Protein AF-A0A7S2VXJ6-F1 (afdb_monomer)

InterPro domains:
  IPR044845 Glycosyltransferase HPAT/SRGT1-like [PTHR31485] (211-438)
  IPR056508 Hydroxyproline O-arabinosyltransferase-like domain [PF23452] (231-437)

Structure (mmCIF, N/CA/C/O backbone):
data_AF-A0A7S2VXJ6-F1
#
_entry.id   AF-A0A7S2VXJ6-F1
#
loop_
_atom_site.group_PDB
_atom_site.id
_atom_site.type_symbol
_atom_site.label_atom_id
_atom_site.label_alt_id
_atom_site.label_comp_id
_atom_site.label_asym_id
_atom_site.label_entity_id
_atom_site.label_seq_id
_atom_site.pdbx_PDB_ins_code
_atom_site.Cartn_x
_atom_site.Cartn_y
_atom_site.Cartn_z
_atom_site.occupancy
_atom_site.B_iso_or_equiv
_atom_site.auth_seq_id
_atom_site.auth_comp_id
_atom_site.auth_asym_id
_atom_site.auth_atom_id
_atom_site.pdbx_PDB_model_num
ATOM 1 N N . LYS A 1 1 ? -14.865 51.917 -20.393 1.00 39.97 1 LYS A N 1
ATOM 2 C CA . LYS A 1 1 ? -15.580 51.330 -19.233 1.00 39.97 1 LYS A CA 1
ATOM 3 C C . LYS A 1 1 ? -15.999 49.905 -19.598 1.00 39.97 1 LYS A C 1
ATOM 5 O O . LYS A 1 1 ? -16.966 49.751 -20.326 1.00 39.97 1 LYS A O 1
ATOM 10 N N . GLN A 1 2 ? -15.236 48.896 -19.174 1.00 28.55 2 GLN A N 1
ATOM 11 C CA . GLN A 1 2 ? -15.652 47.484 -19.176 1.00 28.55 2 GLN A 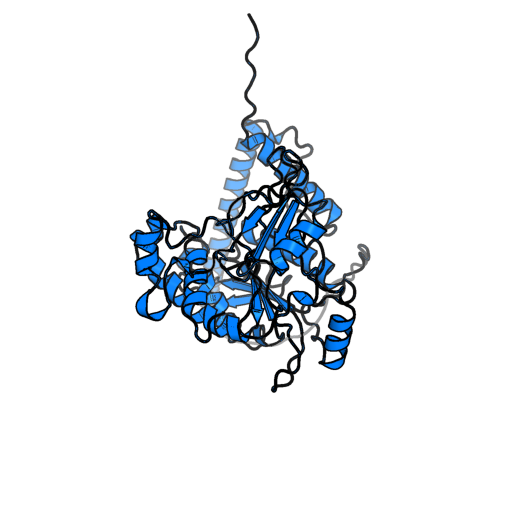CA 1
ATOM 12 C C . GLN A 1 2 ? -16.143 47.128 -17.761 1.00 28.55 2 GLN A C 1
ATOM 14 O O . GLN A 1 2 ? -15.590 47.680 -16.805 1.00 28.55 2 GLN A O 1
ATOM 19 N N . PRO A 1 3 ? -17.158 46.261 -17.596 1.00 33.28 3 PRO A N 1
ATOM 20 C CA . PRO A 1 3 ? -17.603 45.842 -16.272 1.00 33.28 3 PRO A CA 1
ATOM 21 C C . PRO A 1 3 ? -16.600 44.846 -15.657 1.00 33.28 3 PRO A C 1
ATOM 23 O O . PRO A 1 3 ? -15.905 44.138 -16.393 1.00 33.28 3 PRO A O 1
ATOM 26 N N . PRO A 1 4 ? -16.492 44.777 -14.319 1.00 37.31 4 PRO A N 1
ATOM 27 C CA . PRO A 1 4 ? -15.529 43.908 -13.658 1.00 37.31 4 PRO A CA 1
ATOM 28 C C . PRO A 1 4 ? -15.949 42.439 -13.804 1.00 37.31 4 PRO A C 1
ATOM 30 O O . PRO A 1 4 ? -17.079 42.071 -13.489 1.00 37.31 4 PRO A O 1
ATOM 33 N N . ARG A 1 5 ? -15.024 41.583 -14.256 1.00 39.00 5 ARG A N 1
ATOM 34 C CA . ARG A 1 5 ? -15.177 40.123 -14.183 1.00 39.00 5 ARG A CA 1
ATOM 35 C C . ARG A 1 5 ? -15.181 39.702 -12.712 1.00 39.00 5 ARG A C 1
ATOM 37 O O . ARG A 1 5 ? -14.156 39.787 -12.037 1.00 39.00 5 ARG A O 1
ATOM 44 N N . THR A 1 6 ? -16.322 39.227 -12.228 1.00 43.59 6 THR A N 1
ATOM 45 C CA . THR A 1 6 ? -16.455 38.535 -10.945 1.00 43.59 6 THR A CA 1
ATOM 46 C C . THR A 1 6 ? -15.636 37.246 -10.982 1.00 43.59 6 THR A C 1
ATOM 48 O O . THR A 1 6 ? -15.903 36.336 -11.765 1.00 43.59 6 THR A O 1
ATOM 51 N N . LYS A 1 7 ? -14.600 37.170 -10.141 1.00 41.44 7 LYS A N 1
ATOM 52 C CA . LYS A 1 7 ? -13.855 35.934 -9.890 1.00 41.44 7 LYS A CA 1
ATOM 53 C C . LYS A 1 7 ? -14.756 34.993 -9.090 1.00 41.44 7 LYS A C 1
ATOM 55 O O . LYS A 1 7 ? -14.903 35.169 -7.885 1.00 41.44 7 LYS A O 1
ATOM 60 N N . ILE A 1 8 ? -15.353 34.008 -9.756 1.00 45.12 8 ILE A N 1
ATOM 61 C CA . ILE A 1 8 ? -15.877 32.819 -9.078 1.00 45.12 8 ILE A CA 1
ATOM 62 C C . ILE A 1 8 ? -14.654 32.120 -8.478 1.00 45.12 8 ILE A C 1
ATOM 64 O O . ILE A 1 8 ? -13.754 31.691 -9.200 1.00 45.12 8 ILE A O 1
ATOM 68 N N . THR A 1 9 ? -14.552 32.124 -7.153 1.00 50.97 9 THR A N 1
ATOM 69 C CA . THR A 1 9 ? -13.445 31.511 -6.423 1.00 50.97 9 THR A CA 1
ATOM 70 C C . THR A 1 9 ? -13.507 29.991 -6.567 1.00 50.97 9 THR A C 1
ATOM 72 O O . THR A 1 9 ? -14.581 29.399 -6.487 1.00 50.97 9 THR A O 1
ATOM 75 N N . SER A 1 10 ? -12.337 29.372 -6.757 1.00 49.66 10 SER A N 1
ATOM 76 C CA . SER A 1 10 ? -12.104 27.920 -6.882 1.00 49.66 10 SER A CA 1
ATOM 77 C C . SER A 1 10 ? -12.966 27.066 -5.931 1.00 49.66 10 SER A C 1
ATOM 79 O O . SER A 1 10 ? -13.534 26.057 -6.335 1.00 49.66 10 SER A O 1
ATOM 81 N N . THR A 1 11 ? -13.188 27.543 -4.705 1.00 46.78 11 THR A N 1
ATOM 82 C CA . THR A 1 11 ? -14.010 26.904 -3.669 1.00 46.78 11 THR A CA 1
ATOM 83 C C . THR A 1 11 ? -15.464 26.644 -4.081 1.00 46.78 11 THR A C 1
ATOM 85 O O . THR A 1 11 ? -16.019 25.606 -3.732 1.00 46.78 11 THR A O 1
ATOM 88 N N . VAL A 1 12 ? -16.097 27.556 -4.828 1.00 49.12 12 VAL A N 1
ATOM 89 C CA . VAL A 1 12 ? -17.503 27.408 -5.250 1.00 49.12 12 VAL A CA 1
ATOM 90 C C . VAL A 1 12 ? -17.628 26.311 -6.302 1.00 49.12 12 VAL A C 1
ATOM 92 O O . VAL A 1 12 ? -18.531 25.482 -6.228 1.00 49.12 12 VAL A O 1
ATOM 95 N N . THR A 1 13 ? -16.682 26.255 -7.238 1.00 56.03 13 THR A N 1
ATOM 96 C CA . THR A 1 13 ? -16.626 25.199 -8.252 1.00 56.03 13 THR A CA 1
ATOM 97 C C . THR A 1 13 ? -16.395 23.835 -7.601 1.00 56.03 13 THR A C 1
ATOM 99 O O . THR A 1 13 ? -17.103 22.886 -7.928 1.00 56.03 13 THR A O 1
ATOM 102 N N . THR A 1 14 ? -15.492 23.742 -6.618 1.00 54.56 14 THR A N 1
ATOM 103 C CA . THR A 1 14 ? -15.240 22.498 -5.868 1.00 54.56 14 THR A CA 1
ATOM 104 C C . THR A 1 14 ? -16.481 22.007 -5.124 1.00 54.56 14 THR A C 1
ATOM 106 O O . THR A 1 14 ? -16.784 20.818 -5.164 1.00 54.56 14 THR A O 1
ATOM 109 N N . LEU A 1 15 ? -17.240 22.905 -4.489 1.00 49.22 15 LEU A N 1
ATOM 110 C CA . LEU A 1 15 ? -18.462 22.538 -3.764 1.00 49.22 15 LEU A CA 1
ATOM 111 C C . LEU A 1 15 ? -19.595 22.097 -4.702 1.00 49.22 15 LEU A C 1
ATOM 113 O O . LEU A 1 15 ? -20.323 21.162 -4.377 1.00 49.22 15 LEU A O 1
ATOM 117 N N . ILE A 1 16 ? -19.721 22.719 -5.879 1.00 60.25 16 ILE A N 1
ATOM 118 C CA . ILE A 1 16 ? -20.699 22.311 -6.899 1.00 60.25 16 ILE A CA 1
ATOM 119 C C . ILE A 1 16 ? -20.349 20.926 -7.450 1.00 60.25 16 ILE A C 1
ATOM 121 O O . ILE A 1 16 ? -21.224 20.067 -7.542 1.00 60.25 16 ILE A O 1
ATOM 125 N N . VAL A 1 17 ? -19.074 20.681 -7.767 1.00 64.00 17 VAL A N 1
ATOM 126 C CA . VAL A 1 17 ? -18.615 19.366 -8.235 1.00 64.00 17 VAL A CA 1
ATOM 127 C C . VAL A 1 17 ? -18.814 18.309 -7.148 1.00 64.00 17 VAL A C 1
ATOM 129 O O . VAL A 1 17 ? -19.334 17.238 -7.443 1.00 64.00 17 VAL A O 1
ATOM 132 N N . ALA A 1 18 ? -18.495 18.612 -5.886 1.00 55.84 18 ALA A N 1
ATOM 133 C CA . ALA A 1 18 ? -18.734 17.701 -4.767 1.00 55.84 18 ALA A CA 1
ATOM 134 C C . ALA A 1 18 ? -20.228 17.381 -4.584 1.00 55.84 18 ALA A C 1
ATOM 136 O O . ALA A 1 18 ? -20.581 16.220 -4.397 1.00 55.84 18 ALA A O 1
ATOM 137 N N . GLY A 1 19 ? -21.111 18.378 -4.704 1.00 62.25 19 GLY A N 1
ATOM 138 C CA . GLY A 1 19 ? -22.560 18.193 -4.600 1.00 62.25 19 GLY A CA 1
ATOM 139 C C . GLY A 1 19 ? -23.155 17.369 -5.746 1.00 62.25 19 GLY A C 1
ATOM 140 O O . GLY A 1 19 ? -23.970 16.481 -5.503 1.00 62.25 19 GLY A O 1
ATOM 141 N N . ILE A 1 20 ? -22.717 17.608 -6.988 1.00 65.12 20 ILE A N 1
ATOM 142 C CA . ILE A 1 20 ? -23.147 16.822 -8.157 1.00 65.12 20 ILE A CA 1
ATOM 143 C C . ILE A 1 20 ? -22.652 15.378 -8.035 1.00 65.12 20 ILE A C 1
ATOM 145 O O . ILE A 1 20 ? -23.432 14.448 -8.227 1.00 65.12 20 ILE A O 1
ATOM 149 N N . THR A 1 21 ? -21.386 15.183 -7.660 1.00 60.91 21 THR A N 1
ATOM 150 C CA . THR A 1 21 ? -20.805 13.854 -7.436 1.00 60.91 21 THR A CA 1
ATOM 151 C C . THR A 1 21 ? -21.548 13.114 -6.325 1.00 60.91 21 THR A C 1
ATOM 153 O O . THR A 1 21 ? -21.948 11.972 -6.523 1.00 60.91 21 THR A O 1
ATOM 156 N N . TYR A 1 22 ? -21.837 13.777 -5.202 1.00 57.16 22 TYR A N 1
ATOM 157 C CA . TYR A 1 22 ? -22.624 13.205 -4.109 1.00 57.16 22 TYR A CA 1
ATOM 158 C C . TYR A 1 22 ? -24.035 12.798 -4.563 1.00 57.16 22 TYR A C 1
ATOM 160 O O . TYR A 1 22 ? -24.455 11.669 -4.323 1.00 57.16 22 TYR A O 1
ATOM 168 N N . ALA A 1 23 ? -24.748 13.663 -5.291 1.00 58.12 23 ALA A N 1
ATOM 169 C CA . ALA A 1 23 ? -26.092 13.364 -5.790 1.00 58.12 23 ALA A CA 1
ATOM 170 C C . ALA A 1 23 ? -26.109 12.203 -6.802 1.00 58.12 23 ALA A C 1
ATOM 172 O O . ALA A 1 23 ? -27.020 11.372 -6.784 1.00 58.12 23 ALA A O 1
ATOM 173 N N . LEU A 1 24 ? -25.097 12.114 -7.670 1.00 58.69 24 LEU A N 1
ATOM 174 C CA . LEU A 1 24 ? -24.944 11.001 -8.609 1.00 58.69 24 LEU A CA 1
ATOM 175 C C . LEU A 1 24 ? -24.632 9.687 -7.880 1.00 58.69 24 LEU A C 1
ATOM 177 O O . LEU A 1 24 ? -25.215 8.657 -8.218 1.00 58.69 24 LEU A O 1
ATOM 181 N N . ILE A 1 25 ? -23.790 9.730 -6.844 1.00 54.78 25 ILE A N 1
ATOM 182 C CA . ILE A 1 25 ? -23.473 8.578 -5.991 1.00 54.78 25 ILE A CA 1
ATOM 183 C C . ILE A 1 25 ? -24.728 8.086 -5.265 1.00 54.78 25 ILE A C 1
ATOM 185 O O . ILE A 1 25 ? -25.051 6.903 -5.349 1.00 54.78 25 ILE A O 1
ATOM 189 N N . VAL A 1 26 ? -25.487 8.979 -4.624 1.00 53.50 26 VAL A N 1
ATOM 190 C CA . VAL A 1 26 ? -26.721 8.604 -3.915 1.00 53.50 26 VAL A CA 1
ATOM 191 C C . VAL A 1 26 ? -27.727 7.961 -4.873 1.00 53.50 26 VAL A C 1
ATOM 193 O O . VAL A 1 26 ? -28.299 6.917 -4.566 1.00 53.50 26 VAL A O 1
ATOM 196 N N . ARG A 1 27 ? -27.899 8.536 -6.070 1.00 50.34 27 ARG A N 1
ATOM 197 C CA . ARG A 1 27 ? -28.911 8.092 -7.036 1.00 50.34 27 ARG A CA 1
ATOM 198 C C . ARG A 1 27 ? -28.544 6.806 -7.785 1.00 50.34 27 ARG A C 1
ATOM 200 O O . ARG A 1 27 ? -29.452 6.075 -8.168 1.00 50.34 27 ARG A O 1
ATOM 207 N N . GLN A 1 28 ? -27.259 6.536 -8.029 1.00 50.19 28 GLN A N 1
ATOM 208 C CA . GLN A 1 28 ? -26.825 5.370 -8.817 1.00 50.19 28 GLN A CA 1
ATOM 209 C C . GLN A 1 28 ? -26.189 4.244 -7.995 1.00 50.19 28 GLN A C 1
ATOM 211 O O . GLN A 1 28 ? -26.190 3.098 -8.441 1.00 50.19 28 GLN A O 1
ATOM 216 N N . ILE A 1 29 ? -25.625 4.541 -6.822 1.00 51.12 29 ILE A N 1
ATOM 217 C CA . ILE A 1 29 ? -24.821 3.580 -6.052 1.00 51.12 29 ILE A CA 1
ATOM 218 C C . ILE A 1 29 ? -25.556 3.124 -4.788 1.00 51.12 29 ILE A C 1
ATOM 220 O O . ILE A 1 29 ? -25.445 1.954 -4.431 1.00 51.12 29 ILE A O 1
ATOM 224 N N . THR A 1 30 ? -26.359 3.985 -4.155 1.00 41.31 30 THR A N 1
ATOM 225 C CA . THR A 1 30 ? -27.069 3.665 -2.903 1.00 41.31 30 THR A CA 1
ATOM 226 C C . THR A 1 30 ? -28.573 3.977 -2.986 1.00 41.31 30 THR A C 1
ATOM 228 O O . THR A 1 30 ? -29.055 4.866 -2.284 1.00 41.31 30 THR A O 1
ATOM 231 N N . PRO A 1 31 ? -29.356 3.248 -3.805 1.00 44.28 31 PRO A N 1
ATOM 232 C CA . PRO A 1 31 ? -30.771 3.559 -4.055 1.00 44.28 31 PRO A CA 1
ATOM 233 C C . PRO A 1 31 ? -31.678 3.433 -2.817 1.00 44.28 31 PRO A C 1
ATOM 235 O O . PRO A 1 31 ? -32.770 3.989 -2.805 1.00 44.28 31 PRO A O 1
ATOM 238 N N . ASN A 1 32 ? -31.217 2.742 -1.768 1.00 46.34 32 ASN A N 1
ATOM 239 C CA . ASN A 1 32 ? -31.927 2.585 -0.492 1.00 46.34 32 ASN A CA 1
ATOM 240 C C . ASN A 1 32 ? -31.490 3.608 0.575 1.00 46.34 32 ASN A C 1
ATOM 242 O O . ASN A 1 32 ? -31.811 3.447 1.753 1.00 46.34 32 ASN A O 1
ATOM 246 N N . TYR A 1 33 ? -30.720 4.631 0.196 1.00 42.47 33 TYR A N 1
ATOM 247 C CA . TYR A 1 33 ? -30.341 5.714 1.096 1.00 42.47 33 TYR A CA 1
ATOM 248 C C . TYR A 1 33 ? -31.574 6.563 1.430 1.00 42.47 33 TYR A C 1
ATOM 250 O O . TYR A 1 33 ? -32.089 7.289 0.581 1.00 42.47 33 TYR A O 1
ATOM 258 N N . VAL A 1 34 ? -32.055 6.462 2.670 1.00 42.56 34 VAL A N 1
ATOM 259 C CA . VAL A 1 34 ? -33.060 7.378 3.218 1.00 42.56 34 VAL A CA 1
ATOM 260 C C . VAL A 1 34 ? -32.307 8.548 3.838 1.00 42.56 34 VAL A C 1
ATOM 262 O O . VAL A 1 34 ? -31.695 8.413 4.897 1.00 42.56 34 VAL A O 1
ATOM 265 N N . ASP A 1 35 ? -32.314 9.680 3.139 1.00 40.53 35 ASP A N 1
ATOM 266 C CA . ASP A 1 35 ? -31.788 10.937 3.657 1.00 40.53 35 ASP A CA 1
ATOM 267 C C . ASP A 1 35 ? -32.728 11.456 4.755 1.00 40.53 35 ASP A C 1
ATOM 269 O O . ASP A 1 35 ? -33.912 11.689 4.513 1.00 40.53 35 ASP A O 1
ATOM 273 N N . TYR A 1 36 ? -32.212 11.613 5.973 1.00 37.62 36 TYR A N 1
ATOM 274 C CA . TYR A 1 36 ? -32.945 12.236 7.080 1.00 37.62 36 TYR A CA 1
ATOM 275 C C . TYR A 1 36 ? -32.791 13.766 7.095 1.00 37.62 36 TYR A C 1
ATOM 277 O O . TYR A 1 36 ? -33.283 14.430 8.009 1.00 37.62 36 TYR A O 1
ATOM 285 N N . SER A 1 37 ? -32.126 14.346 6.093 1.00 38.91 37 SER A N 1
ATOM 286 C CA . SER A 1 37 ? -32.068 15.793 5.904 1.00 38.91 37 SER A CA 1
ATOM 287 C C . SER A 1 37 ? -33.381 16.287 5.286 1.00 38.91 37 SER A C 1
ATOM 289 O O . SER A 1 37 ? -33.849 15.705 4.306 1.00 38.91 37 SER A O 1
ATOM 291 N N . PRO A 1 38 ? -34.002 17.360 5.809 1.00 35.22 38 PRO A N 1
ATOM 292 C CA . PRO A 1 38 ? -35.174 17.935 5.169 1.00 35.22 38 PRO A CA 1
ATOM 293 C C . PRO A 1 38 ? -34.787 18.429 3.772 1.00 35.22 38 PRO A C 1
ATOM 295 O O . PRO A 1 38 ? -33.950 19.322 3.616 1.00 35.22 38 PRO A O 1
ATOM 298 N N . VAL A 1 39 ? -35.401 17.815 2.760 1.00 39.28 39 VAL A N 1
ATOM 299 C CA . VAL A 1 39 ? -35.315 18.227 1.360 1.00 39.28 39 VAL A CA 1
ATOM 300 C C . VAL A 1 39 ? -35.767 19.683 1.284 1.00 39.28 39 VAL A C 1
ATOM 302 O O . VAL A 1 39 ? -36.940 19.986 1.488 1.00 39.28 39 VAL A O 1
ATOM 305 N N . THR A 1 40 ? -34.833 20.595 1.022 1.00 39.19 40 THR A N 1
ATOM 306 C CA . THR A 1 40 ? -35.177 21.944 0.571 1.00 39.19 40 THR A CA 1
ATOM 307 C C . THR A 1 40 ? -35.017 21.965 -0.937 1.00 39.19 40 THR A C 1
ATOM 309 O O . THR A 1 40 ? -33.938 21.717 -1.479 1.00 39.19 40 THR A O 1
ATOM 312 N N . ASP A 1 41 ? -36.149 22.158 -1.607 1.00 40.47 41 ASP A N 1
ATOM 313 C CA . ASP A 1 41 ? -36.262 22.162 -3.054 1.00 40.47 41 ASP A CA 1
ATOM 314 C C . ASP A 1 41 ? -35.330 23.210 -3.677 1.00 40.47 41 ASP A C 1
ATOM 316 O O . ASP A 1 41 ? -35.412 24.406 -3.413 1.00 40.47 41 ASP A O 1
ATOM 320 N N . THR A 1 42 ? -34.484 22.723 -4.584 1.00 41.19 42 THR A N 1
ATOM 321 C CA . THR A 1 42 ? -33.613 23.446 -5.523 1.00 41.19 42 THR A CA 1
ATOM 322 C C . THR A 1 42 ? -32.328 24.100 -4.976 1.00 41.19 42 THR A C 1
ATOM 324 O O . THR A 1 42 ? -32.302 25.031 -4.176 1.00 41.19 42 THR A O 1
ATOM 327 N N . VAL A 1 43 ? -31.212 23.644 -5.561 1.00 42.16 43 VAL A N 1
ATOM 328 C CA . VAL A 1 43 ? -29.801 24.050 -5.368 1.00 42.16 43 VAL A CA 1
ATOM 329 C C . VAL A 1 43 ? -29.549 25.564 -5.538 1.00 42.16 43 VAL A C 1
ATOM 331 O O . VAL A 1 43 ? -28.504 26.078 -5.144 1.00 42.16 43 VAL A O 1
ATOM 334 N N . THR A 1 44 ? -30.507 26.314 -6.081 1.00 45.91 44 THR A N 1
ATOM 335 C CA . THR A 1 44 ? -30.419 27.764 -6.294 1.00 45.91 44 THR A CA 1
ATOM 336 C C . THR A 1 44 ? -30.593 28.607 -5.028 1.00 45.91 44 THR A C 1
ATOM 338 O O . THR A 1 44 ? -30.052 29.713 -4.977 1.00 45.91 44 THR A O 1
ATOM 341 N N . ASP A 1 45 ? -31.277 28.118 -3.988 1.00 43.50 45 ASP A N 1
ATOM 342 C CA . ASP A 1 45 ? -31.569 28.943 -2.804 1.00 43.50 45 ASP A CA 1
ATOM 343 C C . ASP A 1 45 ? -30.470 28.927 -1.731 1.00 43.50 45 ASP A C 1
ATOM 345 O O . ASP A 1 45 ? -30.243 29.943 -1.070 1.00 43.50 45 ASP A O 1
ATOM 349 N N . PHE A 1 46 ? -29.673 27.858 -1.639 1.00 44.06 46 PHE A N 1
ATOM 350 C CA . PHE A 1 46 ? -28.525 27.777 -0.716 1.00 44.06 46 PHE A CA 1
ATOM 351 C C . PHE A 1 46 ? -27.365 28.734 -1.068 1.00 44.06 46 PHE A C 1
ATOM 353 O O . PHE A 1 46 ? -26.441 28.950 -0.273 1.00 44.06 46 PHE A O 1
ATOM 360 N N . ALA A 1 47 ? -27.409 29.355 -2.251 1.00 46.53 47 ALA A N 1
ATOM 361 C CA . ALA A 1 47 ? -26.478 30.405 -2.653 1.00 46.53 47 ALA A CA 1
ATOM 362 C C . ALA A 1 47 ? -26.714 31.728 -1.898 1.00 46.53 47 ALA A C 1
ATOM 364 O O . ALA A 1 47 ? -25.777 32.524 -1.753 1.00 46.53 47 ALA A O 1
ATOM 365 N N . LYS A 1 48 ? -27.918 31.956 -1.358 1.00 52.06 48 LYS A N 1
ATOM 366 C CA . LYS A 1 48 ? -28.254 33.167 -0.601 1.00 52.06 48 LYS A CA 1
ATOM 367 C C . LYS A 1 48 ? -27.692 33.075 0.819 1.00 52.06 48 LYS A C 1
ATOM 369 O O . LYS A 1 48 ? -27.928 32.108 1.538 1.00 52.06 48 LYS A O 1
ATOM 374 N N . GLN A 1 49 ? -26.951 34.101 1.237 1.00 50.00 49 GLN A N 1
ATOM 375 C CA . GLN A 1 49 ? -26.321 34.152 2.562 1.00 50.00 49 GLN A CA 1
ATOM 376 C C . GLN A 1 49 ? -27.347 34.046 3.700 1.00 50.00 49 GLN A C 1
ATOM 378 O O . GLN A 1 49 ? -27.117 33.309 4.649 1.00 50.00 49 GLN A O 1
ATOM 383 N N . SER A 1 50 ? -28.528 34.647 3.535 1.00 56.25 50 SER A N 1
ATOM 384 C CA . SER A 1 50 ? -29.634 34.548 4.495 1.00 56.25 50 SER A CA 1
ATOM 385 C C . SER A 1 50 ? -30.140 33.119 4.720 1.00 56.25 50 SER A C 1
ATOM 387 O O . SER A 1 50 ? -30.537 32.786 5.832 1.00 56.25 50 SER A O 1
ATOM 389 N N . VAL A 1 51 ? -30.103 32.262 3.694 1.00 52.81 51 VAL A N 1
ATOM 390 C CA . VAL A 1 51 ? -30.528 30.855 3.792 1.00 52.81 51 VAL A CA 1
ATOM 391 C C . VAL A 1 51 ? -29.468 30.028 4.520 1.00 52.81 51 VAL A C 1
ATOM 393 O O . VAL A 1 51 ? -29.808 29.201 5.362 1.00 52.81 51 VAL A O 1
ATOM 396 N N . ARG A 1 52 ? -28.178 30.302 4.277 1.00 54.09 52 ARG A N 1
ATOM 397 C CA . ARG A 1 52 ? -27.075 29.669 5.020 1.00 54.09 52 ARG A CA 1
ATOM 398 C C . ARG A 1 52 ? -27.075 30.064 6.490 1.00 54.09 52 ARG A C 1
ATOM 400 O O . ARG A 1 52 ? -26.926 29.197 7.343 1.00 54.09 52 ARG A O 1
ATOM 407 N N . ASP A 1 53 ? -27.277 31.342 6.786 1.00 60.81 53 ASP A N 1
ATOM 408 C CA . ASP A 1 53 ? -27.293 31.838 8.161 1.00 60.81 53 ASP A CA 1
ATOM 409 C C . ASP A 1 53 ? -28.501 31.282 8.933 1.00 60.81 53 ASP A C 1
ATOM 411 O O . ASP A 1 53 ? -28.357 30.870 10.085 1.00 60.81 53 ASP A O 1
ATOM 415 N N . ALA A 1 54 ? -29.666 31.169 8.281 1.00 64.12 54 ALA A N 1
ATOM 416 C CA . ALA A 1 54 ? -30.843 30.509 8.848 1.00 64.12 54 ALA A CA 1
ATOM 417 C C . ALA A 1 54 ? -30.599 29.010 9.099 1.00 64.12 54 ALA A C 1
ATOM 419 O O . ALA A 1 54 ? -30.876 28.522 10.193 1.00 64.12 54 ALA A O 1
ATOM 420 N N . TYR A 1 55 ? -30.000 28.302 8.135 1.00 60.56 55 TYR A N 1
ATOM 421 C CA . TYR A 1 55 ? -29.643 26.889 8.275 1.00 60.56 55 TYR A CA 1
ATOM 422 C C . TYR A 1 55 ? -28.648 26.650 9.419 1.00 60.56 55 TYR A C 1
ATOM 424 O O . TYR A 1 55 ? -28.833 25.748 10.235 1.00 60.56 55 TYR A O 1
ATOM 432 N N . VAL A 1 56 ? -27.605 27.480 9.526 1.00 61.28 56 VAL A N 1
ATOM 433 C CA . VAL A 1 56 ? -26.625 27.397 10.618 1.00 61.28 56 VAL A CA 1
ATOM 434 C C . VAL A 1 56 ? -27.293 27.686 11.961 1.00 61.28 56 VAL A C 1
ATOM 436 O O . VAL A 1 56 ? -27.065 26.948 12.918 1.00 61.28 56 VAL A O 1
ATOM 439 N N . ALA A 1 57 ? -28.152 28.705 12.047 1.00 70.50 57 ALA A N 1
ATOM 440 C CA . ALA A 1 57 ? -28.877 29.023 13.275 1.00 70.50 57 ALA A CA 1
ATOM 441 C C . ALA A 1 57 ? -29.792 27.869 13.720 1.00 70.50 57 ALA A C 1
ATOM 443 O O . ALA A 1 57 ? -29.820 27.511 14.902 1.00 70.50 57 ALA A O 1
ATOM 444 N N . GLU A 1 58 ? -30.496 27.246 12.777 1.00 69.56 58 GLU A N 1
ATOM 445 C CA . GLU A 1 58 ? -31.378 26.114 13.045 1.00 69.56 58 GLU A CA 1
ATOM 446 C C . GLU A 1 58 ? -30.594 24.854 13.428 1.00 69.56 58 GLU A C 1
ATOM 448 O O . GLU A 1 58 ? -30.935 24.188 14.411 1.00 69.56 58 GLU A O 1
ATOM 453 N N . ARG A 1 59 ? -29.461 24.583 12.766 1.00 70.81 59 ARG A N 1
ATOM 454 C CA . ARG A 1 59 ? -28.589 23.459 13.123 1.00 70.81 59 ARG A CA 1
ATOM 455 C C . ARG A 1 59 ? -27.935 23.648 14.488 1.00 70.81 59 ARG A C 1
ATOM 457 O O . ARG A 1 59 ? -27.862 22.700 15.264 1.00 70.81 59 ARG A O 1
ATOM 464 N N . VAL A 1 60 ? -27.521 24.867 14.835 1.00 72.00 60 VAL A N 1
ATOM 465 C CA . VAL A 1 60 ? -27.017 25.191 16.180 1.00 72.00 60 VAL A CA 1
ATOM 466 C C . VAL A 1 60 ? -28.108 24.984 17.235 1.00 72.00 60 VAL A C 1
ATOM 468 O O . VAL A 1 60 ? -27.813 24.492 18.325 1.00 72.00 60 VAL A O 1
ATOM 471 N N . LYS A 1 61 ? -29.371 25.309 16.930 1.00 80.06 61 LYS A N 1
ATOM 472 C CA . LYS A 1 61 ? -30.504 25.055 17.832 1.00 80.06 61 LYS A CA 1
ATOM 473 C C . LYS A 1 61 ? -30.743 23.555 18.031 1.00 80.06 61 LYS A C 1
ATOM 475 O O . LYS A 1 61 ? -30.897 23.126 19.172 1.00 80.06 61 LYS A O 1
ATOM 480 N N . GLN A 1 62 ? -30.705 22.763 16.961 1.00 73.50 62 GLN A N 1
ATOM 481 C CA . GLN A 1 62 ? -30.836 21.303 17.036 1.00 73.50 62 GLN A CA 1
ATOM 482 C C . GLN A 1 62 ? -29.685 20.659 17.809 1.00 73.50 62 GLN A C 1
ATOM 484 O O . GLN A 1 62 ? -29.937 19.876 18.713 1.00 73.50 62 GLN A O 1
ATOM 489 N N . LEU A 1 63 ? -28.434 21.045 17.546 1.00 63.75 63 LEU A N 1
ATOM 490 C CA . LEU A 1 63 ? -27.273 20.521 18.274 1.00 63.75 63 LEU A CA 1
ATOM 491 C C . LEU A 1 63 ? -27.332 20.847 19.772 1.00 63.75 63 LEU A C 1
ATOM 493 O O . LEU A 1 63 ? -26.942 20.027 20.601 1.00 63.75 63 LEU A O 1
ATOM 497 N N . LYS A 1 64 ? -27.855 22.024 20.140 1.00 77.06 64 LYS A N 1
ATOM 498 C CA . LYS A 1 64 ? -28.118 22.371 21.545 1.00 77.06 64 LYS A CA 1
ATOM 499 C C . LYS A 1 64 ? -29.218 21.499 22.151 1.00 77.06 64 LYS A C 1
ATOM 501 O O . LYS A 1 64 ? -29.075 21.081 23.296 1.00 77.06 64 LYS A O 1
ATOM 506 N N . GLN A 1 65 ? -30.277 21.205 21.399 1.00 73.38 65 GLN A N 1
ATOM 507 C CA . GLN A 1 65 ? -31.342 20.311 21.850 1.00 73.38 65 GLN A CA 1
ATOM 508 C C . GLN A 1 65 ? -30.824 18.876 22.026 1.00 73.38 65 GLN A C 1
ATOM 510 O O . GLN A 1 65 ? -30.967 18.316 23.104 1.00 73.38 65 GLN A O 1
ATOM 515 N N . GLU A 1 66 ? -30.104 18.336 21.042 1.00 73.25 66 GLU A N 1
ATOM 516 C CA . GLU A 1 66 ? -29.466 17.016 21.108 1.00 73.25 66 GLU A CA 1
ATOM 517 C C . GLU A 1 66 ? -28.483 16.915 22.292 1.00 73.25 66 GLU A C 1
ATOM 519 O O . GLU A 1 66 ? -28.424 15.893 22.978 1.00 73.25 66 GLU A O 1
ATOM 524 N N . ALA A 1 67 ? -27.716 17.974 22.575 1.00 70.94 67 ALA A N 1
ATOM 525 C CA . ALA A 1 67 ? -26.824 18.028 23.733 1.00 70.94 67 ALA A CA 1
ATOM 526 C C . ALA A 1 67 ? -27.593 18.037 25.066 1.00 70.94 67 ALA A C 1
ATOM 528 O O . ALA A 1 67 ? -27.184 17.359 26.013 1.00 70.94 67 ALA A O 1
ATOM 529 N N . ASN A 1 68 ? -28.713 18.761 25.136 1.00 75.06 68 ASN A N 1
ATOM 530 C CA . ASN A 1 68 ? -29.590 18.776 26.306 1.00 75.06 68 ASN A CA 1
ATOM 531 C C . ASN A 1 68 ? -30.267 17.417 26.521 1.00 75.06 68 ASN A C 1
ATOM 533 O O . ASN A 1 68 ? -30.281 16.930 27.648 1.00 75.06 68 ASN A O 1
ATOM 537 N N . ASP A 1 69 ? -30.732 16.762 25.459 1.00 72.12 69 ASP A N 1
ATOM 538 C CA . ASP A 1 69 ? -31.370 15.445 25.526 1.00 72.12 69 ASP A CA 1
ATOM 539 C C . ASP A 1 69 ? -30.360 14.363 25.944 1.00 72.12 69 ASP A C 1
ATOM 541 O O . ASP A 1 69 ? -30.658 13.500 26.774 1.00 72.12 69 ASP A O 1
ATOM 545 N N . ARG A 1 70 ? -29.111 14.446 25.460 1.00 70.62 70 ARG A N 1
ATOM 546 C CA . ARG A 1 70 ? -28.003 13.584 25.915 1.00 70.62 70 ARG A CA 1
ATOM 547 C C . ARG A 1 70 ? -27.650 13.826 27.379 1.00 70.62 70 ARG A C 1
ATOM 549 O O . ARG A 1 70 ? -27.348 12.871 28.095 1.00 70.62 70 ARG A O 1
ATOM 556 N N . ARG A 1 71 ? -27.680 15.080 27.839 1.00 69.38 71 ARG A N 1
ATOM 557 C CA . ARG A 1 71 ? -27.453 15.422 29.248 1.00 69.38 71 ARG A CA 1
ATOM 558 C C . ARG A 1 71 ? -28.585 14.896 30.132 1.00 69.38 71 ARG A C 1
ATOM 560 O O . ARG A 1 71 ? -28.294 14.245 31.128 1.00 69.38 71 ARG A O 1
ATOM 567 N N . ALA A 1 72 ? -29.839 15.083 29.727 1.00 68.69 72 ALA A N 1
ATOM 568 C CA . ALA A 1 72 ? -31.009 14.554 30.423 1.00 68.69 72 ALA A CA 1
ATOM 569 C C . ALA A 1 72 ? -30.992 13.018 30.481 1.00 68.69 72 ALA A C 1
ATOM 571 O O . ALA A 1 72 ? -31.259 12.440 31.530 1.00 68.69 72 ALA A O 1
ATOM 572 N N . SER A 1 73 ? -30.582 12.354 29.396 1.00 65.06 73 SER A N 1
ATOM 573 C CA . SER A 1 73 ? -30.424 10.894 29.353 1.00 65.06 73 SER A CA 1
ATOM 574 C C . SER A 1 73 ? -29.317 10.410 30.294 1.00 65.06 73 SER A C 1
ATOM 576 O O . SER A 1 73 ? -29.501 9.433 31.011 1.00 65.06 73 SER A O 1
ATOM 578 N N . ARG A 1 74 ? -28.178 11.116 30.365 1.00 65.00 74 ARG A N 1
ATOM 579 C CA . ARG A 1 74 ? -27.103 10.810 31.329 1.00 65.00 74 ARG A CA 1
ATOM 580 C C . ARG A 1 74 ? -27.545 11.023 32.777 1.00 65.00 74 ARG A C 1
ATOM 582 O O . ARG A 1 74 ? -27.198 10.222 33.637 1.00 65.00 74 ARG A O 1
ATOM 589 N N . GLU A 1 75 ? -28.318 12.072 33.046 1.00 67.69 75 GLU A N 1
ATOM 590 C CA . GLU A 1 75 ? -28.879 12.352 34.373 1.00 67.69 75 GLU A CA 1
ATOM 591 C C . GLU A 1 75 ? -29.969 11.335 34.768 1.00 67.69 75 GLU A C 1
ATOM 593 O O . GLU A 1 75 ? -30.077 10.992 35.945 1.00 67.69 75 GLU A O 1
ATOM 598 N N . ALA A 1 76 ? -30.733 10.806 33.806 1.00 60.28 76 ALA A N 1
ATOM 599 C CA . ALA A 1 76 ? -31.707 9.733 34.017 1.00 60.28 76 ALA A CA 1
ATOM 600 C C . ALA A 1 76 ? -31.025 8.385 34.309 1.00 60.28 76 ALA A C 1
ATOM 602 O O . ALA A 1 76 ? -31.347 7.746 35.308 1.00 60.28 76 ALA A O 1
ATOM 603 N N . VAL A 1 77 ? -30.002 8.016 33.531 1.00 58.28 77 VAL A N 1
ATOM 604 C CA . VAL A 1 77 ? -29.198 6.800 33.763 1.00 58.28 77 VAL A CA 1
ATOM 605 C C . VAL A 1 77 ? -28.463 6.865 35.110 1.00 58.28 77 VAL A C 1
ATOM 607 O O . VAL A 1 77 ? -28.409 5.874 35.832 1.00 58.28 77 VAL A O 1
ATOM 610 N N . ALA A 1 78 ? -27.968 8.043 35.508 1.00 51.19 78 ALA A N 1
ATOM 611 C CA . ALA A 1 78 ? -27.348 8.252 36.821 1.00 51.19 78 ALA A CA 1
ATOM 612 C C . ALA A 1 78 ? -28.345 8.204 38.001 1.00 51.19 78 ALA A C 1
ATOM 614 O O . ALA A 1 78 ? -27.935 8.019 39.150 1.00 51.19 78 ALA A O 1
ATOM 615 N N . LYS A 1 79 ? -29.648 8.395 37.741 1.00 54.50 79 LYS A N 1
ATOM 616 C CA . LYS A 1 79 ? -30.722 8.221 38.733 1.00 54.50 79 LYS A CA 1
ATOM 617 C C . LYS A 1 79 ? -31.185 6.766 38.821 1.00 54.50 79 LYS A C 1
ATOM 619 O O . LYS A 1 79 ? -31.434 6.302 39.929 1.00 54.50 79 LYS A O 1
ATOM 624 N N . GLU A 1 80 ? -31.239 6.043 37.704 1.00 51.50 80 GLU A N 1
ATOM 625 C CA . GLU A 1 80 ? -31.559 4.607 37.681 1.00 51.50 80 GLU A CA 1
ATOM 626 C C . GLU A 1 80 ? -30.440 3.746 38.281 1.00 51.50 80 GLU A C 1
ATOM 628 O O . GLU A 1 80 ? -30.722 2.774 38.974 1.00 51.50 80 GLU A O 1
ATOM 633 N N . SER A 1 81 ? -29.171 4.151 38.155 1.00 45.88 81 SER A N 1
ATOM 634 C CA . SER A 1 81 ? -28.043 3.446 38.781 1.00 45.88 81 SER A CA 1
ATOM 635 C C . SER A 1 81 ? -27.974 3.574 40.316 1.00 45.88 81 SER A C 1
ATOM 637 O O . SER A 1 81 ? -27.013 3.099 40.917 1.00 45.88 81 SER A O 1
ATOM 639 N N . LYS A 1 82 ? -28.943 4.241 40.964 1.00 43.59 82 LYS A N 1
ATOM 640 C CA . LYS A 1 82 ? -29.063 4.351 42.433 1.00 43.59 82 LYS A CA 1
ATOM 641 C C . LYS A 1 82 ? -30.180 3.492 43.038 1.00 43.59 82 LYS A C 1
ATOM 643 O O . LYS A 1 82 ? -30.393 3.571 44.246 1.00 43.59 82 LYS A O 1
ATOM 648 N N . VAL A 1 83 ? -30.876 2.679 42.245 1.00 39.41 83 VAL A N 1
ATOM 649 C CA . VAL A 1 83 ? -31.909 1.762 42.746 1.00 39.41 83 VAL A CA 1
ATOM 650 C C . VAL A 1 83 ? -31.475 0.324 42.461 1.00 39.41 83 VAL A C 1
ATOM 652 O O . VAL A 1 83 ? -31.401 -0.104 41.314 1.00 39.41 83 VAL A O 1
ATOM 655 N N . GLU A 1 84 ? -31.125 -0.409 43.518 1.00 31.97 84 GLU A N 1
ATOM 656 C CA . GLU A 1 84 ? -30.682 -1.804 43.457 1.00 31.97 84 GLU A CA 1
ATOM 657 C C . GLU A 1 84 ? -31.863 -2.793 43.354 1.00 31.97 84 GLU A C 1
ATOM 659 O O . GLU A 1 84 ? -32.794 -2.740 44.155 1.00 31.97 84 GLU A O 1
ATOM 664 N N . THR A 1 85 ? -31.698 -3.781 42.457 1.00 30.23 85 THR A N 1
ATOM 665 C CA . THR A 1 85 ? -32.284 -5.153 42.400 1.00 30.23 85 THR A CA 1
ATOM 666 C C . THR A 1 85 ? -33.760 -5.382 42.004 1.00 30.23 85 THR A C 1
ATOM 668 O O . THR A 1 85 ? -34.596 -4.517 42.238 1.00 30.23 85 THR A O 1
ATOM 671 N N . PRO A 1 86 ? -34.145 -6.602 41.532 1.00 34.12 86 PRO A N 1
ATOM 672 C CA . PRO A 1 86 ? -33.409 -7.637 40.779 1.00 34.12 86 PRO A CA 1
ATOM 673 C C . PRO A 1 86 ? -34.138 -8.135 39.496 1.00 34.12 86 PRO A C 1
ATOM 675 O O . PRO A 1 86 ? -35.301 -7.845 39.243 1.00 34.12 86 PRO A O 1
ATOM 678 N N . ARG A 1 87 ? -33.405 -8.920 38.688 1.00 36.62 87 ARG A N 1
ATOM 679 C CA . ARG A 1 87 ? -33.814 -9.604 37.441 1.00 36.62 87 ARG A CA 1
ATOM 680 C C . ARG A 1 87 ? -35.091 -10.446 37.567 1.00 36.62 87 ARG A C 1
ATOM 682 O O . ARG A 1 87 ? -35.122 -11.355 38.390 1.00 36.62 87 ARG A O 1
ATOM 689 N N . GLU A 1 88 ? -35.980 -10.309 36.582 1.00 26.06 88 GLU A N 1
ATOM 690 C CA . GLU A 1 88 ? -36.878 -11.377 36.126 1.00 26.06 88 GLU A CA 1
ATOM 691 C C . GLU A 1 88 ? -37.000 -11.402 34.593 1.00 26.06 88 GLU A C 1
ATOM 693 O O . GLU A 1 88 ? -36.955 -10.383 33.905 1.00 26.06 88 GLU A O 1
ATOM 698 N N . SER A 1 89 ? -37.093 -12.621 34.073 1.00 32.97 89 SER A N 1
ATOM 699 C CA . SER A 1 89 ? -37.203 -13.019 32.672 1.00 32.97 89 SER A CA 1
ATOM 700 C C . SER A 1 89 ? -38.654 -13.035 32.197 1.00 32.97 89 SER A C 1
ATOM 702 O O . SER A 1 89 ? -39.450 -13.716 32.834 1.00 32.97 89 SER A O 1
ATOM 704 N N . VAL A 1 90 ? -38.978 -12.466 31.029 1.00 29.73 90 VAL A N 1
ATOM 705 C CA . VAL A 1 90 ? -40.156 -12.888 30.243 1.00 29.73 90 VAL A CA 1
ATOM 706 C C . VAL A 1 90 ? -39.901 -12.719 28.742 1.00 29.73 90 VAL A C 1
ATOM 708 O O . VAL A 1 90 ? -39.405 -11.697 28.273 1.00 29.73 90 VAL A O 1
ATOM 711 N N . ALA A 1 91 ? -40.249 -13.771 28.007 1.00 24.41 91 ALA A N 1
ATOM 712 C CA . ALA A 1 91 ? -40.284 -13.870 26.559 1.00 24.41 91 ALA A CA 1
ATOM 713 C C . ALA A 1 91 ? -41.565 -13.262 25.957 1.00 24.41 91 ALA A C 1
ATOM 715 O O . ALA A 1 91 ? -42.625 -13.320 26.570 1.00 24.41 91 ALA A O 1
ATOM 716 N N . GLY A 1 92 ? -41.495 -12.861 24.684 1.00 24.88 92 GLY A N 1
ATOM 717 C CA . GLY A 1 92 ? -42.615 -13.052 23.758 1.00 24.88 92 GLY A CA 1
ATOM 718 C C . GLY A 1 92 ? -43.286 -11.808 23.166 1.00 24.88 92 GLY A C 1
ATOM 719 O O . GLY A 1 92 ? -43.849 -10.982 23.869 1.00 24.88 92 GLY A O 1
ATOM 720 N N . ALA A 1 93 ? -43.347 -11.850 21.831 1.00 24.80 93 ALA A N 1
ATOM 721 C CA . ALA A 1 93 ? -44.394 -11.335 20.946 1.00 24.80 93 ALA A CA 1
ATOM 722 C C . ALA A 1 93 ? -44.368 -9.858 20.498 1.00 24.80 93 ALA A C 1
ATOM 724 O O . ALA A 1 93 ? -44.818 -8.950 21.183 1.00 24.80 93 ALA A O 1
ATOM 725 N N . GLY A 1 94 ? -44.048 -9.707 19.206 1.00 24.00 94 GLY A N 1
ATOM 726 C CA . GLY A 1 94 ? -44.963 -9.068 18.259 1.00 24.00 94 GLY A CA 1
ATOM 727 C C . GLY A 1 94 ? -44.496 -7.737 17.681 1.00 24.00 94 GLY A C 1
ATOM 728 O O . GLY A 1 94 ? -44.586 -6.714 18.344 1.00 24.00 94 GLY A O 1
ATOM 729 N N . SER A 1 95 ? -44.136 -7.718 16.394 1.00 25.28 95 SER A N 1
ATOM 730 C CA . SER A 1 95 ? -44.483 -6.563 15.562 1.00 25.28 95 SER A CA 1
ATOM 731 C C . SER A 1 95 ? -44.525 -6.898 14.071 1.00 25.28 95 SER A C 1
ATOM 733 O O . SER A 1 95 ? -43.541 -7.327 13.475 1.00 25.28 95 SER A O 1
ATOM 735 N N . ALA A 1 96 ? -45.729 -6.705 13.536 1.00 27.41 96 ALA A N 1
ATOM 736 C CA . ALA A 1 96 ? -46.079 -6.120 12.247 1.00 27.41 96 ALA A CA 1
ATOM 737 C C . ALA A 1 96 ? -45.250 -6.475 11.001 1.00 27.41 96 ALA A C 1
ATOM 739 O O . ALA A 1 96 ? -44.156 -5.984 10.738 1.00 27.41 96 ALA A O 1
ATOM 740 N N . THR A 1 97 ? -45.922 -7.234 10.143 1.00 29.20 97 THR A N 1
ATOM 741 C CA . THR A 1 97 ? -45.679 -7.387 8.715 1.00 29.20 97 THR A CA 1
ATOM 742 C C . THR A 1 97 ? -45.751 -6.035 7.994 1.00 29.20 97 THR A C 1
ATOM 744 O O . THR A 1 97 ? -46.834 -5.474 7.838 1.00 29.20 97 THR A O 1
ATOM 747 N N . THR A 1 98 ? -44.632 -5.575 7.435 1.00 26.91 98 THR A N 1
ATOM 748 C CA . THR A 1 98 ? -44.632 -4.584 6.347 1.00 26.91 98 THR A CA 1
ATOM 749 C C . THR A 1 98 ? -43.866 -5.173 5.170 1.00 26.91 98 THR A C 1
ATOM 751 O O . THR A 1 98 ? -42.642 -5.271 5.172 1.00 26.91 98 THR A O 1
ATOM 754 N N . LYS A 1 99 ? -44.614 -5.647 4.169 1.00 27.28 99 LYS A N 1
ATOM 755 C CA . LYS A 1 99 ? -44.084 -6.140 2.894 1.00 27.28 99 LYS A CA 1
ATOM 756 C C . LYS A 1 99 ? -43.894 -4.976 1.915 1.00 27.28 99 LYS A C 1
ATOM 758 O O . LYS A 1 99 ? -44.797 -4.160 1.768 1.00 27.28 99 LYS A O 1
ATOM 763 N N . ARG A 1 100 ? -42.793 -5.081 1.157 1.00 28.45 100 ARG A N 1
ATOM 764 C CA . ARG A 1 100 ? -42.386 -4.391 -0.089 1.00 28.45 100 ARG A CA 1
ATOM 765 C C . ARG A 1 100 ? -41.711 -3.026 0.034 1.00 28.45 100 ARG A C 1
ATOM 767 O O . ARG A 1 100 ? -42.393 -2.013 0.062 1.00 28.45 100 ARG A O 1
ATOM 774 N N . VAL A 1 101 ? -40.390 -3.037 -0.178 1.00 27.66 101 VAL A N 1
ATOM 775 C CA . VAL A 1 101 ? -39.727 -2.214 -1.207 1.00 27.66 101 VAL A CA 1
ATOM 776 C C . VAL A 1 101 ? -38.649 -3.073 -1.900 1.00 27.66 101 VAL A C 1
ATOM 778 O O . VAL A 1 101 ? -37.877 -3.752 -1.235 1.00 27.66 101 VAL A O 1
ATOM 781 N N . SER A 1 102 ? -38.731 -3.097 -3.234 1.00 29.41 102 SER A N 1
ATOM 782 C CA . SER A 1 102 ? -37.855 -3.642 -4.293 1.00 29.41 102 SER A CA 1
ATOM 783 C C . SER A 1 102 ? -36.658 -4.548 -3.952 1.00 29.41 102 SER A C 1
ATOM 785 O O . SER A 1 102 ? -35.689 -4.118 -3.330 1.00 29.41 102 SER A O 1
ATOM 787 N N . GLU A 1 103 ? -36.659 -5.741 -4.557 1.00 28.16 103 GLU A N 1
ATOM 788 C CA . GLU A 1 103 ? -35.467 -6.536 -4.881 1.00 28.16 103 GLU A CA 1
ATOM 789 C C . GLU A 1 103 ? -34.533 -5.727 -5.804 1.00 28.16 103 GLU A C 1
ATOM 791 O O . GLU A 1 103 ? -34.569 -5.842 -7.026 1.00 28.16 103 GLU A O 1
ATOM 796 N N . ALA A 1 104 ? -33.685 -4.880 -5.222 1.00 31.05 104 ALA A N 1
ATOM 797 C CA . ALA A 1 104 ? -32.364 -4.676 -5.790 1.00 31.05 104 ALA A CA 1
ATOM 798 C C . ALA A 1 104 ? -31.628 -5.996 -5.567 1.00 31.05 104 ALA A C 1
ATOM 800 O O . ALA A 1 104 ? -31.540 -6.439 -4.422 1.00 31.05 104 ALA A O 1
ATOM 801 N N . THR A 1 105 ? -31.177 -6.648 -6.638 1.00 33.00 105 THR A N 1
ATOM 802 C CA . THR A 1 105 ? -30.383 -7.879 -6.597 1.00 33.00 105 THR A CA 1
ATOM 803 C C . THR A 1 105 ? -29.292 -7.703 -5.544 1.00 33.00 105 THR A C 1
ATOM 805 O O . THR A 1 105 ? -28.330 -6.969 -5.767 1.00 33.00 105 THR A O 1
ATOM 808 N N . SER A 1 106 ? -29.485 -8.270 -4.350 1.00 43.41 106 SER A N 1
ATOM 809 C CA . SER A 1 106 ? -28.534 -8.104 -3.260 1.00 43.41 106 SER A CA 1
ATOM 810 C C . SER A 1 106 ? -27.262 -8.795 -3.718 1.00 43.41 106 SER A C 1
ATOM 812 O O . SER A 1 106 ? -27.247 -10.023 -3.825 1.00 43.41 106 SER A O 1
ATOM 814 N N . VAL A 1 107 ? -26.230 -8.020 -4.060 1.00 54.53 107 VAL A N 1
ATOM 815 C CA . VAL A 1 107 ? -24.894 -8.571 -4.294 1.00 54.53 107 VAL A CA 1
ATOM 816 C C . VAL A 1 107 ? -24.589 -9.417 -3.067 1.00 54.53 107 VAL A C 1
ATOM 818 O O . VAL A 1 107 ? -24.655 -8.903 -1.947 1.00 54.53 107 VAL A O 1
ATOM 821 N N . LYS A 1 108 ? -24.392 -10.723 -3.277 1.00 59.66 108 LYS A N 1
ATOM 822 C CA . LYS A 1 108 ? -24.141 -11.675 -2.196 1.00 59.66 108 LYS A CA 1
ATOM 823 C C . LYS A 1 108 ? -23.011 -11.106 -1.344 1.00 59.66 108 LYS A C 1
ATOM 825 O O . LYS A 1 108 ? -21.985 -10.703 -1.887 1.00 59.66 108 LYS A O 1
ATOM 830 N N . ASP A 1 109 ? -23.225 -11.018 -0.035 1.00 68.19 109 ASP A N 1
ATOM 831 C CA . ASP A 1 109 ? -22.171 -10.562 0.859 1.00 68.19 109 ASP A CA 1
ATOM 832 C C . ASP A 1 109 ? -21.084 -11.634 0.906 1.00 68.19 109 ASP A C 1
ATOM 834 O O . ASP A 1 109 ? -21.250 -12.696 1.507 1.00 68.19 109 ASP A O 1
ATOM 838 N N . ILE A 1 110 ? -19.999 -11.364 0.191 1.00 75.31 110 ILE A N 1
ATOM 839 C CA . ILE A 1 110 ? -18.844 -12.247 0.082 1.00 75.31 110 ILE A CA 1
ATOM 840 C C . ILE A 1 110 ? -17.745 -11.886 1.078 1.00 75.31 110 ILE A C 1
ATOM 842 O O . ILE A 1 110 ? -16.711 -12.532 1.066 1.00 75.31 110 ILE A O 1
ATOM 846 N N . SER A 1 111 ? -17.951 -10.898 1.961 1.00 72.50 111 SER A N 1
ATOM 847 C CA . SER A 1 111 ? -16.931 -10.417 2.912 1.00 72.50 111 SER A CA 1
ATOM 848 C C . SER A 1 111 ? -16.491 -11.423 3.978 1.00 72.50 111 SER A C 1
ATOM 850 O O . SER A 1 111 ? -15.526 -11.166 4.700 1.00 72.50 111 SER A O 1
ATOM 852 N N . GLY A 1 112 ? -17.154 -12.577 4.050 1.00 71.50 112 GLY A N 1
ATOM 853 C CA . GLY A 1 112 ? -16.769 -13.714 4.880 1.00 71.50 112 GLY A CA 1
ATOM 854 C C . GLY A 1 112 ? -16.547 -15.009 4.102 1.00 71.50 112 GLY A C 1
ATOM 855 O O . GLY A 1 112 ? -16.490 -16.068 4.730 1.00 71.50 112 GLY A O 1
ATOM 856 N N . GLU A 1 113 ? -16.478 -14.959 2.767 1.00 79.88 113 GLU A N 1
ATOM 857 C CA . GLU A 1 113 ? -16.248 -16.162 1.975 1.00 79.88 113 GLU A CA 1
ATOM 858 C C . GLU A 1 113 ? -14.839 -16.712 2.190 1.00 79.88 113 GLU A C 1
ATOM 860 O O . GLU A 1 113 ? -13.877 -16.011 2.513 1.00 79.88 113 GLU A O 1
ATOM 865 N N . ARG A 1 114 ? -14.758 -18.028 2.037 1.00 85.31 114 ARG A N 1
ATOM 866 C CA . ARG A 1 114 ? -13.509 -18.767 2.055 1.00 85.31 114 ARG A CA 1
ATOM 867 C C . ARG A 1 114 ? -12.676 -18.421 0.820 1.00 85.31 114 ARG A C 1
ATOM 869 O O . ARG A 1 114 ? -13.224 -18.093 -0.235 1.00 85.31 114 ARG A O 1
ATOM 876 N N . GLY A 1 115 ? -11.361 -18.425 0.985 1.00 88.19 115 GLY A N 1
ATOM 877 C CA . GLY A 1 115 ? -10.425 -18.263 -0.117 1.00 88.19 115 GLY A CA 1
ATOM 878 C C . GLY A 1 115 ? -10.379 -19.498 -1.012 1.00 88.19 115 GLY A C 1
ATOM 879 O O . GLY A 1 115 ? -11.182 -20.423 -0.888 1.00 88.19 115 GLY A O 1
ATOM 880 N N . TYR A 1 116 ? -9.405 -19.514 -1.912 1.00 91.06 116 TYR A N 1
ATOM 881 C CA . TYR A 1 116 ? -9.191 -20.630 -2.821 1.00 91.06 116 TYR A CA 1
ATOM 882 C C . TYR A 1 116 ? -8.271 -21.684 -2.207 1.00 91.06 116 TYR A C 1
ATOM 884 O O . TYR A 1 116 ? -7.267 -21.347 -1.575 1.00 91.06 116 TYR A O 1
ATOM 892 N N . ASP A 1 117 ? -8.603 -22.954 -2.428 1.00 89.69 117 ASP A N 1
ATOM 893 C CA . ASP A 1 117 ? -7.637 -24.042 -2.285 1.00 89.69 117 ASP A CA 1
ATOM 894 C C . ASP A 1 117 ? -6.521 -23.933 -3.340 1.00 89.69 117 ASP A C 1
ATOM 896 O O . ASP A 1 117 ? -6.601 -23.137 -4.282 1.00 89.69 117 ASP A O 1
ATOM 900 N N . ASP A 1 118 ? -5.458 -24.715 -3.155 1.00 88.38 118 ASP A N 1
ATOM 901 C CA . ASP A 1 118 ? -4.261 -24.647 -3.996 1.00 88.38 118 ASP A CA 1
ATOM 902 C C . ASP A 1 118 ? -4.558 -24.985 -5.464 1.00 88.38 118 ASP A C 1
ATOM 904 O O . ASP A 1 118 ? -4.092 -24.276 -6.356 1.00 88.38 118 ASP A O 1
ATOM 908 N N . ASP A 1 119 ? -5.393 -25.996 -5.721 1.00 89.00 119 ASP A N 1
ATOM 909 C CA . ASP A 1 119 ? -5.760 -26.414 -7.079 1.00 89.00 119 ASP A CA 1
ATOM 910 C C . ASP A 1 119 ? -6.514 -25.297 -7.819 1.00 89.00 119 ASP A C 1
ATOM 912 O O . ASP A 1 119 ? -6.197 -24.947 -8.962 1.00 89.00 119 ASP A O 1
ATOM 916 N N . THR A 1 120 ? -7.498 -24.686 -7.152 1.00 90.56 120 THR A N 1
ATOM 917 C CA . THR A 1 120 ? -8.269 -23.572 -7.708 1.00 90.56 120 THR A CA 1
ATOM 918 C C . THR A 1 120 ? -7.386 -22.342 -7.901 1.00 90.56 120 THR A C 1
ATOM 920 O O . THR A 1 120 ? -7.490 -21.665 -8.927 1.00 90.56 120 THR A O 1
ATOM 923 N N . TRP A 1 121 ? -6.485 -22.060 -6.956 1.00 91.50 121 TRP A N 1
ATOM 924 C CA . TRP A 1 121 ? -5.532 -20.958 -7.067 1.00 91.50 121 TRP A CA 1
ATOM 925 C C . TRP A 1 121 ? -4.597 -21.125 -8.269 1.00 91.50 121 TRP A C 1
ATOM 927 O O . TRP A 1 121 ? -4.440 -20.191 -9.060 1.00 91.50 121 TRP A O 1
ATOM 937 N N . HIS A 1 122 ? -4.024 -22.316 -8.461 1.00 90.19 122 HIS A N 1
ATOM 938 C CA . HIS A 1 122 ? -3.155 -22.608 -9.605 1.00 90.19 122 HIS A CA 1
ATOM 939 C C . HIS A 1 122 ? -3.896 -22.459 -10.930 1.00 90.19 122 HIS A C 1
ATOM 941 O O . HIS A 1 122 ? -3.342 -21.905 -11.878 1.00 90.19 122 HIS A O 1
ATOM 947 N N . MET A 1 123 ? -5.161 -22.882 -10.994 1.00 91.06 123 MET A N 1
ATOM 948 C CA . MET A 1 123 ? -6.001 -22.680 -12.175 1.00 91.06 123 MET A CA 1
ATOM 949 C C . MET A 1 123 ? -6.241 -21.189 -12.461 1.00 91.06 123 MET A C 1
ATOM 951 O O . MET A 1 123 ? -6.101 -20.758 -13.606 1.00 91.06 123 MET A O 1
ATOM 955 N N . ILE A 1 124 ? -6.586 -20.392 -11.444 1.00 90.38 124 ILE A N 1
ATOM 956 C CA . ILE A 1 124 ? -6.797 -18.942 -11.587 1.00 90.38 124 ILE A CA 1
ATOM 957 C C . ILE A 1 124 ? -5.521 -18.266 -12.097 1.00 90.38 124 ILE A C 1
ATOM 959 O O . ILE A 1 124 ? -5.567 -17.495 -13.055 1.00 90.38 124 ILE A O 1
ATOM 963 N N . GLN A 1 125 ? -4.376 -18.600 -11.506 1.00 88.25 125 GLN A N 1
ATOM 964 C CA . GLN A 1 125 ? -3.083 -18.041 -11.885 1.00 88.25 125 GLN A CA 1
ATOM 965 C C . GLN A 1 125 ? -2.649 -18.460 -13.298 1.00 88.25 125 GLN A C 1
ATOM 967 O O . GLN A 1 125 ? -2.073 -17.655 -14.029 1.00 88.25 125 GLN A O 1
ATOM 972 N N . ALA A 1 126 ? -2.932 -19.700 -13.709 1.00 88.56 126 ALA A N 1
ATOM 973 C CA . ALA A 1 126 ? -2.629 -20.192 -15.054 1.00 88.56 126 ALA A CA 1
ATOM 974 C C . ALA A 1 126 ? -3.486 -19.525 -16.145 1.00 88.56 126 ALA A C 1
ATOM 976 O O . ALA A 1 126 ? -3.059 -19.454 -17.298 1.00 88.56 126 ALA A O 1
ATOM 977 N N . ASN A 1 127 ? -4.672 -19.030 -15.783 1.00 89.88 127 ASN A N 1
ATOM 978 C CA . ASN A 1 127 ? -5.572 -18.317 -16.687 1.00 89.88 127 ASN A CA 1
ATOM 979 C C . ASN A 1 127 ? -5.223 -16.829 -16.849 1.00 89.88 127 ASN A C 1
ATOM 981 O O . ASN A 1 127 ? -5.812 -16.162 -17.705 1.00 89.88 127 ASN A O 1
ATOM 985 N N . GLU A 1 128 ? -4.291 -16.288 -16.058 1.00 87.19 128 GLU A N 1
ATOM 986 C CA . GLU A 1 128 ? -3.849 -14.908 -16.240 1.00 87.19 128 GLU A CA 1
ATOM 987 C C . GLU A 1 128 ? -3.098 -14.725 -17.568 1.00 87.19 128 GLU A C 1
ATOM 989 O O . GLU A 1 128 ? -2.318 -15.592 -17.981 1.00 87.19 128 GLU A O 1
ATOM 994 N N . PRO A 1 129 ? -3.268 -13.567 -18.234 1.00 87.44 129 PRO A N 1
ATOM 995 C CA . PRO A 1 129 ? -2.407 -13.187 -19.340 1.00 87.44 129 PRO A CA 1
ATOM 996 C C . PRO A 1 129 ? -0.932 -13.241 -18.934 1.00 87.44 129 PRO A C 1
ATOM 998 O O . PRO A 1 129 ? -0.567 -12.946 -17.793 1.00 87.44 129 PRO A O 1
ATOM 1001 N N . LYS A 1 130 ? -0.070 -13.593 -19.890 1.00 84.88 130 LYS A N 1
ATOM 1002 C CA . LYS A 1 130 ? 1.377 -13.509 -19.678 1.00 84.88 130 LYS A CA 1
ATOM 1003 C C . LYS A 1 130 ? 1.765 -12.068 -19.359 1.00 84.88 130 LYS A C 1
ATOM 1005 O O . LYS A 1 130 ? 1.230 -11.141 -19.966 1.00 84.88 130 LYS A O 1
ATOM 1010 N N . ASP A 1 131 ? 2.695 -11.923 -18.423 1.00 81.56 131 ASP A N 1
ATOM 1011 C CA . ASP A 1 131 ? 3.212 -10.622 -18.017 1.00 81.56 131 ASP A CA 1
ATOM 1012 C C . ASP A 1 131 ? 3.932 -9.943 -19.192 1.00 81.56 131 ASP A C 1
ATOM 1014 O O . ASP A 1 131 ? 4.616 -10.606 -19.981 1.00 81.56 131 ASP A O 1
ATOM 1018 N N . ASP A 1 132 ? 3.752 -8.630 -19.323 1.00 85.44 132 ASP A N 1
ATOM 1019 C CA . ASP A 1 132 ? 4.451 -7.838 -20.334 1.00 85.44 132 ASP A CA 1
ATOM 1020 C C . ASP A 1 132 ? 5.873 -7.566 -19.848 1.00 85.44 132 ASP A C 1
ATOM 1022 O O . ASP A 1 132 ? 6.093 -6.658 -19.056 1.00 85.44 132 ASP A O 1
ATOM 1026 N N . GLU A 1 133 ? 6.849 -8.319 -20.356 1.00 88.19 133 GLU A N 1
ATOM 1027 C CA . GLU A 1 133 ? 8.258 -8.169 -19.970 1.00 88.19 133 GLU A CA 1
ATOM 1028 C C . GLU A 1 133 ? 8.821 -6.752 -20.170 1.00 88.19 133 GLU A C 1
ATOM 1030 O O . GLU A 1 133 ? 9.835 -6.416 -19.560 1.00 88.19 133 GLU A O 1
ATOM 1035 N N . CYS A 1 134 ? 8.240 -5.953 -21.072 1.00 91.12 134 CYS A N 1
ATOM 1036 C CA . CYS A 1 134 ? 8.696 -4.595 -21.363 1.00 91.12 134 CYS A CA 1
ATOM 1037 C C . CYS A 1 134 ? 7.967 -3.526 -20.536 1.00 91.12 134 CYS A C 1
ATOM 1039 O O . CYS A 1 134 ? 8.388 -2.365 -20.581 1.00 91.12 134 CYS A O 1
ATOM 1041 N N . HIS A 1 135 ? 6.891 -3.904 -19.834 1.00 90.50 135 HIS A N 1
ATOM 1042 C CA . HIS A 1 135 ? 5.994 -3.040 -19.063 1.00 90.50 135 HIS A CA 1
ATOM 1043 C C . HIS A 1 135 ? 5.732 -1.696 -19.757 1.00 90.50 135 HIS A C 1
ATOM 1045 O O . HIS A 1 135 ? 5.999 -0.624 -19.204 1.00 90.50 135 HIS A O 1
ATOM 1051 N N . VAL A 1 136 ? 5.266 -1.767 -21.006 1.00 90.19 136 VAL A N 1
ATOM 1052 C CA . VAL A 1 136 ? 5.113 -0.603 -21.880 1.00 90.19 136 VAL A CA 1
ATOM 1053 C C . VAL A 1 136 ? 4.047 0.337 -21.315 1.00 90.19 136 VAL A C 1
ATOM 1055 O O . VAL A 1 136 ? 2.892 -0.040 -21.117 1.00 90.19 136 VAL A O 1
ATOM 1058 N N . LEU A 1 137 ? 4.416 1.601 -21.128 1.00 88.69 137 LEU A N 1
ATOM 1059 C CA . LEU A 1 137 ? 3.525 2.690 -20.761 1.00 88.69 137 LEU A CA 1
ATOM 1060 C C . LEU A 1 137 ? 3.529 3.765 -21.864 1.00 88.69 137 LEU A C 1
ATOM 1062 O O . LEU A 1 137 ? 4.454 4.587 -21.931 1.00 88.69 137 LEU A O 1
ATOM 1066 N N . PRO A 1 138 ? 2.499 3.799 -22.730 1.00 86.62 138 PRO A N 1
ATOM 1067 C CA . PRO A 1 138 ? 2.346 4.866 -23.710 1.00 86.62 138 PRO A CA 1
ATOM 1068 C C . PRO A 1 138 ? 1.947 6.179 -23.025 1.00 86.62 138 PRO A C 1
ATOM 1070 O O . PRO A 1 138 ? 1.283 6.169 -21.989 1.00 86.62 138 PRO A O 1
ATOM 1073 N N . LEU A 1 139 ? 2.294 7.310 -23.649 1.00 82.56 139 LEU A N 1
ATOM 1074 C CA . LEU A 1 139 ? 1.976 8.659 -23.150 1.00 82.56 139 LEU A CA 1
ATOM 1075 C C . LEU A 1 139 ? 2.482 8.895 -21.718 1.00 82.56 139 LEU A C 1
ATOM 1077 O O . LEU A 1 139 ? 1.781 9.437 -20.870 1.00 82.56 139 LEU A O 1
ATOM 1081 N N . SER A 1 140 ? 3.703 8.447 -21.449 1.00 82.81 140 SER A N 1
ATOM 1082 C CA . SER A 1 140 ? 4.391 8.709 -20.190 1.00 82.81 140 SER A CA 1
ATOM 1083 C C . SER A 1 140 ? 5.107 10.063 -20.227 1.00 82.81 140 SER A C 1
ATOM 1085 O O . SER A 1 140 ? 5.614 10.475 -21.274 1.00 82.81 140 SER A O 1
ATOM 1087 N N . ASP A 1 141 ? 5.200 10.730 -19.075 1.00 74.94 141 ASP A N 1
ATOM 1088 C CA . ASP A 1 141 ? 5.913 12.011 -18.920 1.00 74.94 141 ASP A CA 1
ATOM 1089 C C . ASP A 1 141 ? 7.252 11.873 -18.180 1.00 74.94 141 ASP A C 1
ATOM 1091 O O . ASP A 1 141 ? 7.922 12.863 -17.859 1.00 74.94 141 ASP A O 1
ATOM 1095 N N . TYR A 1 142 ? 7.672 10.642 -17.898 1.00 76.06 142 TYR A N 1
ATOM 1096 C CA . TYR A 1 142 ? 8.902 10.389 -17.170 1.00 76.06 142 TYR A CA 1
ATOM 1097 C C . TYR A 1 142 ? 10.132 10.548 -18.068 1.00 76.06 142 TYR A C 1
ATOM 1099 O O . TYR A 1 142 ? 10.279 9.887 -19.096 1.00 76.06 142 TYR A O 1
ATOM 1107 N N . TRP A 1 143 ? 11.062 11.414 -17.659 1.00 74.38 143 TRP A N 1
ATOM 1108 C CA . TRP A 1 143 ? 12.300 11.651 -18.409 1.00 74.38 143 TRP A CA 1
ATOM 1109 C C . TRP A 1 143 ? 13.335 10.533 -18.286 1.00 74.38 143 TRP A C 1
ATOM 1111 O O . TRP A 1 143 ? 14.266 10.479 -19.088 1.00 74.38 143 TRP A O 1
ATOM 1121 N N . GLY A 1 144 ? 13.135 9.627 -17.334 1.00 73.50 144 GLY A N 1
ATOM 1122 C CA . GLY A 1 144 ? 14.035 8.520 -17.076 1.00 73.50 144 GLY A CA 1
ATOM 1123 C C . GLY A 1 144 ? 15.055 8.818 -15.974 1.00 73.50 144 GLY A C 1
ATOM 1124 O O . GLY A 1 144 ? 15.256 9.972 -15.586 1.00 73.50 144 GLY A O 1
ATOM 1125 N N . PRO A 1 145 ? 15.681 7.760 -15.441 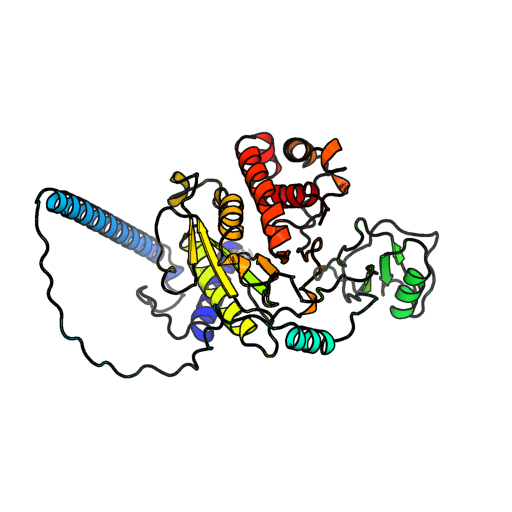1.00 80.31 145 PRO A N 1
ATOM 1126 C CA . PRO A 1 145 ? 16.678 7.848 -14.385 1.00 80.31 145 PRO A CA 1
ATOM 1127 C C . PRO A 1 145 ? 18.078 8.111 -14.976 1.00 80.31 145 PRO A C 1
ATOM 1129 O O . PRO A 1 145 ? 18.223 8.696 -16.050 1.00 80.31 145 PRO A O 1
ATOM 1132 N N . GLN A 1 146 ? 19.137 7.681 -14.285 1.00 80.44 146 GLN A N 1
ATOM 1133 C CA . GLN A 1 146 ? 20.502 7.772 -14.799 1.00 80.44 146 GLN A CA 1
ATOM 1134 C C . GLN A 1 146 ? 20.648 6.984 -16.110 1.00 80.44 146 GLN A C 1
ATOM 1136 O O . GLN A 1 146 ? 20.308 5.802 -16.180 1.00 80.44 146 GLN A O 1
ATOM 1141 N N . LYS A 1 147 ? 21.181 7.644 -17.144 1.00 84.25 147 LYS A N 1
ATOM 1142 C CA . LYS A 1 147 ? 21.411 7.055 -18.466 1.00 84.25 147 LYS A CA 1
ATOM 1143 C C . LYS A 1 147 ? 22.492 5.966 -18.426 1.00 84.25 147 LYS A C 1
ATOM 1145 O O . LYS A 1 147 ? 23.502 6.124 -17.741 1.00 84.25 147 LYS A O 1
ATOM 1150 N N . VAL A 1 148 ? 22.301 4.911 -19.218 1.00 83.75 148 VAL A N 1
ATOM 1151 C CA . VAL A 1 148 ? 23.316 3.888 -19.520 1.00 83.75 148 VAL A CA 1
ATOM 1152 C C . VAL A 1 148 ? 23.844 4.095 -20.941 1.00 83.75 148 VAL A C 1
ATOM 1154 O O . VAL A 1 148 ? 23.047 4.201 -21.871 1.00 83.75 148 VAL A O 1
ATOM 1157 N N . GLY A 1 149 ? 25.172 4.125 -21.103 1.00 71.62 149 GLY A N 1
ATOM 1158 C CA . GLY A 1 149 ? 25.855 4.252 -22.400 1.00 71.62 149 GLY A CA 1
ATOM 1159 C C . GLY A 1 149 ? 26.007 5.689 -22.932 1.00 71.62 149 GLY A C 1
ATOM 1160 O O . GLY A 1 149 ? 25.359 6.630 -22.465 1.00 71.62 149 GLY A O 1
ATOM 1161 N N . GLU A 1 150 ? 26.881 5.858 -23.930 1.00 55.56 150 GLU A N 1
ATOM 1162 C CA . GLU A 1 150 ? 27.109 7.121 -24.649 1.00 55.56 150 GLU A CA 1
ATOM 1163 C C . GLU A 1 150 ? 26.285 7.166 -25.954 1.00 55.56 150 GLU A C 1
ATOM 1165 O O . GLU A 1 150 ? 26.179 6.170 -26.660 1.00 55.56 150 GLU A O 1
ATOM 1170 N N . GLY A 1 151 ? 25.699 8.324 -26.294 1.00 58.09 151 GLY A N 1
ATOM 1171 C CA . GLY A 1 151 ? 24.945 8.516 -27.551 1.00 58.09 151 GLY A CA 1
ATOM 1172 C C . GLY A 1 151 ? 23.467 8.088 -27.530 1.00 58.09 151 GLY A C 1
ATOM 1173 O O . GLY A 1 151 ? 22.995 7.451 -26.592 1.00 58.09 151 GLY A O 1
ATOM 1174 N N . SER A 1 152 ? 22.690 8.555 -28.511 1.00 58.88 152 SER A N 1
ATOM 1175 C CA . SER A 1 152 ? 21.327 8.078 -28.792 1.00 58.88 152 SER A CA 1
ATOM 1176 C C . SER A 1 152 ? 21.449 6.948 -29.807 1.00 58.88 152 SER A C 1
ATOM 1178 O O . SER A 1 152 ? 21.911 7.207 -30.916 1.00 58.88 152 SER A O 1
ATOM 1180 N N . THR A 1 153 ? 21.056 5.723 -29.458 1.00 70.88 153 THR A N 1
ATOM 1181 C CA . THR A 1 153 ? 21.006 4.620 -30.430 1.00 70.88 153 THR A CA 1
ATOM 1182 C C . THR A 1 153 ? 19.750 4.771 -31.277 1.00 70.88 153 THR A C 1
ATOM 1184 O O . THR A 1 153 ? 18.678 5.063 -30.739 1.00 70.88 153 THR A O 1
ATOM 1187 N N . THR A 1 154 ? 19.892 4.610 -32.594 1.00 80.75 154 THR A N 1
ATOM 1188 C CA . THR A 1 154 ? 18.763 4.658 -33.523 1.00 80.75 154 THR A CA 1
ATOM 1189 C C . THR A 1 154 ? 18.007 3.330 -33.490 1.00 80.75 154 THR A C 1
ATOM 1191 O O . THR A 1 154 ? 18.614 2.289 -33.718 1.00 80.75 154 THR A O 1
ATOM 1194 N N . VAL A 1 155 ? 16.708 3.370 -33.210 1.00 84.88 155 VAL A N 1
ATOM 1195 C CA . VAL A 1 155 ? 15.779 2.226 -33.212 1.00 84.88 155 VAL A CA 1
ATOM 1196 C C . VAL A 1 155 ? 14.628 2.499 -34.178 1.00 84.88 155 VAL A C 1
ATOM 1198 O O . VAL A 1 155 ? 14.316 3.657 -34.448 1.00 84.88 155 VAL A O 1
ATOM 1201 N N . ALA A 1 156 ? 13.986 1.466 -34.712 1.00 84.00 156 ALA A N 1
ATOM 1202 C CA . ALA A 1 156 ? 12.817 1.625 -35.574 1.00 84.00 156 ALA A CA 1
ATOM 1203 C C . ALA A 1 156 ? 11.531 1.891 -34.773 1.00 84.00 156 ALA A C 1
ATOM 1205 O O . ALA A 1 156 ? 10.692 2.685 -35.203 1.00 84.00 156 ALA A O 1
ATOM 1206 N N . ASP A 1 157 ? 11.383 1.247 -33.611 1.00 88.38 157 ASP A N 1
ATOM 1207 C CA . ASP A 1 157 ? 10.169 1.286 -32.795 1.00 88.38 157 ASP A CA 1
ATOM 1208 C C . ASP A 1 157 ? 10.424 1.027 -31.291 1.00 88.38 157 ASP A C 1
ATOM 1210 O O . ASP A 1 157 ? 11.559 0.870 -30.825 1.00 88.38 157 ASP A O 1
ATOM 1214 N N . ASP A 1 158 ? 9.335 1.012 -30.518 1.00 91.25 158 ASP A N 1
ATOM 1215 C CA . ASP A 1 158 ? 9.337 0.776 -29.071 1.00 91.25 158 ASP A CA 1
ATOM 1216 C C . ASP A 1 158 ? 9.838 -0.637 -28.711 1.00 91.25 158 ASP A C 1
ATOM 1218 O O . ASP A 1 158 ? 10.515 -0.819 -27.694 1.00 91.25 158 ASP A O 1
ATOM 1222 N N . ALA A 1 159 ? 9.561 -1.638 -29.554 1.00 92.69 159 ALA A N 1
ATOM 1223 C CA . ALA A 1 159 ? 9.966 -3.020 -29.317 1.00 92.69 159 ALA A CA 1
ATOM 1224 C C . ALA A 1 159 ? 11.485 -3.188 -29.467 1.00 92.69 159 ALA A C 1
ATOM 1226 O O . ALA A 1 159 ? 12.120 -3.843 -28.636 1.00 92.69 159 ALA A O 1
ATOM 1227 N N . GLU A 1 160 ? 12.085 -2.542 -30.468 1.00 93.75 160 GLU A N 1
ATOM 1228 C CA . GLU A 1 160 ? 13.538 -2.478 -30.622 1.00 93.75 160 GLU A CA 1
ATOM 1229 C C . GLU A 1 160 ? 14.208 -1.734 -29.460 1.00 93.75 160 GLU A C 1
ATOM 1231 O O . GLU A 1 160 ? 15.260 -2.167 -28.987 1.00 93.75 160 GLU A O 1
ATOM 1236 N N . CYS A 1 161 ? 13.595 -0.667 -28.935 1.00 93.31 161 CYS A N 1
ATOM 1237 C CA . CYS A 1 161 ? 14.122 0.033 -27.759 1.00 93.31 161 CYS A CA 1
ATOM 1238 C C . CYS A 1 161 ? 14.093 -0.849 -26.499 1.00 93.31 161 CYS A C 1
ATOM 1240 O O . CYS A 1 161 ? 15.082 -0.917 -25.759 1.00 93.31 161 CYS A O 1
ATOM 1242 N N . CYS A 1 162 ? 13.008 -1.602 -26.284 1.00 94.56 162 CYS A N 1
ATOM 1243 C CA . CYS A 1 162 ? 12.957 -2.598 -25.216 1.00 94.56 162 CYS A CA 1
ATOM 1244 C C . CYS A 1 162 ? 14.022 -3.695 -25.412 1.00 94.56 162 CYS A C 1
ATOM 1246 O O . CYS A 1 162 ? 14.746 -4.035 -24.471 1.00 94.56 162 CYS A O 1
ATOM 1248 N N . ALA A 1 163 ? 14.174 -4.226 -26.630 1.00 94.44 163 ALA A N 1
ATOM 1249 C CA . ALA A 1 163 ? 15.176 -5.245 -26.947 1.00 94.44 163 ALA A CA 1
ATOM 1250 C C . ALA A 1 163 ? 16.612 -4.742 -26.727 1.00 94.44 163 ALA A C 1
ATOM 1252 O O . ALA A 1 163 ? 17.443 -5.473 -26.183 1.00 94.44 163 ALA A O 1
ATOM 1253 N N . LEU A 1 164 ? 16.889 -3.483 -27.078 1.00 93.31 164 LEU A N 1
ATOM 1254 C CA . LEU A 1 164 ? 18.163 -2.829 -26.795 1.00 93.31 164 LEU A CA 1
ATOM 1255 C C . LEU A 1 164 ? 18.421 -2.765 -25.287 1.00 93.31 164 LEU A C 1
ATOM 1257 O O . LEU A 1 164 ? 19.521 -3.093 -24.839 1.00 93.31 164 LEU A O 1
ATOM 1261 N N . CYS A 1 165 ? 17.414 -2.402 -24.488 1.00 93.19 165 CYS A N 1
ATOM 1262 C CA . CYS A 1 165 ? 17.550 -2.396 -23.034 1.00 93.19 165 CYS A CA 1
ATOM 1263 C C . CYS A 1 165 ? 17.829 -3.803 -22.485 1.00 93.19 165 CYS A C 1
ATOM 1265 O O . CYS A 1 165 ? 18.735 -3.960 -21.673 1.00 93.19 165 CYS A O 1
ATOM 1267 N N . LYS A 1 166 ? 17.156 -4.848 -22.991 1.00 93.50 166 LYS A N 1
ATOM 1268 C CA . LYS A 1 166 ? 17.415 -6.248 -22.590 1.00 93.50 166 LYS A CA 1
ATOM 1269 C C . LYS A 1 166 ? 18.865 -6.684 -22.844 1.00 93.50 166 LYS A C 1
ATOM 1271 O O . LYS A 1 166 ? 19.406 -7.478 -22.082 1.00 93.50 166 LYS A O 1
ATOM 1276 N N . GLN A 1 167 ? 19.493 -6.167 -23.900 1.00 92.31 167 GLN A N 1
ATOM 1277 C CA . GLN A 1 167 ? 20.883 -6.472 -24.267 1.00 92.31 167 GLN A CA 1
ATOM 1278 C C . GLN A 1 167 ? 21.910 -5.566 -23.569 1.00 92.31 167 GLN A C 1
ATOM 1280 O O . GLN A 1 167 ? 23.101 -5.875 -23.540 1.00 92.31 167 GLN A O 1
ATOM 1285 N N . THR A 1 168 ? 21.465 -4.448 -22.999 1.00 90.94 168 THR A N 1
ATOM 1286 C CA . THR A 1 168 ? 22.333 -3.462 -22.359 1.00 90.94 168 THR A CA 1
ATOM 1287 C C . THR A 1 168 ? 22.515 -3.801 -20.885 1.00 90.94 168 THR A C 1
ATOM 1289 O O . THR A 1 168 ? 21.569 -3.770 -20.096 1.00 90.94 168 THR A O 1
ATOM 1292 N N . ALA A 1 169 ? 23.757 -4.078 -20.481 1.00 89.56 169 ALA A N 1
ATOM 1293 C CA . ALA A 1 169 ? 24.077 -4.377 -19.090 1.00 89.56 169 ALA A CA 1
ATOM 1294 C C . ALA A 1 169 ? 23.545 -3.279 -18.152 1.00 89.56 169 ALA A C 1
ATOM 1296 O O . ALA A 1 169 ? 23.740 -2.092 -18.401 1.00 89.56 169 ALA A O 1
ATOM 1297 N N . THR A 1 170 ? 22.891 -3.687 -17.059 1.00 88.44 170 THR A N 1
ATOM 1298 C CA . THR A 1 170 ? 22.267 -2.819 -16.034 1.00 88.44 170 THR A CA 1
ATOM 1299 C C . THR A 1 170 ? 21.063 -1.981 -16.479 1.00 88.44 170 THR A C 1
ATOM 1301 O O . THR A 1 170 ? 20.462 -1.316 -15.635 1.00 88.44 170 THR A O 1
ATOM 1304 N N . CYS A 1 171 ? 20.654 -2.038 -17.751 1.00 91.44 171 CYS A N 1
ATOM 1305 C CA . CYS A 1 171 ? 19.460 -1.332 -18.198 1.00 91.44 171 CYS A CA 1
ATOM 1306 C C . CYS A 1 171 ? 18.200 -1.944 -17.578 1.00 91.44 171 CYS A C 1
ATOM 1308 O O . CYS A 1 171 ? 18.001 -3.159 -17.574 1.00 91.44 171 CYS A O 1
ATOM 1310 N N . ARG A 1 172 ? 17.355 -1.074 -17.024 1.00 91.94 172 ARG A N 1
ATOM 1311 C CA . ARG A 1 172 ? 16.069 -1.425 -16.403 1.00 91.94 172 ARG A CA 1
ATOM 1312 C C . ARG A 1 172 ? 14.939 -0.492 -16.814 1.00 91.94 172 ARG A C 1
ATOM 1314 O O . ARG A 1 172 ? 13.791 -0.759 -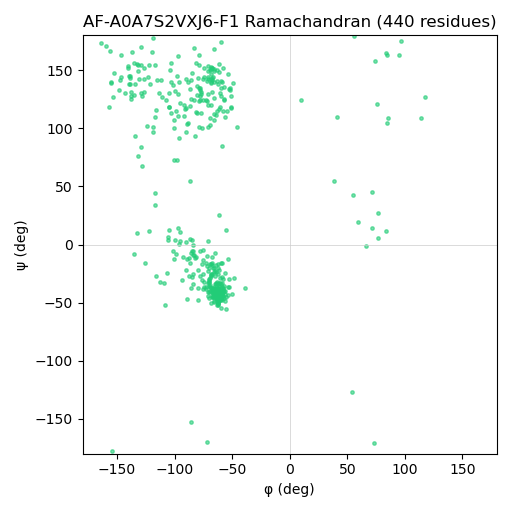16.484 1.00 91.94 172 ARG A O 1
ATOM 1321 N N . PHE A 1 173 ? 15.262 0.584 -17.519 1.00 92.75 173 PHE A N 1
ATOM 1322 C CA . PHE A 1 173 ? 14.322 1.569 -18.022 1.00 92.75 173 PHE A CA 1
ATOM 1323 C C . PHE A 1 173 ? 14.650 1.880 -19.473 1.00 92.75 173 PHE A C 1
ATOM 1325 O O . PHE A 1 173 ? 15.821 2.083 -19.806 1.00 92.75 173 PHE A O 1
ATOM 1332 N N . TRP A 1 174 ? 13.628 1.985 -20.310 1.00 92.75 174 TRP A N 1
ATOM 1333 C CA . TRP A 1 174 ? 13.768 2.447 -21.680 1.00 92.75 174 TRP A CA 1
ATOM 1334 C C . TRP A 1 174 ? 12.676 3.454 -22.032 1.00 92.75 174 TRP A C 1
ATOM 1336 O O . TRP A 1 174 ? 11.621 3.497 -21.397 1.00 92.75 174 TRP A O 1
ATOM 1346 N N . ARG A 1 175 ? 12.947 4.307 -23.021 1.00 91.69 175 ARG A N 1
ATOM 1347 C CA . ARG A 1 175 ? 11.990 5.311 -23.491 1.00 91.69 175 ARG A CA 1
ATOM 1348 C C . ARG A 1 175 ? 12.262 5.729 -24.927 1.00 91.69 175 ARG A C 1
ATOM 1350 O O . ARG A 1 175 ? 13.413 5.987 -25.281 1.00 91.69 175 ARG A O 1
ATOM 1357 N N . THR A 1 176 ? 11.198 5.911 -25.694 1.00 90.31 176 THR A N 1
ATOM 1358 C CA . THR A 1 176 ? 11.200 6.519 -27.027 1.00 90.31 176 THR A CA 1
ATOM 1359 C C . THR A 1 176 ? 10.490 7.872 -26.992 1.00 90.31 176 THR A C 1
ATOM 1361 O O . THR A 1 176 ? 9.503 8.075 -26.280 1.00 90.31 176 THR A O 1
ATOM 1364 N N . ASP A 1 177 ? 11.017 8.842 -27.740 1.00 86.56 177 ASP A N 1
ATOM 1365 C CA . ASP A 1 177 ? 10.427 10.177 -27.853 1.00 86.56 177 ASP A CA 1
ATOM 1366 C C . ASP A 1 177 ? 9.976 10.427 -29.299 1.00 86.56 177 ASP A C 1
ATOM 1368 O O . ASP A 1 177 ? 10.821 10.504 -30.193 1.00 86.56 177 ASP A O 1
ATOM 1372 N N . PRO A 1 178 ? 8.670 10.600 -29.569 1.00 82.06 178 PRO A N 1
ATOM 1373 C CA . PRO A 1 178 ? 8.196 10.840 -30.928 1.00 82.06 178 PRO A CA 1
ATOM 1374 C C . PRO A 1 178 ? 8.632 12.195 -31.497 1.00 82.06 178 PRO A C 1
ATOM 1376 O O . PRO A 1 178 ? 8.560 12.385 -32.709 1.00 82.06 178 PRO A O 1
ATOM 1379 N N . SER A 1 179 ? 9.082 13.144 -30.666 1.00 83.62 179 SER A N 1
ATOM 1380 C CA . SER A 1 179 ? 9.687 14.394 -31.147 1.00 83.62 179 SER A CA 1
ATOM 1381 C C . SER A 1 179 ? 11.091 14.195 -31.726 1.00 83.62 179 SER A C 1
ATOM 1383 O O . SER A 1 179 ? 11.570 15.047 -32.472 1.00 83.62 179 SER A O 1
ATOM 1385 N N . ASN A 1 180 ? 11.723 13.053 -31.439 1.00 84.19 180 ASN A N 1
ATOM 1386 C CA . ASN A 1 180 ? 12.991 12.634 -32.016 1.00 84.19 180 ASN A CA 1
ATOM 1387 C C . ASN A 1 180 ? 12.880 11.177 -32.508 1.00 84.19 180 ASN A C 1
ATOM 1389 O O . ASN A 1 180 ? 13.349 10.257 -31.823 1.00 84.19 180 ASN A O 1
ATOM 1393 N N . PRO A 1 181 ? 12.216 10.956 -33.663 1.00 80.62 181 PRO A N 1
ATOM 1394 C CA . PRO A 1 181 ? 11.943 9.626 -34.187 1.00 80.62 181 PRO A CA 1
ATOM 1395 C C . PRO A 1 181 ? 13.199 8.765 -34.272 1.00 80.62 181 PRO A C 1
ATOM 1397 O O . PRO A 1 181 ? 14.249 9.193 -34.751 1.00 80.62 181 PRO A O 1
ATOM 1400 N N . GLY A 1 182 ? 13.062 7.540 -33.784 1.00 81.38 182 GLY A N 1
ATOM 1401 C CA . GLY A 1 182 ? 14.129 6.560 -33.717 1.00 81.38 182 GLY A CA 1
ATOM 1402 C C . GLY A 1 182 ? 15.148 6.777 -32.606 1.00 81.38 182 GLY A C 1
ATOM 1403 O O . GLY A 1 182 ? 16.103 6.022 -32.533 1.00 81.38 182 GLY A O 1
ATOM 1404 N N . SER A 1 183 ? 14.979 7.743 -31.703 1.00 87.12 183 SER A N 1
ATOM 1405 C CA . SER A 1 183 ? 15.818 7.806 -30.501 1.00 87.12 183 SER A CA 1
ATOM 1406 C C . SER A 1 183 ? 15.337 6.839 -29.415 1.00 87.12 183 SER A C 1
ATOM 1408 O O . SER A 1 183 ? 14.169 6.858 -29.025 1.00 87.12 183 SER A O 1
ATOM 1410 N N . CYS A 1 184 ? 16.256 6.019 -28.897 1.00 90.75 184 CYS A N 1
ATOM 1411 C CA . CYS A 1 184 ? 16.037 5.197 -27.709 1.00 90.75 184 CYS A CA 1
ATOM 1412 C C . CYS A 1 184 ? 16.895 5.702 -26.546 1.00 90.75 184 CYS A C 1
ATOM 1414 O O . CYS A 1 184 ? 18.114 5.859 -26.657 1.00 90.75 184 CYS A O 1
ATOM 1416 N N . PHE A 1 185 ? 16.251 5.950 -25.410 1.00 90.88 185 PHE A N 1
ATOM 1417 C CA . PHE A 1 185 ? 16.911 6.202 -24.138 1.00 90.88 185 PHE A CA 1
ATOM 1418 C C . PHE A 1 185 ? 16.900 4.927 -23.300 1.00 90.88 185 PHE A C 1
ATOM 1420 O O . PHE A 1 185 ? 15.843 4.338 -23.116 1.00 90.88 185 PHE A O 1
ATOM 1427 N N . THR A 1 186 ? 18.046 4.555 -22.734 1.00 92.00 186 THR A N 1
ATOM 1428 C CA . THR A 1 186 ? 18.210 3.431 -21.800 1.00 92.00 186 THR A CA 1
ATOM 1429 C C . THR A 1 186 ? 18.775 3.924 -20.470 1.00 92.00 186 THR A C 1
ATOM 1431 O O . THR A 1 186 ? 19.691 4.750 -20.453 1.00 92.00 186 THR A O 1
ATOM 1434 N N . GLY A 1 187 ? 18.260 3.422 -19.346 1.00 90.06 187 GLY A N 1
ATOM 1435 C CA . GLY A 1 187 ? 18.638 3.884 -18.008 1.00 90.06 187 GLY A CA 1
ATOM 1436 C C . GLY A 1 187 ? 18.626 2.804 -16.924 1.00 90.06 187 GLY A C 1
ATOM 1437 O O . GLY A 1 187 ? 18.024 1.740 -17.087 1.00 90.06 187 GLY A O 1
ATOM 1438 N N . VAL A 1 188 ? 19.289 3.101 -15.802 1.00 89.00 188 VAL A N 1
ATOM 1439 C CA . VAL A 1 188 ? 19.287 2.279 -14.579 1.00 89.00 188 VAL A CA 1
ATOM 1440 C C . VAL A 1 188 ? 18.234 2.818 -13.624 1.00 89.00 188 VAL A C 1
ATOM 1442 O O . VAL A 1 188 ? 18.304 3.982 -13.231 1.00 89.00 188 VAL A O 1
ATOM 1445 N N . LEU A 1 189 ? 17.273 1.985 -13.227 1.00 84.38 189 LEU A N 1
ATOM 1446 C CA . LEU A 1 189 ? 16.297 2.376 -12.213 1.00 84.38 189 LEU A CA 1
ATOM 1447 C C . LEU A 1 189 ? 16.972 2.530 -10.835 1.00 84.38 189 LEU A C 1
ATOM 1449 O O . LEU A 1 189 ? 17.832 1.717 -10.490 1.00 84.38 189 LEU A O 1
ATOM 1453 N N . PRO A 1 190 ? 16.566 3.524 -10.021 1.00 77.75 190 PRO A N 1
ATOM 1454 C CA . PRO A 1 190 ? 17.027 3.673 -8.639 1.00 77.75 190 PRO A CA 1
ATOM 1455 C C . PRO A 1 190 ? 16.757 2.437 -7.774 1.00 77.75 190 PRO A C 1
ATOM 1457 O O . PRO A 1 190 ? 17.572 2.089 -6.925 1.00 77.75 190 PRO A O 1
ATOM 1460 N N . THR A 1 191 ? 15.625 1.767 -8.005 1.00 78.06 191 THR A N 1
ATOM 1461 C CA . THR A 1 191 ? 15.270 0.493 -7.375 1.00 78.06 191 THR A CA 1
ATOM 1462 C C . THR A 1 191 ? 14.857 -0.520 -8.435 1.00 78.06 191 THR A C 1
ATOM 1464 O O . THR A 1 191 ? 14.411 -0.169 -9.526 1.00 78.06 191 THR A O 1
ATOM 1467 N N . VAL A 1 192 ? 15.021 -1.802 -8.117 1.00 81.50 192 VAL A N 1
ATOM 1468 C CA . VAL A 1 192 ? 14.830 -2.904 -9.071 1.00 81.50 192 VAL A CA 1
ATOM 1469 C C . VAL A 1 192 ? 13.386 -3.004 -9.589 1.00 81.50 192 VAL A C 1
ATOM 1471 O O . VAL A 1 192 ? 13.189 -3.363 -10.746 1.00 81.50 192 VAL A O 1
ATOM 1474 N N . TYR A 1 193 ? 12.400 -2.645 -8.761 1.00 82.75 193 TYR A N 1
ATOM 1475 C CA . TYR A 1 193 ? 10.962 -2.755 -9.045 1.00 82.75 193 TYR A CA 1
ATOM 1476 C C . TYR A 1 193 ? 10.256 -1.386 -9.065 1.00 82.75 193 TYR A C 1
ATOM 1478 O O . TYR A 1 193 ? 9.194 -1.210 -8.473 1.00 82.75 193 TYR A O 1
ATOM 1486 N N . MET A 1 194 ? 10.860 -0.381 -9.706 1.00 81.06 194 MET A N 1
ATOM 1487 C CA . MET A 1 194 ? 10.256 0.951 -9.824 1.00 81.06 194 MET A CA 1
ATOM 1488 C C . MET A 1 194 ? 9.307 1.036 -11.034 1.00 81.06 194 MET A C 1
ATOM 1490 O O . MET A 1 194 ? 9.764 0.795 -12.153 1.00 81.06 194 MET A O 1
ATOM 1494 N N . PRO A 1 195 ? 8.029 1.428 -10.857 1.00 78.50 195 PRO A N 1
ATOM 1495 C CA . PRO A 1 195 ? 7.098 1.577 -11.970 1.00 78.50 195 PRO A CA 1
ATOM 1496 C C . PRO A 1 195 ? 7.505 2.707 -12.928 1.00 78.50 195 PRO A C 1
ATOM 1498 O O . PRO A 1 195 ? 8.053 3.719 -12.475 1.00 78.50 195 PRO A O 1
ATOM 1501 N N . PRO A 1 196 ? 7.197 2.602 -14.238 1.00 74.06 196 PRO A N 1
ATOM 1502 C CA . PRO A 1 196 ? 7.259 3.760 -15.121 1.00 74.06 196 PRO A CA 1
ATOM 1503 C C . PRO A 1 196 ? 6.273 4.822 -14.610 1.00 74.06 196 PRO A C 1
ATOM 1505 O O . PRO A 1 196 ? 5.122 4.517 -14.289 1.00 74.06 196 PRO A O 1
ATOM 1508 N N . MET A 1 197 ? 6.725 6.073 -14.474 1.00 69.62 197 MET A N 1
ATOM 1509 C CA . MET A 1 197 ? 5.882 7.125 -13.902 1.00 69.62 197 MET A CA 1
ATOM 1510 C C . MET A 1 197 ? 4.872 7.653 -14.924 1.00 69.62 197 MET A C 1
ATOM 1512 O O . MET A 1 197 ? 5.209 7.965 -16.070 1.00 69.62 197 MET A O 1
ATOM 1516 N N . TYR A 1 198 ? 3.633 7.803 -14.465 1.00 61.78 198 TYR A N 1
ATOM 1517 C CA . TYR A 1 198 ? 2.548 8.398 -15.230 1.00 61.78 198 TYR A CA 1
ATOM 1518 C C . TYR A 1 198 ? 2.707 9.920 -15.302 1.00 61.78 198 TYR A C 1
ATOM 1520 O O . TYR A 1 198 ? 3.052 10.562 -14.309 1.00 61.78 198 TYR A O 1
ATOM 1528 N N . GLY A 1 199 ? 2.373 10.508 -16.444 1.00 55.44 199 GLY A N 1
ATOM 1529 C CA . GLY A 1 199 ? 1.965 11.904 -16.490 1.00 55.44 199 GLY A CA 1
ATOM 1530 C C . GLY A 1 199 ? 1.055 12.117 -17.683 1.00 55.44 199 GLY A C 1
ATOM 1531 O O . GLY A 1 199 ? 1.344 11.684 -18.790 1.00 55.44 199 GLY A O 1
ATOM 1532 N N . GLN A 1 200 ? -0.108 12.690 -17.402 1.00 46.69 200 GLN A N 1
ATOM 1533 C CA . GLN A 1 200 ? -1.097 13.076 -18.405 1.00 46.69 200 GLN A CA 1
ATOM 1534 C C . GLN A 1 200 ? -1.003 14.570 -18.736 1.00 46.69 200 GLN A C 1
ATOM 1536 O O . GLN A 1 200 ? -1.702 15.047 -19.628 1.00 46.69 200 GLN A O 1
ATOM 1541 N N . GLU A 1 201 ? -0.194 15.327 -17.988 1.00 51.41 201 GLU A N 1
ATOM 1542 C CA . GLU A 1 201 ? -0.270 16.789 -17.942 1.00 51.41 201 GLU A CA 1
ATOM 1543 C C . GLU A 1 201 ? 0.769 17.502 -18.805 1.00 51.41 201 GLU A C 1
ATOM 1545 O O . GLU A 1 201 ? 0.816 18.736 -18.842 1.00 51.41 201 GLU A O 1
ATOM 1550 N N . HIS A 1 202 ? 1.582 16.775 -19.563 1.00 53.59 202 HIS A N 1
ATOM 1551 C CA . HIS A 1 202 ? 2.474 17.404 -20.519 1.00 53.59 202 HIS A CA 1
ATOM 1552 C C . HIS A 1 202 ? 2.091 16.990 -21.939 1.00 53.59 202 HIS A C 1
ATOM 1554 O O . HIS A 1 202 ? 1.720 15.858 -22.206 1.00 53.59 202 HIS A O 1
ATOM 1560 N N . ASN A 1 203 ? 2.171 17.930 -22.887 1.00 58.22 203 ASN A N 1
ATOM 1561 C CA . ASN A 1 203 ? 1.939 17.727 -24.328 1.00 58.22 203 ASN A CA 1
ATOM 1562 C C . ASN A 1 203 ? 2.931 16.728 -24.979 1.00 58.22 203 ASN A C 1
ATOM 1564 O O . ASN A 1 203 ? 3.240 16.830 -26.168 1.00 58.22 203 ASN A O 1
ATOM 1568 N N . LYS A 1 204 ? 3.503 15.808 -24.205 1.00 64.31 204 LYS A N 1
ATOM 1569 C CA . LYS A 1 204 ? 4.531 14.864 -24.598 1.00 64.31 204 LYS A CA 1
ATOM 1570 C C . LYS A 1 204 ? 3.892 13.501 -24.788 1.00 64.31 204 LYS A C 1
ATOM 1572 O O . LYS A 1 204 ? 2.992 13.091 -24.071 1.00 64.31 204 LYS A O 1
ATOM 1577 N N . LYS A 1 205 ? 4.349 12.816 -25.827 1.00 74.62 205 LYS A N 1
ATOM 1578 C CA . LYS A 1 205 ? 3.804 11.532 -26.267 1.00 74.62 205 LYS A CA 1
ATOM 1579 C C . LYS A 1 205 ? 4.857 10.430 -26.140 1.00 74.62 205 LYS A C 1
ATOM 1581 O O . LYS A 1 205 ? 4.933 9.575 -27.010 1.00 74.62 205 LYS A O 1
ATOM 1586 N N . THR A 1 206 ? 5.726 10.494 -25.126 1.00 85.69 206 THR A N 1
ATOM 1587 C CA . THR A 1 206 ? 6.805 9.501 -25.000 1.00 85.69 206 THR A CA 1
ATOM 1588 C C . THR A 1 206 ? 6.242 8.149 -24.576 1.00 85.69 206 THR A C 1
ATOM 1590 O O . THR A 1 206 ? 5.339 8.095 -23.737 1.00 85.69 206 THR A O 1
ATOM 1593 N N . THR A 1 207 ? 6.767 7.065 -25.139 1.00 89.38 207 THR A N 1
ATOM 1594 C CA . THR A 1 207 ? 6.517 5.712 -24.630 1.00 89.38 207 THR A CA 1
ATOM 1595 C C . THR A 1 207 ? 7.689 5.342 -23.738 1.00 89.38 207 THR A C 1
ATOM 1597 O O . THR A 1 207 ? 8.842 5.503 -24.135 1.00 89.38 207 THR A O 1
ATOM 1600 N N . SER A 1 208 ? 7.417 4.872 -22.526 1.00 90.19 208 SER A N 1
ATOM 1601 C CA . SER A 1 208 ? 8.447 4.306 -21.654 1.00 90.19 208 SER A CA 1
ATOM 1602 C C . SER A 1 208 ? 8.131 2.864 -21.313 1.00 90.19 208 SER A C 1
ATOM 1604 O O . SER A 1 208 ? 7.014 2.399 -21.514 1.00 90.19 208 SER A O 1
ATOM 1606 N N . GLY A 1 209 ? 9.117 2.159 -20.787 1.00 92.00 209 GLY A N 1
ATOM 1607 C CA . GLY A 1 209 ? 8.911 0.855 -20.192 1.00 92.00 209 GLY A CA 1
ATOM 1608 C C . GLY A 1 209 ? 10.041 0.498 -19.247 1.00 92.00 209 GLY A C 1
ATOM 1609 O O . GLY A 1 209 ? 11.062 1.191 -19.148 1.00 92.00 209 GLY A O 1
ATOM 1610 N N . THR A 1 210 ? 9.839 -0.583 -18.514 1.00 92.19 210 THR A N 1
ATOM 1611 C CA . THR A 1 210 ? 10.764 -1.062 -17.490 1.00 92.19 210 THR A CA 1
ATOM 1612 C C . THR A 1 210 ? 11.005 -2.553 -17.651 1.00 92.19 210 THR A C 1
ATOM 1614 O O . THR A 1 210 ? 10.198 -3.266 -18.234 1.00 92.19 210 THR A O 1
ATOM 1617 N N . LEU A 1 211 ? 12.152 -3.023 -17.164 1.00 91.06 211 LEU A N 1
ATOM 1618 C CA . LEU A 1 211 ? 12.513 -4.439 -17.160 1.00 91.06 211 LEU A CA 1
ATOM 1619 C C . LEU A 1 211 ? 12.699 -4.902 -15.720 1.00 91.06 211 LEU A C 1
ATOM 1621 O O . LEU A 1 211 ? 13.784 -4.736 -15.148 1.00 91.06 211 LEU A O 1
ATOM 1625 N N . TYR A 1 212 ? 11.673 -5.505 -15.134 1.00 87.81 212 TYR A N 1
ATOM 1626 C CA . TYR A 1 212 ? 11.807 -6.110 -13.815 1.00 87.81 212 TYR A CA 1
ATOM 1627 C C . TYR A 1 212 ? 12.504 -7.475 -13.905 1.00 87.81 212 TYR A C 1
ATOM 1629 O O . TYR A 1 212 ? 12.490 -8.130 -14.950 1.00 87.81 212 TYR A O 1
ATOM 1637 N N . PRO A 1 213 ? 13.168 -7.934 -12.833 1.00 80.75 213 PRO A N 1
ATOM 1638 C CA . PRO A 1 213 ? 13.419 -9.359 -12.654 1.00 80.75 213 PRO A CA 1
ATOM 1639 C C . PRO A 1 213 ? 12.103 -10.143 -12.587 1.00 80.75 213 PRO A C 1
ATOM 1641 O O . PRO A 1 213 ? 11.024 -9.563 -12.503 1.00 80.75 213 PRO A O 1
ATOM 1644 N N . ASN A 1 214 ? 12.202 -11.472 -12.548 1.00 82.00 214 ASN A N 1
ATOM 1645 C CA . ASN A 1 214 ? 11.036 -12.328 -12.350 1.00 82.00 214 ASN A CA 1
ATOM 1646 C C . ASN A 1 214 ? 10.273 -11.939 -11.076 1.00 82.00 214 ASN A C 1
ATOM 1648 O O . ASN A 1 214 ? 10.775 -12.125 -9.966 1.00 82.00 214 ASN A O 1
ATOM 1652 N N . THR A 1 215 ? 9.044 -11.460 -11.261 1.00 82.25 215 THR A N 1
ATOM 1653 C CA . THR A 1 215 ? 8.091 -11.182 -10.189 1.00 82.25 215 THR A CA 1
ATOM 1654 C C . THR A 1 215 ? 7.783 -12.481 -9.431 1.00 82.25 215 THR A C 1
ATOM 1656 O O . THR A 1 215 ? 7.283 -13.437 -10.036 1.00 82.25 215 THR A O 1
ATOM 1659 N N . PRO A 1 216 ? 8.091 -12.571 -8.126 1.00 87.81 216 PRO A N 1
ATOM 1660 C CA . PRO A 1 216 ? 7.955 -13.808 -7.375 1.00 87.81 216 PRO A CA 1
ATOM 1661 C C . PRO A 1 216 ? 6.482 -14.051 -7.058 1.00 87.81 216 PRO A C 1
ATOM 1663 O O . PRO A 1 216 ? 5.909 -13.457 -6.147 1.00 87.81 216 PRO A O 1
ATOM 1666 N N . LYS A 1 217 ? 5.860 -14.930 -7.841 1.00 88.94 217 LYS A N 1
ATOM 1667 C CA . LYS A 1 217 ? 4.456 -15.299 -7.675 1.00 88.94 217 LYS A CA 1
ATOM 1668 C C . LYS A 1 217 ? 4.247 -16.140 -6.417 1.00 88.94 217 LYS A C 1
ATOM 1670 O O . LYS A 1 217 ? 5.073 -16.993 -6.087 1.00 88.94 217 LYS A O 1
ATOM 1675 N N . TYR A 1 218 ? 3.112 -15.948 -5.751 1.00 90.88 218 TYR A N 1
ATOM 1676 C CA . TYR A 1 218 ? 2.704 -16.828 -4.662 1.00 90.88 218 TYR A CA 1
ATOM 1677 C C . TYR A 1 218 ? 2.251 -18.187 -5.207 1.00 90.88 218 TYR A C 1
ATOM 1679 O O . TYR A 1 218 ? 1.348 -18.263 -6.044 1.00 90.88 218 TYR A O 1
ATOM 1687 N N . ALA A 1 219 ? 2.872 -19.261 -4.724 1.00 84.50 219 ALA A N 1
ATOM 1688 C CA . ALA A 1 219 ? 2.607 -20.622 -5.184 1.00 84.50 219 ALA A CA 1
ATOM 1689 C C . ALA A 1 219 ? 1.402 -21.293 -4.494 1.00 84.50 219 ALA A C 1
ATOM 1691 O O . ALA A 1 219 ? 1.109 -22.440 -4.807 1.00 84.50 219 ALA A O 1
ATOM 1692 N N . GLY A 1 220 ? 0.712 -20.625 -3.564 1.00 79.00 220 GLY A N 1
ATOM 1693 C CA . GLY A 1 220 ? -0.238 -21.301 -2.669 1.00 79.00 220 GLY A CA 1
ATOM 1694 C C . GLY A 1 220 ? 0.479 -22.143 -1.606 1.00 79.00 220 GLY A C 1
ATOM 1695 O O . GLY A 1 220 ? 1.700 -22.053 -1.451 1.00 79.00 220 GLY A O 1
ATOM 1696 N N . GLY A 1 221 ? -0.266 -22.953 -0.859 1.00 62.12 221 GLY A N 1
ATOM 1697 C CA . GLY A 1 221 ? 0.308 -24.006 -0.022 1.00 62.12 221 GLY A CA 1
ATOM 1698 C C . GLY A 1 221 ? 1.061 -23.518 1.213 1.00 62.12 221 GLY A C 1
ATOM 1699 O O . GLY A 1 221 ? 2.144 -24.016 1.528 1.00 62.12 221 GLY A O 1
ATOM 1700 N N . GLY A 1 222 ? 0.501 -22.563 1.962 1.00 54.09 222 GLY A N 1
ATOM 1701 C CA . GLY A 1 222 ? 0.968 -22.344 3.329 1.00 54.09 222 GLY A CA 1
ATOM 1702 C C . GLY A 1 222 ? 0.830 -23.653 4.111 1.00 54.09 222 GLY A C 1
ATOM 1703 O O . GLY A 1 222 ? -0.267 -24.200 4.175 1.00 54.09 222 GLY A O 1
ATOM 1704 N N . SER A 1 223 ? 1.917 -24.135 4.719 1.00 46.16 223 SER A N 1
ATOM 1705 C CA . SER A 1 223 ? 2.060 -25.379 5.508 1.00 46.16 223 SER A CA 1
ATOM 1706 C C . SER A 1 223 ? 1.086 -25.555 6.693 1.00 46.16 223 SER A C 1
ATOM 1708 O O . SER A 1 223 ? 1.277 -26.420 7.541 1.00 46.16 223 SER A O 1
ATOM 1710 N N . GLU A 1 224 ? 0.052 -24.728 6.765 1.00 52.97 224 GLU A N 1
ATOM 1711 C CA . GLU A 1 224 ? -0.924 -24.588 7.837 1.00 52.97 224 GLU A CA 1
ATOM 1712 C C . GLU A 1 224 ? -2.383 -24.552 7.317 1.00 52.97 224 GLU A C 1
ATOM 1714 O O . GLU A 1 224 ? -3.295 -24.282 8.091 1.00 52.97 224 GLU A O 1
ATOM 1719 N N . GLY A 1 225 ? -2.637 -24.846 6.031 1.00 53.91 225 GLY A N 1
ATOM 1720 C CA . GLY A 1 225 ? -4.000 -25.061 5.511 1.00 53.91 225 GLY A CA 1
ATOM 1721 C C . GLY A 1 225 ? -4.831 -23.792 5.285 1.00 53.91 225 GLY A C 1
ATOM 1722 O O . GLY A 1 225 ? -6.058 -23.836 5.367 1.00 53.91 225 GLY A O 1
ATOM 1723 N N . TRP A 1 226 ? -4.179 -22.660 5.020 1.00 67.19 226 TRP A N 1
ATOM 1724 C CA . TRP A 1 226 ? -4.853 -21.380 4.791 1.00 67.19 226 TRP A CA 1
ATOM 1725 C C . TRP A 1 226 ? -5.189 -21.165 3.321 1.00 67.19 226 TRP A C 1
ATOM 1727 O O . TRP A 1 226 ? -4.388 -21.465 2.442 1.00 67.19 226 TRP A O 1
ATOM 1737 N N . GLU A 1 227 ? -6.349 -20.572 3.073 1.00 82.62 227 GLU A N 1
ATOM 1738 C CA . GLU A 1 227 ? -6.851 -20.355 1.724 1.00 82.62 227 GLU A CA 1
ATOM 1739 C C . GLU A 1 227 ? -6.197 -19.129 1.064 1.00 82.62 227 GLU A C 1
ATOM 1741 O O . GLU A 1 227 ? -5.929 -18.096 1.697 1.00 82.62 227 GLU A O 1
ATOM 1746 N N . THR A 1 228 ? -5.943 -19.233 -0.240 1.00 92.12 228 THR A N 1
ATOM 1747 C CA . THR A 1 228 ? -5.347 -18.151 -1.021 1.00 92.12 228 THR A CA 1
ATOM 1748 C C . THR A 1 228 ? -6.423 -17.138 -1.388 1.00 92.12 228 THR A C 1
ATOM 1750 O O . THR A 1 228 ? -7.359 -17.423 -2.132 1.00 92.12 228 THR A O 1
ATOM 1753 N N . CYS A 1 229 ? -6.306 -15.941 -0.825 1.00 94.31 229 CYS A N 1
ATOM 1754 C CA . CYS A 1 229 ? -7.174 -14.801 -1.093 1.00 94.31 229 CYS A CA 1
ATOM 1755 C C . CYS A 1 229 ? -6.537 -13.500 -0.607 1.00 94.31 229 CYS A C 1
ATOM 1757 O O . CYS A 1 229 ? -5.502 -13.510 0.073 1.00 94.31 229 CYS A O 1
ATOM 1759 N N . VAL A 1 230 ? -7.200 -12.395 -0.945 1.00 96.44 230 VAL A N 1
ATOM 1760 C CA . VAL A 1 230 ? -6.927 -11.047 -0.456 1.00 96.44 230 VAL A CA 1
ATOM 1761 C C . VAL A 1 230 ? -8.033 -10.619 0.511 1.00 96.44 230 VAL A C 1
ATOM 1763 O O . VAL A 1 230 ? -9.221 -10.593 0.167 1.00 96.44 230 VAL A O 1
ATOM 1766 N N . HIS A 1 231 ? -7.624 -10.244 1.721 1.00 97.12 231 HIS A N 1
ATOM 1767 C CA . HIS A 1 231 ? -8.450 -9.576 2.722 1.00 97.12 231 HIS A CA 1
ATOM 1768 C C . HIS A 1 231 ? -8.195 -8.076 2.639 1.00 97.12 231 HIS A C 1
ATOM 1770 O O . HIS A 1 231 ? -7.110 -7.589 2.949 1.00 97.12 231 HIS A O 1
ATOM 1776 N N . THR A 1 232 ? -9.186 -7.324 2.177 1.00 98.06 232 THR A N 1
ATOM 1777 C CA . THR A 1 232 ? -9.105 -5.866 2.142 1.00 98.06 232 THR A CA 1
ATOM 1778 C C . THR A 1 232 ? -9.334 -5.294 3.527 1.00 98.06 232 THR A C 1
ATOM 1780 O O . THR A 1 232 ? -10.308 -5.633 4.198 1.00 98.06 232 THR A O 1
ATOM 1783 N N . MET A 1 233 ? -8.462 -4.390 3.945 1.00 97.50 233 MET A N 1
ATOM 1784 C CA . MET A 1 233 ? -8.589 -3.725 5.225 1.00 97.50 233 MET A CA 1
ATOM 1785 C C . MET A 1 233 ? -8.447 -2.215 5.069 1.00 97.50 233 MET A C 1
ATOM 1787 O O . MET A 1 233 ? -7.662 -1.727 4.255 1.00 97.50 233 MET A O 1
ATOM 1791 N N . ILE A 1 234 ? -9.242 -1.483 5.843 1.00 97.56 234 ILE A N 1
ATOM 1792 C CA . ILE A 1 234 ? -9.196 -0.021 5.935 1.00 97.56 234 ILE A CA 1
ATOM 1793 C C . ILE A 1 234 ? -9.176 0.388 7.400 1.00 97.56 234 ILE A C 1
ATOM 1795 O O . ILE A 1 234 ? -9.699 -0.329 8.254 1.00 97.56 234 ILE A O 1
ATOM 1799 N N . THR A 1 235 ? -8.632 1.563 7.699 1.00 95.88 235 THR A N 1
ATOM 1800 C CA . THR A 1 235 ? -8.710 2.146 9.046 1.00 95.88 235 THR A CA 1
ATOM 1801 C C . THR A 1 235 ? -9.739 3.261 9.103 1.00 95.88 235 THR A C 1
ATOM 1803 O O . THR A 1 235 ? -10.009 3.924 8.105 1.00 95.88 235 THR A O 1
ATOM 1806 N N . SER A 1 236 ? -10.356 3.450 10.266 1.00 93.81 236 SER A N 1
ATOM 1807 C CA . SER A 1 236 ? -11.294 4.543 10.500 1.00 93.81 236 SER A CA 1
ATOM 1808 C C . SER A 1 236 ? -11.241 5.014 11.946 1.00 93.81 236 SER A C 1
ATOM 1810 O O . SER A 1 236 ? -11.170 4.204 12.870 1.00 93.81 236 SER A O 1
ATOM 1812 N N . ASN A 1 237 ? -11.351 6.329 12.138 1.00 91.12 237 ASN A N 1
ATOM 1813 C CA . ASN A 1 237 ? -11.578 6.946 13.446 1.00 91.12 237 ASN A CA 1
ATOM 1814 C C . ASN A 1 237 ? -13.077 7.108 13.779 1.00 91.12 237 ASN A C 1
ATOM 1816 O O . ASN A 1 237 ? -13.429 7.679 14.809 1.00 91.12 237 ASN A O 1
ATOM 1820 N N . GLY A 1 238 ? -13.978 6.652 12.900 1.00 90.44 238 GLY A N 1
ATOM 1821 C CA . GLY A 1 238 ? -15.429 6.754 13.081 1.00 90.44 238 GLY A CA 1
ATOM 1822 C C . GLY A 1 238 ? -15.995 8.173 12.936 1.00 90.44 238 GLY A C 1
ATOM 1823 O O . GLY A 1 238 ? -17.130 8.430 13.355 1.00 90.44 238 GLY A O 1
ATOM 1824 N N . SER A 1 239 ? -15.220 9.117 12.389 1.00 89.00 239 SER A N 1
ATOM 1825 C CA . SER A 1 239 ? -15.709 10.463 12.075 1.00 89.00 239 SER A CA 1
ATOM 1826 C C . SER A 1 239 ? -16.748 10.423 10.946 1.00 89.00 239 SER A C 1
ATOM 1828 O O . SER A 1 239 ? -16.660 9.570 10.059 1.00 89.00 239 SER A O 1
ATOM 1830 N N . PRO A 1 240 ? -17.702 11.376 10.896 1.00 89.88 240 PRO A N 1
ATOM 1831 C CA . PRO A 1 240 ? -18.669 11.443 9.801 1.00 89.88 240 PRO A CA 1
ATOM 1832 C C . PRO A 1 240 ? -18.007 11.472 8.419 1.00 89.88 240 PRO A C 1
ATOM 1834 O O . PRO A 1 240 ? -18.505 10.833 7.496 1.00 89.88 240 PRO A O 1
ATOM 1837 N N . TYR A 1 241 ? -16.861 12.158 8.299 1.00 88.56 241 TYR A N 1
ATOM 1838 C CA . TYR A 1 241 ? -16.076 12.232 7.068 1.00 88.56 241 TYR A CA 1
ATOM 1839 C C . TYR A 1 241 ? -15.559 10.857 6.623 1.00 88.56 241 TYR A C 1
ATOM 1841 O O . TYR A 1 241 ? -15.795 10.451 5.491 1.00 88.56 241 TYR A O 1
ATOM 1849 N N . MET A 1 242 ? -14.921 10.092 7.510 1.00 91.81 242 MET A N 1
ATOM 1850 C CA . MET A 1 242 ? -14.462 8.750 7.142 1.00 91.81 242 MET A CA 1
ATOM 1851 C C . MET A 1 242 ? -15.631 7.781 6.950 1.00 91.81 242 MET A C 1
ATOM 1853 O O . MET A 1 242 ? -15.545 6.876 6.123 1.00 91.81 242 MET A O 1
ATOM 1857 N N . ASN A 1 243 ? -16.748 7.963 7.658 1.00 94.06 243 ASN A N 1
ATOM 1858 C CA . ASN A 1 243 ? -17.884 7.046 7.583 1.00 94.06 243 ASN A CA 1
ATOM 1859 C C . ASN A 1 243 ? -18.580 7.066 6.217 1.00 94.06 243 ASN A C 1
ATOM 1861 O O . ASN A 1 243 ? -18.878 5.997 5.682 1.00 94.06 243 ASN A O 1
ATOM 1865 N N . TRP A 1 244 ? -18.814 8.237 5.610 1.00 95.12 244 TRP A N 1
ATOM 1866 C CA . TRP A 1 244 ? -19.421 8.275 4.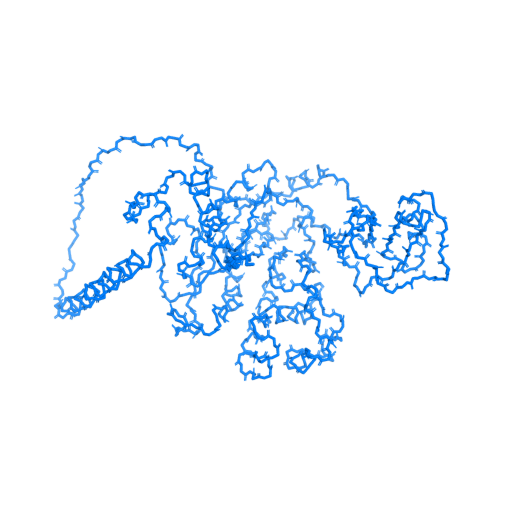270 1.00 95.12 244 TRP A CA 1
ATOM 1867 C C . TRP A 1 244 ? -18.484 7.677 3.210 1.00 95.12 244 TRP A C 1
ATOM 1869 O O . TRP A 1 244 ? -18.936 6.909 2.362 1.00 95.12 244 TRP A O 1
ATOM 1879 N N . GLN A 1 245 ? -17.181 7.951 3.316 1.00 96.50 245 GLN A N 1
ATOM 1880 C CA . GLN A 1 245 ? -16.150 7.373 2.454 1.00 96.50 245 GLN A CA 1
ATOM 1881 C C . GLN A 1 245 ? -16.102 5.844 2.578 1.00 96.50 245 GLN A C 1
ATOM 1883 O O . GLN A 1 245 ? -16.194 5.132 1.582 1.00 96.50 245 GLN A O 1
ATOM 1888 N N . THR A 1 246 ? -16.093 5.333 3.812 1.00 96.88 246 THR A N 1
ATOM 1889 C CA . THR A 1 246 ? -16.101 3.894 4.124 1.00 96.88 246 THR A CA 1
ATOM 1890 C C . THR A 1 246 ? -17.295 3.185 3.480 1.00 96.88 246 THR A C 1
ATOM 1892 O O . THR A 1 246 ? -17.132 2.104 2.919 1.00 96.88 246 THR A O 1
ATOM 1895 N N . ARG A 1 247 ? -18.494 3.787 3.518 1.00 95.81 247 ARG A N 1
ATOM 1896 C CA . AR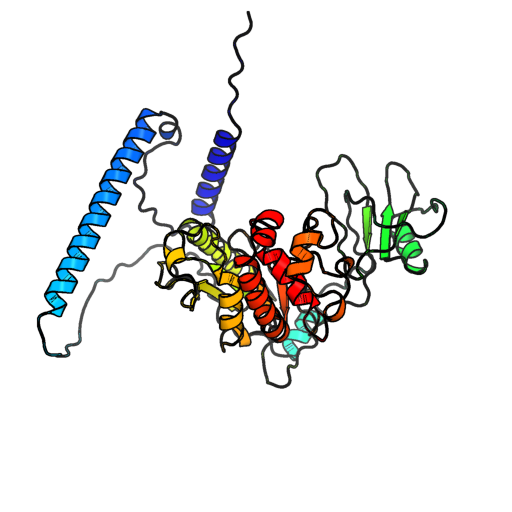G A 1 247 ? -19.688 3.213 2.872 1.00 95.81 247 ARG A CA 1
ATOM 1897 C C . ARG A 1 247 ? -19.479 3.053 1.365 1.00 95.81 247 ARG A C 1
ATOM 1899 O O . ARG A 1 247 ? -19.744 1.984 0.830 1.00 95.81 247 ARG A O 1
ATOM 1906 N N . ILE A 1 248 ? -18.982 4.088 0.688 1.00 96.56 248 ILE A N 1
ATOM 1907 C CA . ILE A 1 248 ? -18.751 4.043 -0.764 1.00 96.56 248 ILE A CA 1
ATOM 1908 C C . ILE A 1 248 ? -17.643 3.041 -1.102 1.00 96.56 248 ILE A C 1
ATOM 1910 O O . ILE A 1 248 ? -17.816 2.220 -2.005 1.00 96.56 248 ILE A O 1
ATOM 1914 N N . PHE A 1 249 ? -16.535 3.066 -0.358 1.00 97.31 249 PHE A N 1
ATOM 1915 C CA . PHE A 1 249 ? -15.442 2.115 -0.531 1.00 97.31 249 PHE A CA 1
ATOM 1916 C C . PHE A 1 249 ? -15.945 0.673 -0.401 1.00 97.31 249 PHE A C 1
ATOM 1918 O O . PHE A 1 249 ? -15.711 -0.132 -1.297 1.00 97.31 249 PHE A O 1
ATOM 1925 N N . TYR A 1 250 ? -16.724 0.361 0.639 1.00 96.75 250 TYR A N 1
ATOM 1926 C CA . TYR A 1 250 ? -17.277 -0.979 0.844 1.00 96.75 250 TYR A CA 1
ATOM 1927 C C . TYR A 1 250 ? -18.276 -1.391 -0.250 1.00 96.75 250 TYR A C 1
ATOM 1929 O O . TYR A 1 250 ? -18.239 -2.526 -0.722 1.00 96.75 250 TYR A O 1
ATOM 1937 N N . GLU A 1 251 ? -19.136 -0.482 -0.719 1.00 95.62 251 GLU A N 1
ATOM 1938 C CA . GLU A 1 251 ? -20.045 -0.780 -1.835 1.00 95.62 251 GLU A CA 1
ATOM 1939 C C . GLU A 1 251 ? -19.294 -1.055 -3.145 1.00 95.62 251 GLU A C 1
ATOM 1941 O O . GLU A 1 251 ? -19.641 -1.986 -3.875 1.00 95.62 251 GLU A O 1
ATOM 1946 N N . THR A 1 252 ? -18.246 -0.285 -3.452 1.00 97.12 252 THR A N 1
ATOM 1947 C CA . THR A 1 252 ? -17.412 -0.552 -4.637 1.00 97.12 252 THR A CA 1
ATOM 1948 C C . THR A 1 252 ? -16.577 -1.821 -4.480 1.00 97.12 252 THR A C 1
ATOM 1950 O O . THR A 1 252 ? -16.461 -2.585 -5.437 1.00 97.12 252 THR A O 1
ATOM 1953 N N . TRP A 1 253 ? -16.088 -2.107 -3.270 1.00 97.31 253 TRP A N 1
ATOM 1954 C CA . TRP A 1 253 ? -15.407 -3.356 -2.942 1.00 97.31 253 TRP A CA 1
ATOM 1955 C C . TRP A 1 253 ? -16.312 -4.562 -3.187 1.00 97.31 253 TRP A C 1
ATOM 1957 O O . TRP A 1 253 ? -15.897 -5.478 -3.884 1.00 97.31 253 TRP A O 1
ATOM 1967 N N . LYS A 1 254 ? -17.569 -4.548 -2.716 1.00 95.88 254 LYS A N 1
ATOM 1968 C CA . LYS A 1 254 ? -18.521 -5.649 -2.961 1.00 95.88 254 LYS A CA 1
ATOM 1969 C C . LYS A 1 254 ? -18.735 -5.903 -4.452 1.00 95.88 254 LYS A C 1
ATOM 1971 O O . LYS A 1 254 ? -18.796 -7.055 -4.870 1.00 95.88 254 LYS A O 1
ATOM 1976 N N . LYS A 1 255 ? -18.833 -4.838 -5.258 1.00 95.38 255 LYS A N 1
ATOM 1977 C CA . LYS A 1 255 ? -18.967 -4.953 -6.719 1.00 95.38 255 LYS A CA 1
ATOM 1978 C C . LYS A 1 255 ? -17.737 -5.613 -7.337 1.00 95.38 255 LYS A C 1
ATOM 1980 O O . LYS A 1 255 ? -17.894 -6.610 -8.033 1.00 95.38 255 LYS A O 1
ATOM 1985 N N . ALA A 1 256 ? -16.542 -5.113 -7.030 1.00 96.12 256 ALA A N 1
ATOM 1986 C CA . ALA A 1 256 ? -15.293 -5.679 -7.535 1.00 96.12 256 ALA A CA 1
ATOM 1987 C C . ALA A 1 256 ? -15.079 -7.125 -7.073 1.00 96.12 256 ALA A C 1
ATOM 1989 O O . ALA A 1 256 ? -14.708 -7.983 -7.862 1.00 96.12 256 ALA A O 1
ATOM 1990 N N . ALA A 1 257 ? -15.370 -7.416 -5.810 1.00 95.56 257 ALA A N 1
ATOM 1991 C CA . ALA A 1 257 ? -15.226 -8.744 -5.244 1.00 95.56 257 ALA A CA 1
ATOM 1992 C C . ALA A 1 257 ? -16.233 -9.750 -5.853 1.00 95.56 257 ALA A C 1
ATOM 1994 O O . ALA A 1 257 ? -15.965 -10.946 -5.909 1.00 95.56 257 ALA A O 1
ATOM 1995 N N . SER A 1 258 ? -17.381 -9.276 -6.358 1.00 93.50 258 SER A N 1
ATOM 1996 C CA . SER A 1 258 ? -18.367 -10.113 -7.060 1.00 93.50 258 SER A CA 1
ATOM 1997 C C . SER A 1 258 ? -17.998 -10.442 -8.512 1.00 93.50 258 SER A C 1
ATOM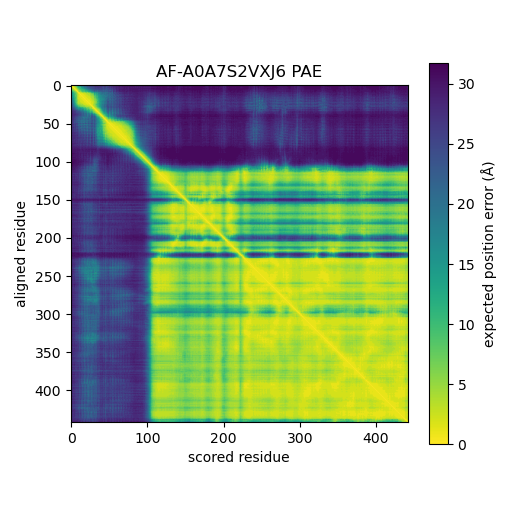 1999 O O . SER A 1 258 ? -18.708 -11.209 -9.166 1.00 93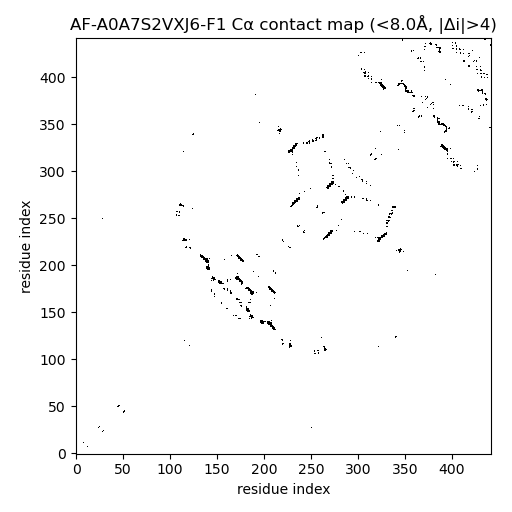.50 258 SER A O 1
ATOM 2001 N N . GLU A 1 259 ? -16.914 -9.862 -9.036 1.00 92.88 259 GLU A N 1
ATOM 2002 C CA . GLU A 1 259 ? -16.427 -10.180 -10.375 1.00 92.88 259 GLU A CA 1
ATOM 2003 C C . GLU A 1 259 ? -15.932 -11.626 -10.454 1.00 92.88 259 GLU A C 1
ATOM 2005 O O . GLU A 1 259 ? -15.466 -12.223 -9.479 1.00 92.88 259 GLU A O 1
ATOM 2010 N N . LYS A 1 260 ? -16.039 -12.202 -11.653 1.00 87.19 260 LYS A N 1
ATOM 2011 C CA . LYS A 1 260 ? -15.576 -13.562 -11.913 1.00 87.19 260 LYS A CA 1
ATOM 2012 C C . LYS A 1 260 ? -14.088 -13.679 -11.559 1.00 87.19 260 LYS A C 1
ATOM 2014 O O . LYS A 1 260 ? -13.300 -12.812 -11.923 1.00 87.19 260 LYS A O 1
ATOM 2019 N N . ASP A 1 261 ? -13.737 -14.769 -10.881 1.00 85.81 261 ASP A N 1
ATOM 2020 C CA . ASP A 1 261 ? -12.368 -15.101 -10.470 1.00 85.81 261 ASP A CA 1
ATOM 2021 C C . ASP A 1 261 ? -11.726 -14.040 -9.550 1.00 85.81 261 ASP A C 1
ATOM 2023 O O . ASP A 1 261 ? -10.506 -14.008 -9.386 1.00 85.81 261 ASP A O 1
ATOM 2027 N N . SER A 1 262 ? -12.536 -13.185 -8.902 1.00 92.75 262 SER A N 1
ATOM 2028 C CA . SER A 1 262 ? -12.017 -12.196 -7.959 1.00 92.75 262 SER A CA 1
ATOM 2029 C C . SER A 1 262 ? -11.277 -12.863 -6.802 1.00 92.75 262 SER A C 1
ATOM 2031 O O . SER A 1 262 ? -11.742 -13.827 -6.191 1.00 92.75 262 SER A O 1
ATOM 2033 N N . ILE A 1 263 ? -10.113 -12.317 -6.467 1.00 94.19 263 ILE A N 1
ATOM 2034 C CA . ILE A 1 263 ? -9.306 -12.744 -5.319 1.00 94.19 263 ILE A CA 1
ATOM 2035 C C . ILE A 1 263 ? -9.721 -12.063 -4.009 1.00 94.19 263 ILE A C 1
ATOM 2037 O O . ILE A 1 263 ? -9.221 -12.427 -2.944 1.00 94.19 263 ILE A O 1
ATOM 2041 N N . LEU A 1 264 ? -10.622 -11.079 -4.074 1.00 95.75 264 LEU A N 1
ATOM 2042 C CA . LEU A 1 264 ? -11.144 -10.374 -2.909 1.00 95.75 264 LEU A CA 1
ATOM 2043 C C . LEU A 1 264 ? -12.184 -11.253 -2.215 1.00 95.75 264 LEU A C 1
ATOM 2045 O O . LEU A 1 264 ? -13.253 -11.511 -2.762 1.00 95.75 264 LEU A O 1
ATOM 2049 N N . ARG A 1 265 ? -11.876 -11.714 -1.001 1.00 93.81 265 ARG A N 1
ATOM 2050 C CA . ARG A 1 265 ? -12.761 -12.630 -0.256 1.00 93.81 265 ARG A CA 1
ATOM 2051 C C . ARG A 1 265 ? -13.119 -12.146 1.134 1.00 93.81 265 ARG A C 1
ATOM 2053 O O . ARG A 1 265 ? -14.063 -12.650 1.725 1.00 93.81 265 ARG A O 1
ATOM 2060 N N . ARG A 1 266 ? -12.389 -11.166 1.667 1.00 94.56 266 ARG A N 1
ATOM 2061 C CA . ARG A 1 266 ? -12.666 -10.621 2.996 1.00 94.56 266 ARG A CA 1
ATOM 2062 C C . ARG A 1 266 ? -12.501 -9.125 3.059 1.00 94.56 266 ARG A C 1
ATOM 2064 O O . ARG A 1 266 ? -11.704 -8.546 2.322 1.00 94.56 266 ARG A O 1
ATOM 2071 N N . PHE A 1 267 ? -13.255 -8.523 3.967 1.00 97.25 267 PHE A N 1
ATOM 2072 C CA . PHE A 1 267 ? -13.206 -7.101 4.239 1.00 97.25 267 PHE A CA 1
ATOM 2073 C C . PHE A 1 267 ? -13.251 -6.865 5.741 1.00 97.25 267 PHE A C 1
ATOM 2075 O O . PHE A 1 267 ? -14.150 -7.388 6.389 1.00 97.25 267 PHE A O 1
ATOM 2082 N N . THR A 1 268 ? -12.352 -6.038 6.275 1.00 97.38 268 THR A N 1
ATOM 2083 C CA . THR A 1 268 ? -12.455 -5.550 7.657 1.00 97.38 268 THR A CA 1
ATOM 2084 C C . THR A 1 268 ? -12.171 -4.059 7.730 1.00 97.38 268 THR A C 1
ATOM 2086 O O . THR A 1 268 ? -11.138 -3.564 7.283 1.00 97.38 268 THR A O 1
ATOM 2089 N N . ARG A 1 269 ? -13.077 -3.329 8.374 1.00 97.75 269 ARG A N 1
ATOM 2090 C CA . ARG A 1 269 ? -12.814 -1.979 8.857 1.00 97.75 269 ARG A CA 1
ATOM 2091 C C . ARG A 1 269 ? -12.187 -2.054 10.245 1.00 97.75 269 ARG A C 1
ATOM 2093 O O . ARG A 1 269 ? -12.815 -2.541 11.177 1.00 97.75 269 ARG A O 1
ATOM 2100 N N . VAL A 1 270 ? -10.979 -1.538 10.404 1.00 97.69 270 VAL A N 1
ATOM 2101 C CA . VAL A 1 270 ? -10.313 -1.403 11.702 1.00 97.69 270 VAL A CA 1
ATOM 2102 C C . VAL A 1 270 ? -10.687 -0.050 12.306 1.00 97.69 270 VAL A C 1
ATOM 2104 O O . VAL A 1 270 ? -10.209 0.998 11.867 1.00 97.69 270 VAL A O 1
ATOM 2107 N N . LEU A 1 271 ? -11.586 -0.073 13.291 1.00 96.38 271 LEU A N 1
ATOM 2108 C CA . LEU A 1 271 ? -12.070 1.116 13.993 1.00 96.38 271 LEU A CA 1
ATOM 2109 C C . LEU A 1 271 ? -11.211 1.372 15.236 1.00 96.38 271 LEU A C 1
ATOM 2111 O O . LEU A 1 271 ? -11.300 0.631 16.214 1.00 96.38 271 LEU A O 1
ATOM 2115 N N . HIS A 1 272 ? -10.415 2.438 15.220 1.00 93.75 272 HIS A N 1
ATOM 2116 C CA . HIS A 1 272 ? -9.570 2.837 16.350 1.00 93.75 272 HIS A CA 1
ATOM 2117 C C . HIS A 1 272 ? -10.251 3.934 17.177 1.00 93.75 272 HIS A C 1
ATOM 2119 O O . HIS A 1 272 ? -9.905 5.113 17.112 1.00 93.75 272 HIS A O 1
ATOM 2125 N N . ARG A 1 273 ? -11.287 3.533 17.919 1.00 92.19 273 ARG A N 1
ATOM 2126 C CA . ARG A 1 273 ? -12.157 4.432 18.687 1.00 92.19 273 ARG A CA 1
ATOM 2127 C C . ARG A 1 273 ? -12.650 3.760 19.964 1.00 92.19 273 ARG A C 1
ATOM 2129 O O . ARG A 1 273 ? -12.967 2.568 19.958 1.00 92.19 273 ARG A O 1
ATOM 2136 N N . SER A 1 274 ? -12.787 4.528 21.047 1.00 91.88 274 SER A N 1
ATOM 2137 C CA . SER A 1 274 ? -13.268 3.997 22.335 1.00 91.88 274 SER A CA 1
ATOM 2138 C C . SER A 1 274 ? -14.752 3.600 22.335 1.00 91.88 274 SER A C 1
ATOM 2140 O O . SER A 1 274 ? -15.203 2.861 23.208 1.00 91.88 274 SER A O 1
ATOM 2142 N N . THR A 1 275 ? -15.517 4.070 21.348 1.00 91.56 275 THR A N 1
ATOM 2143 C CA . THR A 1 275 ? -16.956 3.822 21.213 1.00 91.56 275 THR A CA 1
ATOM 2144 C C . THR A 1 275 ? -17.308 3.251 19.846 1.00 91.56 275 THR A C 1
ATOM 2146 O O . THR A 1 275 ? -16.624 3.490 18.851 1.00 91.56 275 THR A O 1
ATOM 2149 N N . GLU A 1 276 ? -18.390 2.480 19.810 1.00 93.75 276 GLU A N 1
ATOM 2150 C CA . GLU A 1 276 ? -18.995 2.006 18.569 1.00 93.75 276 GLU A CA 1
ATOM 2151 C C . GLU A 1 276 ? -19.618 3.156 17.771 1.00 93.75 276 GLU A C 1
ATOM 2153 O O . GLU A 1 276 ? -20.081 4.151 18.333 1.00 93.75 276 GLU A O 1
ATOM 2158 N N . ASP A 1 277 ? -19.665 2.994 16.450 1.00 92.62 277 ASP A N 1
ATOM 2159 C CA . ASP A 1 277 ? -20.353 3.909 15.546 1.00 92.62 277 ASP A CA 1
ATOM 2160 C C . ASP A 1 277 ? -21.482 3.218 14.764 1.00 92.62 277 ASP A C 1
ATOM 2162 O O . ASP A 1 277 ? -21.733 2.017 14.875 1.00 92.62 277 ASP A O 1
ATOM 2166 N N . GLU A 1 278 ? -22.186 3.999 13.950 1.00 91.75 278 GLU A N 1
ATOM 2167 C CA . GLU A 1 278 ? -23.328 3.533 13.158 1.00 91.75 278 GLU A CA 1
ATOM 2168 C C . GLU A 1 278 ? -22.990 2.449 12.120 1.00 91.75 278 GLU A C 1
ATOM 2170 O O . GLU A 1 278 ? -23.882 1.724 11.677 1.00 91.75 278 GLU A O 1
ATOM 2175 N N . LEU A 1 279 ? -21.722 2.321 11.722 1.00 94.62 279 LEU A N 1
ATOM 2176 C CA . LEU A 1 279 ? -21.299 1.401 10.668 1.00 94.62 279 LEU A CA 1
ATOM 2177 C C . LEU A 1 279 ? -20.988 0.001 11.195 1.00 94.62 279 LEU A C 1
ATOM 2179 O O . LEU A 1 279 ? -20.905 -0.923 10.389 1.00 94.62 279 LEU A O 1
ATOM 2183 N N . MET A 1 280 ? -20.891 -0.187 12.517 1.00 92.38 280 MET A N 1
ATOM 2184 C CA . MET A 1 280 ? -20.669 -1.501 13.143 1.00 92.38 280 MET A CA 1
ATOM 2185 C C . MET A 1 280 ? -21.681 -2.562 12.683 1.00 92.38 280 MET A C 1
ATOM 2187 O O . MET A 1 280 ? -21.360 -3.744 12.635 1.00 92.38 280 MET A O 1
ATOM 2191 N N . LYS A 1 281 ? -22.905 -2.142 12.334 1.00 90.19 281 LYS A N 1
ATOM 2192 C CA . LYS A 1 281 ? -23.993 -3.026 11.878 1.00 90.19 281 LYS A CA 1
ATOM 2193 C C . LYS A 1 281 ? -24.013 -3.265 10.367 1.00 90.19 281 LYS A C 1
ATOM 2195 O O . LYS A 1 281 ? -24.784 -4.097 9.905 1.00 90.19 281 LYS A O 1
ATOM 2200 N N . LEU A 1 282 ? -23.250 -2.484 9.604 1.00 91.00 282 LEU A N 1
ATOM 2201 C CA . LEU A 1 282 ? -23.310 -2.452 8.139 1.00 91.00 282 LEU A CA 1
ATOM 2202 C C . LEU A 1 282 ? -22.043 -2.991 7.486 1.00 91.00 282 LEU A C 1
ATOM 2204 O O . LEU A 1 282 ? -22.108 -3.519 6.382 1.00 91.00 282 LEU A O 1
ATOM 2208 N N . ILE A 1 283 ? -20.899 -2.803 8.138 1.00 94.94 283 ILE A N 1
ATOM 2209 C CA . ILE A 1 283 ? -19.586 -3.106 7.585 1.00 94.94 283 ILE A CA 1
ATOM 2210 C C . ILE A 1 283 ? -18.852 -3.977 8.602 1.00 94.94 283 ILE A C 1
ATOM 2212 O O . ILE A 1 283 ? -18.761 -3.563 9.766 1.00 94.94 283 ILE A O 1
ATOM 2216 N N . PRO A 1 284 ? -18.302 -5.139 8.198 1.00 95.88 284 PRO A N 1
ATOM 2217 C CA . PRO A 1 284 ? -17.491 -5.961 9.086 1.00 95.88 284 PRO A CA 1
ATOM 2218 C C . PRO A 1 284 ? -16.400 -5.107 9.730 1.00 95.88 284 PRO A C 1
ATOM 2220 O O . PRO A 1 284 ? -15.584 -4.488 9.043 1.00 95.88 284 PRO A O 1
ATOM 2223 N N . THR A 1 285 ? -16.452 -4.988 11.054 1.00 96.81 285 THR A N 1
ATOM 2224 C CA . THR A 1 285 ? -15.609 -4.057 11.801 1.00 96.81 285 THR A CA 1
ATOM 2225 C C . THR A 1 285 ? -14.919 -4.781 12.939 1.00 96.81 285 THR A C 1
ATOM 2227 O O . THR A 1 285 ? -15.569 -5.432 13.755 1.00 96.81 285 THR A O 1
ATOM 2230 N N . TRP A 1 286 ? -13.608 -4.592 13.032 1.00 97.12 286 TRP A N 1
ATOM 2231 C CA . TRP A 1 286 ? -12.829 -4.930 14.210 1.00 97.12 286 TRP A CA 1
ATOM 2232 C C . TRP A 1 286 ? -12.483 -3.636 14.948 1.00 97.12 286 TRP A C 1
ATOM 2234 O O . TRP A 1 286 ? -11.862 -2.735 14.381 1.00 97.12 286 TRP A O 1
ATOM 2244 N N . ARG A 1 287 ? -12.947 -3.503 16.195 1.00 95.81 287 ARG A N 1
ATOM 2245 C CA . ARG A 1 287 ? -12.754 -2.291 17.000 1.00 95.81 287 ARG A CA 1
ATOM 2246 C C . ARG A 1 287 ? -11.624 -2.492 17.999 1.00 95.81 287 ARG A C 1
ATOM 2248 O O . ARG A 1 287 ? -11.583 -3.506 18.690 1.00 95.81 287 ARG A O 1
ATOM 2255 N N . VAL A 1 288 ? -10.780 -1.477 18.127 1.00 94.62 288 VAL A N 1
ATOM 2256 C CA . VAL A 1 288 ? -9.720 -1.399 19.130 1.00 94.62 288 VAL A CA 1
ATOM 2257 C C . VAL A 1 288 ? -9.825 -0.109 19.919 1.00 94.62 288 VAL A C 1
ATOM 2259 O O . VAL A 1 288 ? -10.151 0.949 19.375 1.00 94.62 288 VAL A O 1
ATOM 2262 N N . ASP A 1 289 ? -9.534 -0.201 21.213 1.00 93.31 289 ASP A N 1
ATOM 2263 C CA . ASP A 1 289 ? -9.425 0.974 22.065 1.00 93.31 289 ASP A CA 1
ATOM 2264 C C . ASP A 1 289 ? -8.137 1.752 21.714 1.00 93.31 289 ASP A C 1
ATOM 2266 O O . ASP A 1 289 ? -7.041 1.178 21.774 1.00 93.31 289 ASP A O 1
ATOM 2270 N N . PRO A 1 290 ? -8.233 3.049 21.363 1.00 90.94 290 PRO A N 1
ATOM 2271 C CA . PRO A 1 290 ? -7.066 3.864 21.021 1.00 90.94 290 PRO A CA 1
ATOM 2272 C C . PRO A 1 290 ? -6.183 4.107 22.254 1.00 90.94 290 PRO A C 1
ATOM 2274 O O . PRO A 1 290 ? -6.683 4.124 23.387 1.00 90.94 290 PRO A O 1
ATOM 2277 N N . THR A 1 291 ? -4.874 4.327 22.064 1.00 87.88 291 THR A N 1
ATOM 2278 C CA . THR A 1 291 ? -4.031 4.852 23.160 1.00 87.88 291 THR A CA 1
ATOM 2279 C C . THR A 1 291 ? -4.370 6.306 23.445 1.00 87.88 291 THR A C 1
ATOM 2281 O O . THR A 1 291 ? -4.352 6.719 24.604 1.00 87.88 291 THR A O 1
ATOM 2284 N N . HIS A 1 292 ? -4.743 7.054 22.409 1.00 86.75 292 HIS A N 1
ATOM 2285 C CA . HIS A 1 292 ? -5.061 8.474 22.482 1.00 86.75 292 HIS A CA 1
ATOM 2286 C C . HIS A 1 292 ? -6.575 8.682 22.509 1.00 86.75 292 HIS A C 1
ATOM 2288 O O . HIS A 1 292 ? -7.198 9.099 21.537 1.00 86.75 292 HIS A O 1
ATOM 2294 N N . LYS A 1 293 ? -7.209 8.353 23.642 1.00 86.00 293 LYS A N 1
ATOM 2295 C CA . LYS A 1 293 ? -8.675 8.455 23.802 1.00 86.00 293 LYS A CA 1
ATOM 2296 C C . LYS A 1 293 ? -9.211 9.879 23.651 1.00 86.00 293 LYS A C 1
ATOM 2298 O O . LYS A 1 293 ? -10.388 10.064 23.364 1.00 86.00 293 LYS A O 1
ATOM 2303 N N . ASP A 1 294 ? -8.370 10.883 23.849 1.00 83.50 294 ASP A N 1
ATOM 2304 C CA . ASP A 1 294 ? -8.667 12.284 23.562 1.00 83.50 294 ASP A CA 1
ATOM 2305 C C . ASP A 1 294 ? -8.973 12.524 22.070 1.00 83.50 294 ASP A C 1
ATOM 2307 O O . ASP A 1 294 ? -9.828 13.353 21.740 1.00 83.50 294 ASP A O 1
ATOM 2311 N N . CYS A 1 295 ? -8.398 11.709 21.180 1.00 83.62 295 CYS A N 1
ATOM 2312 C CA . CYS A 1 295 ? -8.599 11.777 19.734 1.00 83.62 295 CYS A CA 1
ATOM 2313 C C . CYS A 1 295 ? -9.961 11.229 19.252 1.00 83.62 295 CYS A C 1
ATOM 2315 O O . CYS A 1 295 ? -10.298 11.406 18.081 1.00 83.62 295 CYS A O 1
ATOM 2317 N N . ASP A 1 296 ? -10.801 10.666 20.135 1.00 83.25 296 ASP A N 1
ATOM 2318 C CA . ASP A 1 296 ? -12.185 10.259 19.815 1.00 83.25 296 ASP A CA 1
ATOM 2319 C C . ASP A 1 296 ? -13.100 11.443 19.440 1.00 83.25 296 ASP A C 1
ATOM 2321 O O . ASP A 1 296 ? -14.143 11.250 18.801 1.00 83.25 296 ASP A O 1
ATOM 2325 N N . VAL A 1 297 ? -12.755 12.655 19.896 1.00 79.06 297 VAL A N 1
ATOM 2326 C CA . VAL A 1 297 ? -13.509 13.892 19.632 1.00 79.06 297 VAL A CA 1
ATOM 2327 C C . VAL A 1 297 ? -12.754 14.782 18.656 1.00 79.06 297 VAL A C 1
ATOM 2329 O O . VAL A 1 297 ? -13.326 15.229 17.662 1.00 79.06 297 VAL A O 1
ATOM 2332 N N . TYR A 1 298 ? -11.482 15.055 18.944 1.00 80.75 298 TYR A N 1
ATOM 2333 C CA . TYR A 1 298 ? -10.618 15.865 18.100 1.00 80.75 298 TYR A CA 1
ATOM 2334 C C . TYR A 1 298 ? -9.157 15.508 18.351 1.00 80.75 298 TYR A C 1
ATOM 2336 O O . TYR A 1 298 ? -8.739 15.357 19.492 1.00 80.75 298 TYR A O 1
ATOM 2344 N N . CYS A 1 299 ? -8.385 15.443 17.273 1.00 81.12 299 CYS A N 1
ATOM 2345 C CA . CYS A 1 299 ? -6.952 15.207 17.285 1.00 81.12 299 CYS A CA 1
ATOM 2346 C C . CYS A 1 299 ? -6.339 16.121 16.224 1.00 81.12 299 CYS A C 1
ATOM 2348 O O . CYS A 1 299 ? -6.886 16.237 15.124 1.00 81.12 299 CYS A O 1
ATOM 2350 N N . ASP A 1 300 ? -5.204 16.741 16.521 1.00 81.94 300 ASP A N 1
ATOM 2351 C CA . ASP A 1 300 ? -4.399 17.447 15.519 1.00 81.94 300 ASP A CA 1
ATOM 2352 C C . ASP A 1 300 ? -3.816 16.483 14.472 1.00 81.94 300 ASP A C 1
ATOM 2354 O O . ASP A 1 300 ? -3.496 16.893 13.356 1.00 81.94 300 ASP A O 1
ATOM 2358 N N . TYR A 1 301 ? -3.748 15.191 14.808 1.00 86.50 301 TYR A N 1
ATOM 2359 C CA . TYR A 1 301 ? -3.367 14.118 13.908 1.00 86.50 301 TYR A CA 1
ATOM 2360 C C . TYR A 1 301 ? -4.288 12.903 14.008 1.00 86.50 301 TYR A C 1
ATOM 2362 O O . TYR A 1 301 ? -4.097 11.989 14.804 1.00 86.50 301 TYR A O 1
ATOM 2370 N N . ALA A 1 302 ? -5.298 12.875 13.143 1.00 81.56 302 ALA A N 1
ATOM 2371 C CA . ALA A 1 302 ? -6.382 11.896 13.189 1.00 81.56 302 ALA A CA 1
ATOM 2372 C C . ALA A 1 302 ? -5.955 10.427 12.991 1.00 81.56 302 ALA A C 1
ATOM 2374 O O . ALA A 1 302 ? -6.736 9.529 13.299 1.00 81.56 302 ALA A O 1
ATOM 2375 N N . VAL A 1 303 ? -4.750 10.181 12.468 1.00 85.44 303 VAL A N 1
ATOM 2376 C CA . VAL A 1 303 ? -4.244 8.839 12.131 1.00 85.44 303 VAL A CA 1
ATOM 2377 C C . VAL A 1 303 ? -3.200 8.324 13.128 1.00 85.44 303 VAL A C 1
ATOM 2379 O O . VAL A 1 303 ? -2.555 7.312 12.875 1.00 85.44 303 VAL A O 1
ATOM 2382 N N . LYS A 1 304 ? -3.050 8.981 14.283 1.00 87.06 304 LYS A N 1
ATOM 2383 C CA . LYS A 1 304 ? -2.055 8.639 15.312 1.00 87.06 304 LYS A CA 1
ATOM 2384 C C . LYS A 1 304 ? -2.113 7.174 15.767 1.00 87.06 304 LYS A C 1
ATOM 2386 O O . LYS A 1 304 ? -1.087 6.511 15.844 1.00 87.06 304 LYS A O 1
ATOM 2391 N N . ASP A 1 305 ? -3.315 6.644 15.990 1.00 91.50 305 ASP A N 1
ATOM 2392 C CA . ASP A 1 305 ? -3.530 5.262 16.448 1.00 91.50 305 ASP A CA 1
ATOM 2393 C C . ASP A 1 305 ? -3.540 4.214 15.321 1.00 91.50 305 ASP A C 1
ATOM 2395 O O . ASP A 1 305 ? -3.601 3.013 15.593 1.00 91.50 305 ASP A O 1
ATOM 2399 N N . ARG A 1 306 ? -3.476 4.637 14.052 1.00 93.44 306 ARG A N 1
ATOM 2400 C CA . ARG A 1 306 ? -3.644 3.774 12.872 1.00 93.44 306 ARG A CA 1
ATOM 2401 C C . ARG A 1 306 ? -2.683 2.591 12.869 1.00 93.44 306 ARG A C 1
ATOM 2403 O O . ARG A 1 306 ? -3.116 1.446 12.770 1.00 93.44 306 ARG A O 1
ATOM 2410 N N . ALA A 1 307 ? -1.384 2.865 12.971 1.00 95.94 307 ALA A N 1
ATOM 2411 C CA . ALA A 1 307 ? -0.349 1.840 12.863 1.00 95.94 307 ALA A CA 1
ATOM 2412 C C . ALA A 1 307 ? -0.480 0.793 13.978 1.00 95.94 307 ALA A C 1
ATOM 2414 O O . ALA A 1 307 ? -0.443 -0.412 13.725 1.00 95.94 307 ALA A O 1
ATOM 2415 N N . ARG A 1 308 ? -0.732 1.252 15.210 1.00 96.06 308 ARG A N 1
ATOM 2416 C CA . ARG A 1 308 ? -0.961 0.382 16.367 1.00 96.06 308 ARG A CA 1
ATOM 2417 C C . ARG A 1 308 ? -2.238 -0.445 16.222 1.00 96.06 308 ARG A C 1
ATOM 2419 O O . ARG A 1 308 ? -2.242 -1.618 16.590 1.00 96.06 308 ARG A O 1
ATOM 2426 N N . ALA A 1 309 ? -3.308 0.145 15.695 1.00 96.75 309 ALA A N 1
ATOM 2427 C CA . ALA A 1 309 ? -4.558 -0.557 15.437 1.00 96.75 309 ALA A CA 1
ATOM 2428 C C . ALA A 1 309 ? -4.381 -1.670 14.395 1.00 96.75 309 ALA A C 1
ATOM 2430 O O . ALA A 1 309 ? -4.868 -2.779 14.599 1.00 96.75 309 ALA A O 1
ATOM 2431 N N . ILE A 1 310 ? -3.632 -1.399 13.321 1.00 97.56 310 ILE A N 1
ATOM 2432 C CA . ILE A 1 310 ? -3.304 -2.390 12.287 1.00 97.56 310 ILE A CA 1
ATOM 2433 C C . ILE A 1 310 ? -2.450 -3.519 12.861 1.00 97.56 310 ILE A C 1
ATOM 2435 O O . ILE A 1 310 ? -2.738 -4.679 12.586 1.00 97.56 310 ILE A O 1
ATOM 2439 N N . TYR A 1 311 ? -1.446 -3.202 13.682 1.00 97.88 311 TYR A N 1
ATOM 2440 C CA . TYR A 1 311 ? -0.624 -4.215 14.345 1.00 97.88 311 TYR A CA 1
ATOM 2441 C C . TYR A 1 311 ? -1.447 -5.129 15.259 1.00 97.88 311 TYR A C 1
ATOM 2443 O O . TYR A 1 311 ? -1.347 -6.346 15.171 1.00 97.88 311 TYR A O 1
ATOM 2451 N N . GLN A 1 312 ? -2.321 -4.577 16.102 1.00 97.81 312 GLN A N 1
ATOM 2452 C CA . GLN A 1 312 ? -3.153 -5.425 16.960 1.00 97.81 312 GLN A CA 1
ATOM 2453 C C . GLN A 1 312 ? -4.144 -6.267 16.151 1.00 97.81 312 GLN A C 1
ATOM 2455 O O . GLN A 1 312 ? -4.371 -7.430 16.479 1.00 97.81 312 GLN A O 1
ATOM 2460 N N . TRP A 1 313 ? -4.717 -5.703 15.084 1.00 98.12 313 TRP A N 1
ATOM 2461 C CA . TRP A 1 313 ? -5.605 -6.440 14.192 1.00 98.12 313 TRP A CA 1
ATOM 2462 C C . TRP A 1 313 ? -4.875 -7.572 13.455 1.00 98.12 313 TRP A C 1
ATOM 2464 O O . TRP A 1 313 ? -5.419 -8.675 13.369 1.00 98.12 313 TRP A O 1
ATOM 2474 N N . SER A 1 314 ? -3.644 -7.345 12.980 1.00 97.31 314 SER A N 1
ATOM 2475 C CA . SER A 1 314 ? -2.863 -8.339 12.223 1.00 97.31 314 SER A CA 1
ATOM 2476 C C . SER A 1 314 ? -2.555 -9.601 13.039 1.00 97.31 314 SER A C 1
ATOM 2478 O O . SER A 1 314 ? -2.443 -10.692 12.483 1.00 97.31 314 SER A O 1
ATOM 2480 N N . GLN A 1 315 ? -2.530 -9.488 14.369 1.00 96.50 315 GLN A N 1
ATOM 2481 C CA . GLN A 1 315 ? -2.343 -10.616 15.283 1.00 96.50 315 GLN A CA 1
ATOM 2482 C C . GLN A 1 315 ? -3.595 -11.499 15.442 1.00 96.50 315 GLN A C 1
ATOM 2484 O O . GLN A 1 315 ? -3.493 -12.635 15.922 1.00 96.50 315 GLN A O 1
ATOM 2489 N N . THR A 1 316 ? -4.774 -11.007 15.052 1.00 95.69 316 THR A N 1
ATOM 2490 C CA . THR A 1 316 ? -6.058 -11.690 15.261 1.00 95.69 316 THR A CA 1
ATOM 2491 C C . THR A 1 316 ? -6.313 -12.812 14.256 1.00 95.69 316 THR A C 1
ATOM 2493 O O . THR A 1 316 ? -5.730 -12.869 13.176 1.00 95.69 316 THR A O 1
ATOM 2496 N N . GLN A 1 317 ? -7.259 -13.695 14.588 1.00 91.62 317 GLN A N 1
ATOM 2497 C CA . GLN A 1 317 ? -7.730 -14.724 13.655 1.00 91.62 317 GLN A CA 1
ATOM 2498 C C . GLN A 1 317 ? -8.481 -14.150 12.450 1.00 91.62 317 GLN A C 1
ATOM 2500 O O . GLN A 1 317 ? -8.597 -14.846 11.449 1.00 91.62 317 GLN A O 1
ATOM 2505 N N . ASP A 1 318 ? -8.991 -12.916 12.536 1.00 92.25 318 ASP A N 1
ATOM 2506 C CA . ASP A 1 318 ? -9.664 -12.243 11.421 1.00 92.25 318 ASP A CA 1
ATOM 2507 C C . ASP A 1 318 ? -8.664 -11.913 10.304 1.00 92.25 318 ASP A C 1
ATOM 2509 O O . ASP A 1 318 ? -8.856 -12.327 9.165 1.00 92.25 318 ASP A O 1
ATOM 2513 N N . ALA A 1 319 ? -7.536 -11.283 10.647 1.00 93.44 319 ALA A N 1
ATOM 2514 C CA . ALA A 1 319 ? -6.476 -10.961 9.689 1.00 93.44 319 ALA A CA 1
ATOM 2515 C C . ALA A 1 319 ? -5.795 -12.203 9.082 1.00 93.44 319 ALA A C 1
ATOM 2517 O O . ALA A 1 319 ? -5.217 -12.144 7.998 1.00 93.44 319 ALA A O 1
ATOM 2518 N N . LYS A 1 320 ? -5.857 -13.348 9.773 1.00 91.12 320 LYS A N 1
ATOM 2519 C CA . LYS A 1 320 ? -5.184 -14.593 9.366 1.00 91.12 320 LYS A CA 1
ATOM 2520 C C . LYS A 1 320 ? -5.988 -15.440 8.376 1.00 91.12 320 LYS A C 1
ATOM 2522 O O . LYS A 1 320 ? -5.460 -16.417 7.852 1.00 91.12 320 LYS A O 1
ATOM 2527 N N . GLN A 1 321 ? -7.226 -15.051 8.069 1.00 89.62 321 GLN A N 1
ATOM 2528 C CA . GLN A 1 321 ? -8.127 -15.822 7.206 1.00 89.62 321 GLN A CA 1
ATOM 2529 C C . GLN A 1 321 ? -7.707 -15.881 5.730 1.00 89.62 321 GLN A C 1
ATOM 2531 O O . GLN A 1 321 ? -8.086 -16.816 5.033 1.00 89.62 321 GLN A O 1
ATOM 2536 N N . CYS A 1 322 ? -6.962 -14.889 5.242 1.00 93.06 322 CYS A N 1
ATOM 2537 C CA . CYS A 1 322 ? -6.437 -14.867 3.878 1.00 93.06 322 CYS A CA 1
ATOM 2538 C C . CYS A 1 322 ? -4.909 -14.876 3.883 1.00 93.06 322 CYS A C 1
ATOM 2540 O O . CYS A 1 322 ? -4.260 -14.429 4.829 1.00 93.06 322 CYS A O 1
ATOM 2542 N N . SER A 1 323 ? -4.316 -15.369 2.797 1.00 94.50 323 SER A N 1
ATOM 2543 C CA . SER A 1 323 ? -2.865 -15.291 2.573 1.00 94.50 323 SER A CA 1
ATOM 2544 C C . SER A 1 323 ? -2.329 -13.850 2.500 1.00 94.50 323 SER A C 1
ATOM 2546 O O . SER A 1 323 ? -1.202 -13.583 2.916 1.00 94.50 323 SER A O 1
ATOM 2548 N N . HIS A 1 324 ? -3.131 -12.917 1.979 1.00 96.62 324 HIS A N 1
ATOM 2549 C CA . HIS A 1 324 ? -2.700 -11.560 1.661 1.00 96.62 324 HIS A CA 1
ATOM 2550 C C . HIS A 1 324 ? -3.671 -10.523 2.195 1.00 96.62 324 HIS A C 1
ATOM 2552 O O . HIS A 1 324 ? -4.880 -10.753 2.255 1.00 96.62 324 HIS A O 1
ATOM 2558 N N . ILE A 1 325 ? -3.124 -9.359 2.526 1.00 97.62 325 ILE A N 1
ATOM 2559 C CA . ILE A 1 325 ? -3.866 -8.187 2.959 1.00 97.62 325 ILE A CA 1
ATOM 2560 C C . ILE A 1 325 ? -3.713 -7.096 1.908 1.00 97.62 325 ILE A C 1
ATOM 2562 O O . ILE A 1 325 ? -2.595 -6.766 1.514 1.00 97.62 325 ILE A O 1
ATOM 2566 N N . LEU A 1 326 ? -4.835 -6.509 1.495 1.00 97.94 326 LEU A N 1
ATOM 2567 C CA . LEU A 1 326 ? -4.851 -5.243 0.771 1.00 97.94 326 LEU A CA 1
ATOM 2568 C C . LEU A 1 326 ? -5.197 -4.131 1.756 1.00 97.94 326 LEU A C 1
ATOM 2570 O O . LEU A 1 326 ? -6.366 -3.944 2.091 1.00 97.94 326 LEU A O 1
ATOM 2574 N N . MET A 1 327 ? -4.190 -3.399 2.220 1.00 97.62 327 MET A N 1
ATOM 2575 C CA . MET A 1 327 ? -4.405 -2.187 3.003 1.00 97.62 327 MET A CA 1
ATOM 2576 C C . MET A 1 327 ? -4.804 -1.050 2.069 1.00 97.62 327 MET A C 1
ATOM 2578 O O . MET A 1 327 ? -4.125 -0.798 1.072 1.00 97.62 327 MET A O 1
ATOM 2582 N N . ALA A 1 328 ? -5.894 -0.367 2.395 1.00 96.69 328 ALA A N 1
ATOM 2583 C CA . ALA A 1 328 ? -6.447 0.729 1.615 1.00 96.69 328 ALA A CA 1
ATOM 2584 C C . ALA A 1 328 ? -6.884 1.896 2.515 1.00 96.69 328 ALA A C 1
ATOM 2586 O O . ALA A 1 328 ? -7.017 1.754 3.733 1.00 96.69 328 ALA A O 1
ATOM 2587 N N . GLU A 1 329 ? -7.126 3.050 1.899 1.00 94.81 329 GLU A N 1
ATOM 2588 C CA . GLU A 1 329 ? -7.706 4.224 2.551 1.00 94.81 329 GLU A CA 1
ATOM 2589 C C . GLU A 1 329 ? -9.187 4.364 2.177 1.00 94.81 329 GLU A C 1
ATOM 2591 O O . GLU A 1 329 ? -9.647 3.865 1.146 1.00 94.81 329 GLU A O 1
ATOM 2596 N N . THR A 1 330 ? -9.958 5.042 3.029 1.00 94.38 330 THR A N 1
ATOM 2597 C CA . THR A 1 330 ? -11.410 5.187 2.840 1.00 94.38 330 THR A CA 1
ATOM 2598 C C . THR A 1 330 ? -11.776 6.004 1.606 1.00 94.38 330 THR A C 1
ATOM 2600 O O . THR A 1 330 ? -12.880 5.859 1.089 1.00 94.38 330 THR A O 1
ATOM 2603 N N . ASP A 1 331 ? -10.873 6.859 1.131 1.00 93.38 331 ASP A N 1
ATOM 2604 C CA . ASP A 1 331 ? -11.059 7.734 -0.026 1.00 93.38 331 ASP A CA 1
ATOM 2605 C C . ASP A 1 331 ? -10.748 7.065 -1.377 1.00 93.38 331 ASP A C 1
ATOM 2607 O O . ASP A 1 331 ? -10.838 7.714 -2.421 1.00 93.38 331 ASP A O 1
ATOM 2611 N N . TYR A 1 332 ? -10.431 5.769 -1.384 1.00 95.62 332 TYR A N 1
ATOM 2612 C CA . TYR A 1 332 ? -10.232 4.996 -2.609 1.00 95.62 332 TYR A CA 1
ATOM 2613 C C . TYR A 1 332 ? -11.562 4.501 -3.192 1.00 95.62 332 TYR A C 1
ATOM 2615 O O . TYR A 1 332 ? -12.621 4.566 -2.568 1.00 95.62 332 TYR A O 1
ATOM 2623 N N . LEU A 1 333 ? -11.512 3.976 -4.416 1.00 95.25 333 LEU A N 1
ATOM 2624 C CA . LEU A 1 333 ? -12.634 3.303 -5.069 1.00 95.25 333 LEU A CA 1
ATOM 2625 C C . LEU A 1 333 ? -12.122 2.070 -5.802 1.00 95.25 333 LEU A C 1
ATOM 2627 O O . LEU A 1 333 ? -11.111 2.136 -6.505 1.00 95.25 333 LEU A O 1
ATOM 2631 N N . PHE A 1 334 ? -12.860 0.967 -5.708 1.00 95.81 334 PHE A N 1
ATOM 2632 C CA . PHE A 1 334 ? -12.647 -0.145 -6.623 1.00 95.81 334 PHE A CA 1
ATOM 2633 C C . PHE A 1 334 ? -13.389 0.107 -7.932 1.00 95.81 334 PHE A C 1
ATOM 2635 O O . PHE A 1 334 ? -14.602 0.311 -7.951 1.00 95.81 334 PHE A O 1
ATOM 2642 N N . ILE A 1 335 ? -12.646 0.069 -9.035 1.00 95.38 335 ILE A N 1
ATOM 2643 C CA . ILE A 1 335 ? -13.215 0.101 -10.389 1.00 95.38 335 ILE A CA 1
ATOM 2644 C C . ILE A 1 335 ? -13.416 -1.318 -10.933 1.00 95.38 335 ILE A C 1
ATOM 2646 O O . ILE A 1 335 ? -14.328 -1.545 -11.720 1.00 95.38 335 ILE A O 1
ATOM 2650 N N . ARG A 1 336 ? -12.556 -2.251 -10.509 1.00 95.06 336 ARG A N 1
ATOM 2651 C CA . ARG A 1 336 ? -12.572 -3.676 -10.852 1.00 95.06 336 ARG A CA 1
ATOM 2652 C C . ARG A 1 336 ? -11.853 -4.492 -9.785 1.00 95.06 336 ARG A C 1
ATOM 2654 O O . ARG A 1 336 ? -11.122 -3.911 -8.974 1.00 95.06 336 ARG A O 1
ATOM 2661 N N . SER A 1 337 ? -12.011 -5.812 -9.809 1.00 94.81 337 SER A N 1
ATOM 2662 C CA . SER A 1 337 ? -11.175 -6.707 -9.008 1.00 94.81 337 SER A CA 1
ATOM 2663 C C . SER A 1 337 ? -9.695 -6.529 -9.378 1.00 94.81 337 SER A C 1
ATOM 2665 O O . SER A 1 337 ? -9.377 -6.405 -10.567 1.00 94.81 337 SER A O 1
ATOM 2667 N N . PRO A 1 338 ? -8.764 -6.536 -8.403 1.00 94.00 338 PRO A N 1
ATOM 2668 C CA . PRO A 1 338 ? -7.350 -6.667 -8.719 1.00 94.00 338 PRO A CA 1
ATOM 2669 C C . PRO A 1 338 ? -7.085 -8.011 -9.421 1.00 94.00 338 PRO A C 1
ATOM 2671 O O . PRO A 1 338 ? -7.782 -8.994 -9.134 1.00 94.00 338 PRO A O 1
ATOM 2674 N N . PRO A 1 339 ? -6.096 -8.064 -10.330 1.00 92.38 339 PRO A N 1
ATOM 2675 C CA . PRO A 1 339 ? -5.686 -9.313 -10.956 1.00 92.38 339 PRO A CA 1
ATOM 2676 C C . PRO A 1 339 ? -4.989 -10.231 -9.933 1.00 92.38 339 PRO A C 1
ATOM 2678 O O . PRO A 1 339 ? -4.337 -9.718 -9.020 1.00 92.38 339 PRO A O 1
ATOM 2681 N N . PRO A 1 340 ? -5.079 -11.566 -10.074 1.00 91.44 340 PRO A N 1
ATOM 2682 C CA . PRO A 1 340 ? -4.342 -12.529 -9.246 1.00 91.44 340 PRO A CA 1
ATOM 2683 C C . PRO A 1 340 ? -2.838 -12.245 -9.098 1.00 91.44 340 PRO A C 1
ATOM 2685 O O . PRO A 1 340 ? -2.261 -12.532 -8.051 1.00 91.44 340 PRO A O 1
ATOM 2688 N N . SER A 1 341 ? -2.209 -11.613 -10.087 1.00 90.44 341 SER A N 1
ATOM 2689 C CA . SER A 1 341 ? -0.788 -11.260 -10.087 1.00 90.44 341 SER A CA 1
ATOM 2690 C C . SER A 1 341 ? -0.349 -10.334 -8.948 1.00 90.44 341 SER A C 1
ATOM 2692 O O . SER A 1 341 ? 0.843 -10.282 -8.655 1.00 90.44 341 SER A O 1
ATOM 2694 N N . VAL A 1 342 ? -1.274 -9.662 -8.245 1.00 91.94 342 VAL A N 1
ATOM 2695 C CA . VAL A 1 342 ? -0.938 -8.858 -7.051 1.00 91.94 342 VAL A CA 1
ATOM 2696 C C . VAL A 1 342 ? -0.563 -9.700 -5.822 1.00 91.94 342 VAL A C 1
ATOM 2698 O O . VAL A 1 342 ? -0.121 -9.152 -4.812 1.00 91.94 342 VAL A O 1
ATOM 2701 N N . VAL A 1 343 ? -0.769 -11.017 -5.882 1.00 93.62 343 VAL A N 1
ATOM 2702 C CA . VAL A 1 343 ? -0.491 -11.978 -4.809 1.00 93.62 343 VAL A CA 1
ATOM 2703 C C . VAL A 1 343 ? 0.945 -12.494 -4.967 1.00 93.62 343 VAL A C 1
ATOM 2705 O O . VAL A 1 343 ? 1.228 -13.397 -5.764 1.00 93.62 343 VAL A O 1
ATOM 2708 N N . LEU A 1 344 ? 1.869 -11.888 -4.220 1.00 93.19 344 LEU A N 1
ATOM 2709 C CA . LEU A 1 344 ? 3.309 -12.141 -4.314 1.00 93.19 344 LEU A CA 1
ATOM 2710 C C . LEU A 1 344 ? 3.802 -13.146 -3.265 1.00 93.19 344 LEU A C 1
ATOM 2712 O O . LEU A 1 344 ? 3.152 -13.436 -2.267 1.00 93.19 344 LEU A O 1
ATOM 2716 N N . ALA A 1 345 ? 4.983 -13.716 -3.484 1.00 91.94 345 ALA A N 1
ATOM 2717 C CA . ALA A 1 345 ? 5.634 -14.522 -2.461 1.00 91.94 345 ALA A CA 1
ATOM 2718 C C . ALA A 1 345 ? 5.934 -13.692 -1.198 1.00 91.94 345 ALA A C 1
ATOM 2720 O O . ALA A 1 345 ? 6.126 -12.477 -1.265 1.00 91.94 345 ALA A O 1
ATOM 2721 N N . LYS A 1 346 ? 6.041 -14.376 -0.051 1.00 91.25 346 LYS A N 1
ATOM 2722 C CA . LYS A 1 346 ? 6.527 -13.778 1.201 1.00 91.25 346 LYS A CA 1
ATOM 2723 C C . LYS A 1 346 ? 7.835 -13.020 0.967 1.00 91.25 346 LYS A C 1
ATOM 2725 O O . LYS A 1 346 ? 8.724 -13.515 0.271 1.00 91.25 346 LYS A O 1
ATOM 2730 N N . GLY A 1 347 ? 7.960 -11.860 1.593 1.00 90.56 347 GLY A N 1
ATOM 2731 C CA . GLY A 1 347 ? 9.081 -10.949 1.417 1.00 90.56 347 GLY A CA 1
ATOM 2732 C C . GLY A 1 347 ? 8.952 -10.022 0.212 1.00 90.56 347 GLY A C 1
ATOM 2733 O O . GLY A 1 347 ? 9.948 -9.415 -0.143 1.00 90.56 347 GLY A O 1
ATOM 2734 N N . PHE A 1 348 ? 7.778 -9.931 -0.423 1.00 91.12 348 PHE A N 1
ATOM 2735 C CA . PHE A 1 348 ? 7.499 -8.986 -1.505 1.00 91.12 348 PHE A CA 1
ATOM 2736 C C . PHE A 1 348 ? 6.100 -8.384 -1.337 1.00 91.12 348 PHE A C 1
ATOM 2738 O O . PHE A 1 348 ? 5.162 -9.062 -0.909 1.00 91.12 348 PHE A O 1
ATOM 2745 N N . SER A 1 349 ? 5.937 -7.112 -1.702 1.00 92.44 349 SER A N 1
ATOM 2746 C CA . SER A 1 349 ? 4.635 -6.439 -1.708 1.00 92.44 349 SER A CA 1
ATOM 2747 C C . SER A 1 349 ? 4.470 -5.520 -2.915 1.00 92.44 349 SER A C 1
ATOM 2749 O O . SER A 1 349 ? 5.438 -4.987 -3.458 1.00 92.44 349 SER A O 1
ATOM 2751 N N . TYR A 1 350 ? 3.219 -5.294 -3.315 1.00 91.62 350 TYR A N 1
ATOM 2752 C CA . TYR A 1 350 ? 2.879 -4.187 -4.204 1.00 91.62 350 TYR A CA 1
ATOM 2753 C C . TYR A 1 350 ? 2.500 -2.971 -3.374 1.00 91.62 350 TYR A C 1
ATOM 2755 O O . TYR A 1 350 ? 1.516 -3.015 -2.640 1.00 91.62 350 TYR A O 1
ATOM 2763 N N . GLY A 1 351 ? 3.245 -1.881 -3.543 1.00 90.94 351 GLY A N 1
ATOM 2764 C CA . GLY A 1 351 ? 2.954 -0.585 -2.941 1.00 90.94 351 GLY A CA 1
ATOM 2765 C C . GLY A 1 351 ? 2.833 0.504 -3.994 1.00 90.94 351 GLY A C 1
ATOM 2766 O O . GLY A 1 351 ? 3.558 0.496 -4.991 1.00 90.94 351 GLY A O 1
ATOM 2767 N N . PHE A 1 352 ? 1.933 1.458 -3.776 1.00 89.44 352 PHE A N 1
ATOM 2768 C CA . PHE A 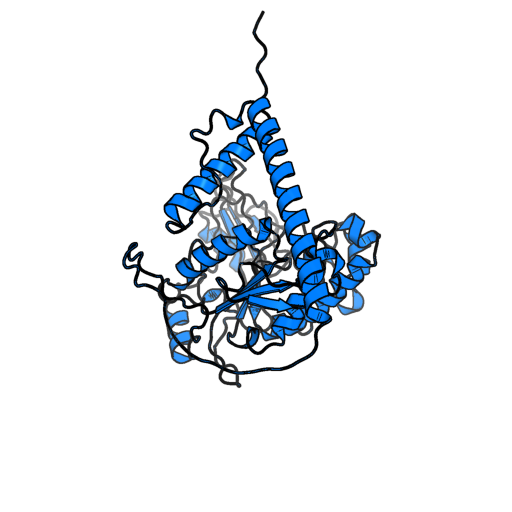1 352 ? 1.872 2.641 -4.631 1.00 89.44 352 PHE A CA 1
ATOM 2769 C C . PHE A 1 352 ? 3.108 3.520 -4.438 1.00 89.44 352 PHE A C 1
ATOM 2771 O O . PHE A 1 352 ? 3.551 3.724 -3.315 1.00 89.44 352 PHE A O 1
ATOM 2778 N N . MET A 1 353 ? 3.656 4.077 -5.518 1.00 86.56 353 MET A N 1
ATOM 2779 C CA . MET A 1 353 ? 4.803 4.977 -5.428 1.00 86.56 353 MET A CA 1
ATOM 2780 C C . MET A 1 353 ? 4.364 6.403 -5.062 1.00 86.56 353 MET A C 1
ATOM 2782 O O . MET A 1 353 ? 3.785 7.119 -5.877 1.00 86.56 353 MET A O 1
ATOM 2786 N N . PHE A 1 354 ? 4.753 6.874 -3.881 1.00 88.12 354 PHE A N 1
ATOM 2787 C CA . PHE A 1 354 ? 4.660 8.277 -3.486 1.00 88.12 354 PHE A CA 1
ATOM 2788 C C . PHE A 1 354 ? 5.995 8.978 -3.725 1.00 88.12 354 PHE A C 1
ATOM 2790 O O . PHE A 1 354 ? 6.861 9.019 -2.854 1.00 88.12 354 PHE A O 1
ATOM 2797 N N . GLY A 1 355 ? 6.160 9.580 -4.906 1.00 84.31 355 GLY A N 1
ATOM 2798 C CA . GLY A 1 355 ? 7.422 10.218 -5.312 1.00 84.31 355 GLY A CA 1
ATOM 2799 C C . GLY A 1 355 ? 7.923 11.346 -4.395 1.00 84.31 355 GLY A C 1
ATOM 2800 O O . GLY A 1 355 ? 9.096 11.702 -4.464 1.00 84.31 355 GLY A O 1
ATOM 2801 N N . TYR A 1 356 ? 7.072 11.891 -3.517 1.00 85.38 356 TYR A N 1
ATOM 2802 C CA . TYR A 1 356 ? 7.450 12.885 -2.503 1.00 85.38 356 TYR A CA 1
ATOM 2803 C C . TYR A 1 356 ? 8.033 12.279 -1.212 1.00 85.38 356 TYR A C 1
ATOM 2805 O O . TYR A 1 356 ? 8.542 13.017 -0.367 1.00 85.38 356 TYR A O 1
ATOM 2813 N N . ILE A 1 357 ? 7.975 10.955 -1.037 1.00 90.62 357 ILE A N 1
ATOM 2814 C CA . ILE A 1 357 ? 8.647 10.248 0.056 1.00 90.62 357 ILE A CA 1
ATOM 2815 C C . ILE A 1 357 ? 10.101 10.035 -0.366 1.00 90.62 357 ILE A C 1
ATOM 2817 O O . ILE A 1 357 ? 10.420 9.080 -1.067 1.00 90.62 357 ILE A O 1
ATOM 2821 N N . VAL A 1 358 ? 10.990 10.957 0.007 1.00 92.06 358 VAL A N 1
ATOM 2822 C CA . VAL A 1 358 ? 12.419 10.904 -0.353 1.00 92.06 358 VAL A CA 1
ATOM 2823 C C . VAL A 1 358 ? 13.260 11.082 0.914 1.00 92.06 358 VAL A C 1
ATOM 2825 O O . VAL A 1 358 ? 13.702 12.195 1.210 1.00 92.06 358 VAL A O 1
ATOM 2828 N N . PRO A 1 359 ? 13.507 10.009 1.687 1.00 94.12 359 PRO A N 1
ATOM 2829 C CA . PRO A 1 359 ? 14.172 10.114 2.988 1.00 94.12 359 PRO A CA 1
ATOM 2830 C C . PRO A 1 359 ? 15.574 10.730 2.958 1.00 94.12 359 PRO A C 1
ATOM 2832 O O . PRO A 1 359 ? 15.999 11.344 3.936 1.00 94.12 359 PRO A O 1
ATOM 2835 N N . SER A 1 360 ? 16.287 10.588 1.839 1.00 94.06 360 SER A N 1
ATOM 2836 C CA . SER A 1 360 ? 17.630 11.134 1.630 1.00 94.06 360 SER A CA 1
ATOM 2837 C C . SER A 1 360 ? 17.648 12.618 1.236 1.00 94.06 360 SER A C 1
ATOM 2839 O O . SER A 1 360 ? 18.720 13.228 1.233 1.00 94.06 360 SER A O 1
ATOM 2841 N N . TYR A 1 361 ? 16.495 13.216 0.910 1.00 94.19 361 TYR A N 1
ATOM 2842 C CA . TYR A 1 361 ? 16.420 14.609 0.476 1.00 94.19 361 TYR A CA 1
ATOM 2843 C C . TYR A 1 361 ? 16.819 15.563 1.617 1.00 94.19 361 TYR A C 1
ATOM 2845 O O . TYR A 1 361 ? 16.387 15.342 2.751 1.00 94.19 361 TYR A O 1
ATOM 2853 N N . PRO A 1 362 ? 17.582 16.650 1.367 1.00 95.44 362 PRO A N 1
ATOM 2854 C CA . PRO A 1 362 ? 18.138 17.494 2.430 1.00 95.44 362 PRO A CA 1
ATOM 2855 C C . PRO A 1 362 ? 17.126 18.008 3.461 1.00 95.44 362 PRO A C 1
ATOM 2857 O O . PRO A 1 362 ? 17.444 18.057 4.645 1.00 95.44 362 PRO A O 1
ATOM 2860 N N . ASN A 1 363 ? 15.902 18.337 3.036 1.00 94.31 363 ASN A N 1
ATOM 2861 C CA . ASN A 1 363 ? 14.863 18.836 3.945 1.00 94.31 363 ASN A CA 1
ATOM 2862 C C . ASN A 1 363 ? 14.194 17.726 4.771 1.00 94.31 363 ASN A C 1
ATOM 2864 O O . ASN A 1 363 ? 13.713 18.002 5.862 1.00 94.31 363 ASN A O 1
ATOM 2868 N N . ALA A 1 364 ? 14.163 16.491 4.261 1.00 95.50 364 ALA A N 1
ATOM 2869 C CA . ALA A 1 364 ? 13.604 15.325 4.947 1.00 95.50 364 ALA A CA 1
ATOM 2870 C C . ALA A 1 364 ? 14.623 14.687 5.903 1.00 95.50 364 ALA A C 1
ATOM 2872 O O . ALA A 1 364 ? 14.266 14.209 6.979 1.00 95.50 364 ALA A O 1
ATOM 2873 N N . LYS A 1 365 ? 15.907 14.728 5.522 1.00 95.88 365 LYS A N 1
ATOM 2874 C CA . LYS A 1 365 ? 17.009 14.020 6.176 1.00 95.88 365 LYS A CA 1
ATOM 2875 C C . LYS A 1 365 ? 17.086 14.211 7.700 1.00 95.88 365 LYS A C 1
ATOM 2877 O O . LYS A 1 365 ? 17.302 13.202 8.365 1.00 95.88 365 LYS A O 1
ATOM 2882 N N . PRO A 1 366 ? 16.894 15.416 8.282 1.00 96.50 366 PRO A N 1
ATOM 2883 C CA . PRO A 1 366 ? 16.934 15.578 9.735 1.00 96.50 366 PRO A CA 1
ATOM 2884 C C . PRO A 1 366 ? 15.924 14.688 10.469 1.00 96.50 366 PRO A C 1
ATOM 2886 O O . PRO A 1 366 ? 16.302 14.002 11.407 1.00 96.50 366 PRO A O 1
ATOM 2889 N N . ALA A 1 367 ? 14.673 14.634 10.001 1.00 97.69 367 ALA A N 1
ATOM 2890 C CA . ALA A 1 367 ? 13.651 13.764 10.584 1.00 97.69 367 ALA A CA 1
ATOM 2891 C C . ALA A 1 367 ? 13.854 12.288 10.208 1.00 97.69 367 ALA A C 1
ATOM 2893 O O . ALA A 1 367 ? 13.572 11.405 11.014 1.00 97.69 367 ALA A O 1
ATOM 2894 N N . SER A 1 368 ? 14.385 12.006 9.012 1.00 97.62 368 SER A N 1
ATOM 2895 C CA . SER A 1 368 ? 14.704 10.636 8.595 1.00 97.62 368 SER A CA 1
ATOM 2896 C C . SER A 1 368 ? 15.697 9.967 9.543 1.00 97.62 368 SER A C 1
ATOM 2898 O O . SER A 1 368 ? 15.498 8.816 9.908 1.00 97.62 368 SER A O 1
ATOM 2900 N N . LEU A 1 369 ? 16.737 10.688 9.972 1.00 96.69 369 LEU A N 1
ATOM 2901 C CA . LEU A 1 369 ? 17.767 10.165 10.879 1.00 96.69 369 LEU A CA 1
ATOM 2902 C C . LEU A 1 369 ? 17.252 9.893 12.302 1.00 96.69 369 LEU A C 1
ATOM 2904 O O . LEU A 1 369 ? 17.905 9.173 13.049 1.00 96.69 369 LEU A O 1
ATOM 2908 N N . GLU A 1 370 ? 16.094 10.438 12.681 1.00 97.44 370 GLU A N 1
ATOM 2909 C CA . GLU A 1 370 ? 15.448 10.116 13.959 1.00 97.44 370 GLU A CA 1
ATOM 2910 C C . GLU A 1 370 ? 14.588 8.846 13.874 1.00 97.44 370 GLU A C 1
ATOM 2912 O O . GLU A 1 370 ? 14.425 8.143 14.869 1.00 97.44 370 GLU A O 1
ATOM 2917 N N . LEU A 1 371 ? 14.051 8.526 12.691 1.00 96.75 371 LEU A N 1
ATOM 2918 C CA . LEU A 1 371 ? 13.193 7.354 12.477 1.00 96.75 371 LEU A CA 1
ATOM 2919 C C . LEU A 1 371 ? 13.909 6.171 11.812 1.00 96.75 371 LEU A C 1
ATOM 2921 O O . LEU A 1 371 ? 13.294 5.113 11.669 1.00 96.75 371 LEU A O 1
ATOM 2925 N N . HIS A 1 372 ? 15.168 6.311 11.394 1.00 96.69 372 HIS A N 1
ATOM 2926 C CA . HIS A 1 372 ? 15.888 5.311 10.603 1.00 96.69 372 HIS A CA 1
ATOM 2927 C C . HIS A 1 372 ? 17.363 5.213 10.989 1.00 96.69 372 HIS A C 1
ATOM 2929 O O . HIS A 1 372 ? 18.073 6.217 11.009 1.00 96.69 372 HIS A O 1
ATOM 2935 N N . ASP A 1 373 ? 17.835 3.991 11.232 1.00 95.19 373 ASP A N 1
ATOM 2936 C CA . ASP A 1 373 ? 19.233 3.711 11.558 1.00 95.19 373 ASP A CA 1
ATOM 2937 C C . ASP A 1 373 ? 19.959 3.190 10.310 1.00 95.19 373 ASP A C 1
ATOM 2939 O O . ASP A 1 373 ? 19.763 2.048 9.896 1.00 95.19 373 ASP A O 1
ATOM 2943 N N . GLU A 1 374 ? 20.823 4.008 9.697 1.00 94.62 374 GLU A N 1
ATOM 2944 C CA . GLU A 1 374 ? 21.523 3.604 8.469 1.00 94.62 374 GLU A CA 1
ATOM 2945 C C . GLU A 1 374 ? 22.496 2.430 8.668 1.00 94.62 374 GLU A C 1
ATOM 2947 O O . GLU A 1 374 ? 22.734 1.668 7.727 1.00 94.62 374 GLU A O 1
ATOM 2952 N N . ALA A 1 375 ? 23.036 2.249 9.878 1.00 93.88 375 ALA A N 1
ATOM 2953 C CA . ALA A 1 375 ? 23.953 1.154 10.179 1.00 93.88 375 ALA A CA 1
ATOM 2954 C C . ALA A 1 375 ? 23.210 -0.184 10.300 1.00 93.88 375 ALA A C 1
ATOM 2956 O O . ALA A 1 375 ? 23.719 -1.221 9.868 1.00 93.88 375 ALA A O 1
ATOM 2957 N N . LYS A 1 376 ? 21.996 -0.164 10.859 1.00 92.69 376 LYS A N 1
ATOM 2958 C CA . LYS A 1 376 ? 21.167 -1.359 11.071 1.00 92.69 376 LYS A CA 1
ATOM 2959 C C . LYS A 1 376 ? 20.263 -1.685 9.874 1.00 92.69 376 LYS A C 1
ATOM 2961 O O . LYS A 1 376 ? 20.193 -2.835 9.414 1.00 92.69 376 LYS A O 1
ATOM 2966 N N . ASP A 1 377 ? 19.591 -0.666 9.354 1.00 93.12 377 ASP A N 1
ATOM 2967 C CA . ASP A 1 377 ? 18.484 -0.787 8.403 1.00 93.12 377 ASP A CA 1
ATOM 2968 C C . ASP A 1 377 ? 18.946 -0.520 6.950 1.00 93.12 377 ASP A C 1
ATOM 2970 O O . ASP A 1 377 ? 18.268 -0.895 5.988 1.00 93.12 377 ASP A O 1
ATOM 2974 N N . GLY A 1 378 ? 20.159 0.013 6.757 1.00 92.44 378 GLY A N 1
ATOM 2975 C CA . GLY A 1 378 ? 20.755 0.340 5.454 1.00 92.44 378 GLY A CA 1
ATOM 2976 C C . GLY A 1 378 ? 20.578 1.814 5.071 1.00 92.44 378 GLY A C 1
ATOM 2977 O O . GLY A 1 378 ? 19.920 2.558 5.787 1.00 92.44 378 GLY A O 1
ATOM 2978 N N . PRO A 1 379 ? 21.156 2.286 3.959 1.00 93.75 379 PRO A N 1
ATOM 2979 C CA . PRO A 1 379 ? 21.208 3.716 3.666 1.00 93.75 379 PRO A CA 1
ATOM 2980 C C . PRO A 1 379 ? 19.831 4.291 3.297 1.00 93.75 379 PRO A C 1
ATOM 2982 O O . PRO A 1 379 ? 19.011 3.627 2.664 1.00 93.75 379 PRO A O 1
ATOM 2985 N N . LEU A 1 380 ? 19.599 5.569 3.611 1.00 94.25 380 LEU A N 1
ATOM 2986 C CA . LEU A 1 380 ? 18.311 6.252 3.388 1.00 94.25 380 LEU A CA 1
ATOM 2987 C C . LEU A 1 380 ? 17.843 6.247 1.928 1.00 94.25 380 LEU A C 1
ATOM 2989 O O . LEU A 1 380 ? 16.646 6.282 1.655 1.00 94.25 380 LEU A O 1
ATOM 2993 N N . LYS A 1 381 ? 18.784 6.230 0.981 1.00 89.31 381 LYS A N 1
ATOM 2994 C CA . LYS A 1 381 ? 18.489 6.182 -0.459 1.00 89.31 381 LYS A CA 1
ATOM 2995 C C . LYS A 1 381 ? 17.862 4.856 -0.913 1.00 89.31 381 LYS A C 1
ATOM 2997 O O . LYS A 1 381 ? 17.274 4.830 -1.986 1.00 89.31 381 LYS A O 1
ATOM 3002 N N . ASP A 1 382 ? 17.978 3.802 -0.105 1.00 87.56 382 ASP A N 1
ATOM 3003 C CA . ASP A 1 382 ? 17.443 2.473 -0.411 1.00 87.56 382 ASP A CA 1
ATOM 3004 C C . ASP A 1 382 ? 16.058 2.258 0.235 1.00 87.56 382 ASP A C 1
ATOM 3006 O O . ASP A 1 382 ? 15.463 1.192 0.097 1.00 87.56 382 ASP A O 1
ATOM 3010 N N . VAL A 1 383 ? 15.532 3.255 0.956 1.00 91.69 383 VAL A N 1
ATOM 3011 C CA . VAL A 1 383 ? 14.192 3.206 1.552 1.00 91.69 383 VAL A CA 1
ATOM 3012 C C . VAL A 1 383 ? 13.138 3.410 0.461 1.00 91.69 383 VAL A C 1
ATOM 3014 O O . VAL A 1 383 ? 13.147 4.418 -0.249 1.00 91.69 383 VAL A O 1
ATOM 3017 N N . TYR A 1 384 ? 12.203 2.465 0.342 1.00 88.31 384 TYR A N 1
ATOM 3018 C CA . TYR A 1 384 ? 11.180 2.488 -0.703 1.00 88.31 384 TYR A CA 1
ATOM 3019 C C . TYR A 1 384 ? 10.186 3.643 -0.542 1.00 88.31 384 TYR A C 1
ATOM 3021 O O . TYR A 1 384 ? 9.716 3.949 0.555 1.00 88.31 384 TYR A O 1
ATOM 3029 N N . GLN A 1 385 ? 9.795 4.239 -1.666 1.00 89.69 385 GLN A N 1
ATOM 3030 C CA . GLN A 1 385 ? 8.908 5.402 -1.730 1.00 89.69 385 GLN A CA 1
ATOM 3031 C C . GLN A 1 385 ? 7.426 4.998 -1.742 1.00 89.69 385 GLN A C 1
ATOM 3033 O O . GLN A 1 385 ? 6.717 5.335 -2.686 1.00 89.69 385 GLN A O 1
ATOM 3038 N N . THR A 1 386 ? 6.957 4.219 -0.764 1.00 88.81 386 THR A N 1
ATOM 3039 C CA . THR A 1 386 ? 5.663 3.525 -0.895 1.00 88.81 386 THR A CA 1
ATOM 3040 C C . THR A 1 386 ? 4.568 3.926 0.079 1.00 88.81 386 THR A C 1
ATOM 3042 O O . THR A 1 386 ? 3.404 3.784 -0.270 1.00 88.81 386 THR A O 1
ATOM 3045 N N . GLY A 1 387 ? 4.888 4.421 1.280 1.00 93.06 387 GLY A N 1
ATOM 3046 C CA . GLY A 1 387 ? 3.863 4.686 2.297 1.00 93.06 387 GLY A CA 1
ATOM 3047 C C . GLY A 1 387 ? 3.001 3.460 2.648 1.00 93.06 387 GLY A C 1
ATOM 3048 O O . GLY A 1 387 ? 3.176 2.365 2.115 1.00 93.06 387 GLY A O 1
ATOM 3049 N N . ASN A 1 388 ? 2.060 3.623 3.574 1.00 93.38 388 ASN A N 1
ATOM 3050 C CA . ASN A 1 388 ? 1.297 2.501 4.127 1.00 93.38 388 ASN A CA 1
ATOM 3051 C C . ASN A 1 388 ? 0.143 2.006 3.243 1.00 93.38 388 ASN A C 1
ATOM 3053 O O . ASN A 1 388 ? -0.295 0.881 3.437 1.00 93.38 388 ASN A O 1
ATOM 3057 N N . ALA A 1 389 ? -0.396 2.804 2.318 1.00 94.19 389 ALA A N 1
ATOM 3058 C CA . ALA A 1 389 ? -1.542 2.401 1.501 1.00 94.19 389 ALA A CA 1
ATOM 3059 C C . ALA A 1 389 ? -1.569 3.123 0.135 1.00 94.19 389 ALA A C 1
ATOM 3061 O O . ALA A 1 389 ? -1.157 4.279 0.075 1.00 94.19 389 ALA A O 1
ATOM 3062 N N . PRO A 1 390 ? -2.067 2.474 -0.941 1.00 94.50 390 PRO A N 1
ATOM 3063 C CA . PRO A 1 390 ? -2.458 1.069 -0.984 1.00 94.50 390 PRO A CA 1
ATOM 3064 C C . PRO A 1 390 ? -1.242 0.133 -0.941 1.00 94.50 390 PRO A C 1
ATOM 3066 O O . PRO A 1 390 ? -0.203 0.416 -1.542 1.00 94.50 390 PRO A O 1
ATOM 3069 N N . GLN A 1 391 ? -1.392 -0.988 -0.237 1.00 95.25 391 GLN A N 1
ATOM 3070 C CA . GLN A 1 391 ? -0.379 -2.043 -0.139 1.00 95.25 391 GLN A CA 1
ATOM 3071 C C . GLN A 1 391 ? -1.041 -3.414 -0.243 1.00 95.25 391 GLN A C 1
ATOM 3073 O O . GLN A 1 391 ? -1.930 -3.713 0.551 1.00 95.25 391 GLN A O 1
ATOM 3078 N N . CYS A 1 392 ? -0.591 -4.254 -1.174 1.00 96.81 392 CYS A N 1
ATOM 3079 C CA . CYS A 1 392 ? -0.906 -5.682 -1.191 1.00 96.81 392 CYS A CA 1
ATOM 3080 C C . CYS A 1 392 ? 0.309 -6.456 -0.679 1.00 96.81 392 CYS A C 1
ATOM 3082 O O . CYS A 1 392 ? 1.362 -6.447 -1.319 1.00 96.81 392 CYS A O 1
ATOM 3084 N N . ILE A 1 393 ? 0.175 -7.084 0.486 1.00 96.44 393 ILE A N 1
ATOM 3085 C CA . ILE A 1 393 ? 1.279 -7.687 1.237 1.00 96.44 393 ILE A CA 1
ATOM 3086 C C . ILE A 1 393 ? 0.844 -9.027 1.834 1.00 96.44 393 ILE A C 1
ATOM 3088 O O . ILE A 1 393 ? -0.312 -9.191 2.234 1.00 96.44 393 ILE A O 1
ATOM 3092 N N . HIS A 1 394 ? 1.756 -9.995 1.911 1.00 96.06 394 HIS A N 1
ATOM 3093 C CA . HIS A 1 394 ? 1.486 -11.245 2.616 1.00 96.06 394 HIS A CA 1
ATOM 3094 C C . HIS A 1 394 ? 1.223 -10.965 4.108 1.00 96.06 394 HIS A C 1
ATOM 3096 O O . HIS A 1 394 ? 1.922 -10.165 4.732 1.00 96.06 394 HIS A O 1
ATOM 3102 N N . ARG A 1 395 ? 0.234 -11.630 4.719 1.00 94.62 395 ARG A N 1
ATOM 3103 C CA . ARG A 1 395 ? -0.184 -11.328 6.106 1.00 94.62 395 ARG A CA 1
ATOM 3104 C C . ARG A 1 395 ? 0.953 -11.418 7.140 1.00 94.62 395 ARG A C 1
ATOM 3106 O O . ARG A 1 395 ? 1.062 -10.545 7.991 1.00 94.62 395 ARG A O 1
ATOM 3113 N N . ASP A 1 396 ? 1.833 -12.414 7.024 1.00 93.94 396 ASP A N 1
ATOM 3114 C CA . ASP A 1 396 ? 2.965 -12.602 7.943 1.00 93.94 396 ASP A CA 1
ATOM 3115 C C . ASP A 1 396 ? 3.972 -11.440 7.842 1.00 93.94 396 ASP A C 1
ATOM 3117 O O . ASP A 1 396 ? 4.562 -11.024 8.840 1.00 93.94 396 ASP A O 1
ATOM 3121 N N . ASP A 1 397 ? 4.146 -10.879 6.642 1.00 95.94 397 ASP A N 1
ATOM 3122 C CA . ASP A 1 397 ? 4.998 -9.711 6.428 1.00 95.94 397 ASP A CA 1
ATOM 3123 C C . ASP A 1 397 ? 4.346 -8.441 6.979 1.00 95.94 397 ASP A C 1
ATOM 3125 O O . ASP A 1 397 ? 5.036 -7.612 7.577 1.00 95.94 397 ASP A O 1
ATOM 3129 N N . LEU A 1 398 ? 3.017 -8.314 6.866 1.00 97.00 398 LEU A N 1
ATOM 3130 C CA . LEU A 1 398 ? 2.279 -7.242 7.530 1.00 97.00 398 LEU A CA 1
ATOM 3131 C C . LEU A 1 398 ? 2.415 -7.324 9.051 1.00 97.00 398 LEU A C 1
ATOM 3133 O O . LEU A 1 398 ? 2.668 -6.298 9.676 1.00 97.00 398 LEU A O 1
ATOM 3137 N N . GLU A 1 399 ? 2.263 -8.504 9.658 1.00 95.81 399 GLU A N 1
ATOM 3138 C CA . GLU A 1 399 ? 2.399 -8.685 11.112 1.00 95.81 399 GLU A CA 1
ATOM 3139 C C . GLU A 1 399 ? 3.767 -8.173 11.596 1.00 95.81 399 GLU A C 1
ATOM 3141 O O . GLU A 1 399 ? 3.840 -7.367 12.523 1.00 95.81 399 GLU A O 1
ATOM 3146 N N . ARG A 1 400 ? 4.840 -8.513 10.871 1.00 95.94 400 ARG A N 1
ATOM 3147 C CA . ARG A 1 400 ? 6.208 -8.040 11.144 1.00 95.94 400 ARG A CA 1
ATOM 3148 C C . ARG A 1 400 ? 6.391 -6.532 10.953 1.00 95.94 400 ARG A C 1
ATOM 3150 O O . ARG A 1 400 ? 6.971 -5.869 11.810 1.00 95.94 400 ARG A O 1
ATOM 3157 N N . VAL A 1 401 ? 5.948 -5.975 9.823 1.00 97.31 401 VAL A N 1
ATOM 3158 C CA . VAL A 1 401 ? 6.157 -4.545 9.520 1.00 97.31 401 VAL A CA 1
ATOM 3159 C C . VAL A 1 401 ? 5.274 -3.649 10.373 1.00 97.31 401 VAL A C 1
ATOM 3161 O O . VAL A 1 401 ? 5.737 -2.603 10.823 1.00 97.31 401 VAL A O 1
ATOM 3164 N N . SER A 1 402 ? 4.029 -4.048 10.630 1.00 97.38 402 SER A N 1
ATOM 3165 C CA . SER A 1 402 ? 3.079 -3.249 11.409 1.00 97.38 402 SER A CA 1
ATOM 3166 C C . SER A 1 402 ? 3.543 -3.023 12.851 1.00 97.38 402 SER A C 1
ATOM 3168 O O . SER A 1 402 ? 3.342 -1.929 13.374 1.00 97.38 402 SER A O 1
ATOM 3170 N N . GLU A 1 403 ? 4.242 -3.987 13.460 1.00 97.06 403 GLU A N 1
ATOM 3171 C CA . GLU A 1 403 ? 4.863 -3.823 14.781 1.00 97.06 403 GLU A CA 1
ATOM 3172 C C . GLU A 1 403 ? 5.881 -2.675 14.794 1.00 97.06 403 GLU A C 1
ATOM 3174 O O . GLU A 1 403 ? 5.783 -1.734 15.587 1.00 97.06 403 GLU A O 1
ATOM 3179 N N . VAL A 1 404 ? 6.849 -2.733 13.877 1.00 97.69 404 VAL A N 1
ATOM 3180 C CA . VAL A 1 404 ? 7.914 -1.730 13.759 1.00 97.69 404 VAL A CA 1
ATOM 3181 C C . VAL A 1 404 ? 7.336 -0.379 13.334 1.00 97.69 404 VAL A C 1
ATOM 3183 O O . VAL A 1 404 ? 7.771 0.668 13.812 1.00 97.69 404 VAL A O 1
ATOM 3186 N N . TRP A 1 405 ? 6.327 -0.387 12.464 1.00 97.81 405 TRP A N 1
ATOM 3187 C CA . TRP A 1 405 ? 5.627 0.815 12.030 1.00 97.81 405 TRP A CA 1
ATOM 3188 C C . TRP A 1 405 ? 4.929 1.513 13.196 1.00 97.81 405 TRP A C 1
ATOM 3190 O O . TRP A 1 405 ? 5.111 2.719 13.364 1.00 97.81 405 TRP A O 1
ATOM 3200 N N . ALA A 1 406 ? 4.210 0.771 14.043 1.00 97.06 406 ALA A N 1
ATOM 3201 C CA . ALA A 1 406 ? 3.574 1.321 15.236 1.00 97.06 406 ALA A CA 1
ATOM 3202 C C . ALA A 1 406 ? 4.599 1.984 16.168 1.00 97.06 406 ALA A C 1
ATOM 3204 O O . ALA A 1 406 ? 4.388 3.112 16.607 1.00 97.06 406 ALA A O 1
ATOM 3205 N N . GLN A 1 407 ? 5.748 1.341 16.396 1.00 96.19 407 GLN A N 1
ATOM 3206 C CA . GLN A 1 407 ? 6.831 1.911 17.208 1.00 96.19 407 GLN A CA 1
ATOM 3207 C C . GLN A 1 407 ? 7.401 3.204 16.604 1.00 96.19 407 GLN A C 1
ATOM 3209 O O . GLN A 1 407 ? 7.640 4.170 17.328 1.00 96.19 407 GLN A O 1
ATOM 3214 N N . LYS A 1 408 ? 7.605 3.249 15.281 1.00 96.62 408 LYS A N 1
ATOM 3215 C CA . LYS A 1 408 ? 8.126 4.441 14.590 1.00 96.62 408 LYS A CA 1
ATOM 3216 C C . LYS A 1 408 ? 7.118 5.593 14.572 1.00 96.62 408 LYS A C 1
ATOM 3218 O O . LYS A 1 408 ? 7.538 6.743 14.677 1.00 96.62 408 LYS A O 1
ATOM 3223 N N . VAL A 1 409 ? 5.817 5.307 14.474 1.00 95.94 409 VAL A N 1
ATOM 3224 C CA . VAL A 1 409 ? 4.770 6.330 14.623 1.00 95.94 409 VAL A CA 1
ATOM 3225 C C . VAL A 1 409 ? 4.817 6.925 16.028 1.00 95.94 409 VAL A C 1
ATOM 3227 O O . VAL A 1 409 ? 4.947 8.137 16.146 1.00 95.94 409 VAL A O 1
ATOM 3230 N N . GLU A 1 410 ? 4.821 6.099 17.078 1.00 93.56 410 GLU A N 1
ATOM 3231 C CA . GLU A 1 410 ? 4.908 6.581 18.467 1.00 93.56 410 GLU A CA 1
ATOM 3232 C C . GLU A 1 410 ? 6.178 7.410 18.715 1.00 93.56 410 GLU A C 1
ATOM 3234 O O . GLU A 1 410 ? 6.112 8.495 19.291 1.00 93.56 410 GLU A O 1
ATOM 3239 N N . LEU A 1 411 ? 7.333 6.963 18.206 1.00 94.25 411 LEU A N 1
ATOM 3240 C CA . LEU A 1 411 ? 8.571 7.743 18.263 1.00 94.25 411 LEU A CA 1
ATOM 3241 C C . LEU A 1 411 ? 8.412 9.105 17.569 1.00 94.25 411 LEU A C 1
ATOM 3243 O O . LEU A 1 411 ? 8.777 10.136 18.137 1.00 94.25 411 LEU A O 1
ATOM 3247 N N . GLY A 1 412 ? 7.820 9.127 16.374 1.00 94.75 412 GLY A N 1
ATOM 3248 C CA . GLY A 1 412 ? 7.572 10.352 15.619 1.00 94.75 412 GLY A CA 1
ATOM 3249 C C . GLY A 1 412 ? 6.683 11.358 16.353 1.00 94.75 412 GLY A C 1
ATOM 3250 O O . GLY A 1 412 ? 6.925 12.559 16.266 1.00 94.75 412 GLY A O 1
ATOM 3251 N N . GLU A 1 413 ? 5.712 10.894 17.138 1.00 92.00 413 GLU A N 1
ATOM 3252 C CA . GLU A 1 413 ? 4.841 11.764 17.941 1.00 92.00 413 GLU A CA 1
ATOM 3253 C C . GLU A 1 413 ? 5.582 12.463 19.090 1.00 92.00 413 GLU A C 1
ATOM 3255 O O . GLU A 1 413 ? 5.211 13.573 19.496 1.00 92.00 413 GLU A O 1
ATOM 3260 N N . THR A 1 414 ? 6.667 11.857 19.581 1.00 93.69 414 THR A N 1
ATOM 3261 C CA . THR A 1 414 ? 7.533 12.453 20.611 1.00 93.69 414 THR A CA 1
ATOM 3262 C C . THR A 1 414 ? 8.560 13.440 20.050 1.00 93.69 414 THR A C 1
ATOM 3264 O O . THR A 1 414 ? 9.155 14.195 20.819 1.00 93.69 414 THR A O 1
ATOM 3267 N N . SER A 1 415 ? 8.746 13.492 18.726 1.00 96.44 415 SER A N 1
ATOM 3268 C CA . SER A 1 415 ? 9.738 14.352 18.075 1.00 96.44 415 SER A CA 1
ATOM 3269 C C . SER A 1 415 ? 9.113 15.577 17.405 1.00 96.44 415 SER A C 1
ATOM 3271 O O . SER A 1 415 ? 8.353 15.485 16.438 1.00 96.44 415 SER A O 1
ATOM 3273 N N . GLU A 1 416 ? 9.497 16.766 17.872 1.00 96.75 416 GLU A N 1
ATOM 3274 C CA . GLU A 1 416 ? 9.139 18.027 17.212 1.00 96.75 416 GLU A CA 1
ATOM 3275 C C . GLU A 1 416 ? 9.753 18.145 15.810 1.00 96.75 416 GLU A C 1
ATOM 3277 O O . GLU A 1 416 ? 9.122 18.700 14.907 1.00 96.75 416 GLU A O 1
ATOM 3282 N N . THR A 1 417 ? 10.951 17.588 15.591 1.00 97.69 417 THR A N 1
ATOM 3283 C CA . THR A 1 417 ? 11.593 17.558 14.269 1.00 97.69 417 THR A CA 1
ATOM 3284 C C . THR A 1 417 ? 10.743 16.760 13.290 1.00 97.69 417 THR A C 1
ATOM 3286 O O . THR A 1 417 ? 10.418 17.259 12.212 1.00 97.69 417 THR A O 1
ATOM 3289 N N . VAL A 1 418 ? 10.340 15.544 13.670 1.00 97.06 418 VAL A N 1
ATOM 3290 C CA . VAL A 1 418 ? 9.531 14.655 12.830 1.00 97.06 418 VAL A CA 1
ATOM 3291 C C . VAL A 1 418 ? 8.179 15.288 12.522 1.00 97.06 418 VAL A C 1
ATOM 3293 O O . VAL A 1 418 ? 7.804 15.385 11.351 1.00 97.06 418 VAL A O 1
ATOM 3296 N N . LYS A 1 419 ? 7.477 15.795 13.543 1.00 95.69 419 LYS A N 1
ATOM 3297 C CA . LYS A 1 419 ? 6.179 16.463 13.364 1.00 95.69 419 LYS A CA 1
ATOM 3298 C C . LYS A 1 419 ? 6.279 17.673 12.439 1.00 95.69 419 LYS A C 1
ATOM 3300 O O . LYS A 1 419 ? 5.434 17.840 11.564 1.00 95.69 419 LYS A O 1
ATOM 3305 N N . LYS A 1 420 ? 7.326 18.489 12.573 1.00 96.25 420 LYS A N 1
ATOM 3306 C CA . LYS A 1 420 ? 7.527 19.677 11.734 1.00 96.25 420 LYS A CA 1
ATOM 3307 C C . LYS A 1 420 ? 7.907 19.336 10.292 1.00 96.25 420 LYS A C 1
ATOM 3309 O O . LYS A 1 420 ? 7.417 19.984 9.373 1.00 96.25 420 LYS A O 1
ATOM 3314 N N . VAL A 1 421 ? 8.816 18.382 10.097 1.00 96.56 421 VAL A N 1
ATOM 3315 C CA . VAL A 1 421 ? 9.389 18.070 8.778 1.00 96.56 421 VAL A CA 1
ATOM 3316 C C . VAL A 1 421 ? 8.447 17.203 7.951 1.00 96.56 421 VAL A C 1
ATOM 3318 O O . VAL A 1 421 ? 8.209 17.511 6.785 1.00 96.56 421 VAL A O 1
ATOM 3321 N N . PHE A 1 422 ? 7.905 16.132 8.534 1.00 95.44 422 PHE A N 1
ATOM 3322 C CA . PHE A 1 422 ? 7.024 15.210 7.816 1.00 95.44 422 PHE A CA 1
ATOM 3323 C C . PHE A 1 422 ? 5.548 15.600 7.911 1.00 95.44 422 PHE A C 1
ATOM 3325 O O . PHE A 1 422 ? 4.769 15.230 7.034 1.00 95.44 422 PHE A O 1
ATOM 3332 N N . GLY A 1 423 ? 5.141 16.375 8.921 1.00 93.81 423 GLY A N 1
ATOM 3333 C CA . GLY A 1 423 ? 3.773 16.878 9.024 1.00 93.81 423 GLY A CA 1
ATOM 3334 C C . GLY A 1 423 ? 2.739 15.754 8.957 1.00 93.81 423 GLY A C 1
ATOM 3335 O O . GLY A 1 423 ? 2.815 14.780 9.705 1.00 93.81 423 GLY A O 1
ATOM 3336 N N . TRP A 1 424 ? 1.769 15.886 8.050 1.00 91.06 424 TRP A N 1
ATOM 3337 C CA . TRP A 1 424 ? 0.678 14.920 7.893 1.00 91.06 424 TRP A CA 1
ATOM 3338 C C . TRP A 1 424 ? 1.100 13.581 7.267 1.00 91.06 424 TRP A C 1
ATOM 3340 O O . TRP A 1 424 ? 0.380 12.608 7.420 1.00 91.06 424 TRP A O 1
ATOM 3350 N N . VAL A 1 425 ? 2.254 13.498 6.592 1.00 93.62 425 VAL A N 1
ATOM 3351 C CA . VAL A 1 425 ? 2.703 12.267 5.899 1.00 93.62 425 VAL A CA 1
ATOM 3352 C C . VAL A 1 425 ? 3.689 11.437 6.728 1.00 93.62 425 VAL A C 1
ATOM 3354 O O . VAL A 1 425 ? 4.394 10.571 6.208 1.00 93.62 425 VAL A O 1
ATOM 3357 N N . ARG A 1 426 ? 3.800 11.723 8.027 1.00 95.12 426 ARG A N 1
ATOM 3358 C CA . ARG A 1 426 ? 4.777 11.072 8.909 1.00 95.12 426 ARG A CA 1
ATOM 3359 C C . ARG A 1 426 ? 4.481 9.595 9.170 1.00 95.12 426 ARG A C 1
ATOM 3361 O O . ARG A 1 426 ? 5.428 8.835 9.344 1.00 95.12 426 ARG A O 1
ATOM 3368 N N . ASP A 1 427 ? 3.219 9.167 9.131 1.00 94.69 427 ASP A N 1
ATOM 3369 C CA . ASP A 1 427 ? 2.854 7.743 9.170 1.00 94.69 427 ASP A CA 1
ATOM 3370 C C . ASP A 1 427 ? 3.325 6.998 7.913 1.00 94.69 427 ASP A C 1
ATOM 3372 O O . ASP A 1 427 ? 3.828 5.879 8.023 1.00 94.69 427 ASP A O 1
ATOM 3376 N N . MET A 1 428 ? 3.248 7.639 6.743 1.00 96.19 428 MET A N 1
ATOM 3377 C CA . MET A 1 428 ? 3.740 7.095 5.476 1.00 96.19 428 MET A CA 1
ATOM 3378 C C . MET A 1 428 ? 5.265 6.930 5.488 1.00 96.19 428 MET A C 1
ATOM 3380 O O . MET A 1 428 ? 5.774 5.882 5.091 1.00 96.19 428 MET A O 1
ATOM 3384 N N . TYR A 1 429 ? 6.006 7.929 5.988 1.00 97.19 429 TYR A N 1
ATOM 3385 C CA . TYR A 1 429 ? 7.457 7.807 6.192 1.00 97.19 429 TYR A CA 1
ATOM 3386 C C . TYR A 1 429 ? 7.788 6.689 7.187 1.00 97.19 429 TYR A C 1
ATOM 3388 O O . TYR A 1 429 ? 8.649 5.853 6.907 1.00 97.19 429 TYR A O 1
ATOM 3396 N N . ALA A 1 430 ? 7.083 6.633 8.322 1.00 97.19 430 ALA A N 1
ATOM 3397 C CA . ALA A 1 430 ? 7.274 5.590 9.325 1.00 97.19 430 ALA A CA 1
ATOM 3398 C C . ALA A 1 430 ? 7.054 4.182 8.746 1.00 97.19 430 ALA A C 1
ATOM 3400 O O . ALA A 1 430 ? 7.813 3.274 9.085 1.00 97.19 430 ALA A O 1
ATOM 3401 N N . TRP A 1 431 ? 6.081 4.002 7.843 1.00 97.19 431 TRP A N 1
ATOM 3402 C CA . TRP A 1 431 ? 5.884 2.740 7.126 1.00 97.19 431 TRP A CA 1
ATOM 3403 C C . TRP A 1 431 ? 7.087 2.389 6.251 1.00 97.19 431 TRP A C 1
ATOM 3405 O O . TRP A 1 431 ? 7.633 1.294 6.376 1.00 97.19 431 TRP A O 1
ATOM 3415 N N . SER A 1 432 ? 7.543 3.314 5.400 1.00 95.88 432 SER A N 1
ATOM 3416 C CA . SER A 1 432 ? 8.695 3.069 4.526 1.00 95.88 432 SER A CA 1
ATOM 3417 C C . SER A 1 432 ? 9.951 2.690 5.317 1.00 95.88 432 SER A C 1
ATOM 3419 O O . SER A 1 432 ? 10.671 1.765 4.937 1.00 95.88 432 SER A O 1
ATOM 3421 N N . PHE A 1 433 ? 10.192 3.346 6.455 1.00 97.19 433 PHE A N 1
ATOM 3422 C CA . PHE A 1 433 ? 11.289 2.987 7.354 1.00 97.19 433 PHE A CA 1
ATOM 3423 C C . PHE A 1 433 ? 11.077 1.632 8.038 1.00 97.19 433 PHE A C 1
ATOM 3425 O O . PHE A 1 433 ? 12.035 0.886 8.224 1.00 97.19 433 PHE A O 1
ATOM 3432 N N . ALA A 1 434 ? 9.846 1.288 8.424 1.00 96.81 434 ALA A N 1
ATOM 3433 C CA . ALA A 1 434 ? 9.540 -0.013 9.013 1.00 96.81 434 ALA A CA 1
ATOM 3434 C C . ALA A 1 434 ? 9.773 -1.158 8.017 1.00 96.81 434 ALA A C 1
ATOM 3436 O O . ALA A 1 434 ? 10.425 -2.143 8.363 1.00 96.81 434 ALA A O 1
ATOM 3437 N N . ALA A 1 435 ? 9.332 -0.992 6.768 1.00 94.81 435 ALA A N 1
ATOM 3438 C CA . ALA A 1 435 ? 9.581 -1.948 5.693 1.00 94.81 435 ALA A CA 1
ATOM 3439 C C . ALA A 1 435 ? 11.087 -2.142 5.430 1.00 94.81 435 ALA A C 1
ATOM 3441 O O . ALA A 1 435 ? 11.537 -3.266 5.216 1.00 94.81 435 ALA A O 1
ATOM 3442 N N . ALA A 1 436 ? 11.886 -1.071 5.516 1.00 93.50 436 ALA A N 1
ATOM 3443 C CA . ALA A 1 436 ? 13.341 -1.148 5.368 1.00 93.50 436 ALA A CA 1
ATOM 3444 C C . ALA A 1 436 ? 14.051 -1.851 6.547 1.00 93.50 436 ALA A C 1
ATOM 3446 O O . ALA A 1 436 ? 15.106 -2.463 6.349 1.00 93.50 436 ALA A O 1
ATOM 3447 N N . ALA A 1 437 ? 13.487 -1.761 7.756 1.00 93.88 437 ALA A N 1
ATOM 3448 C CA . ALA A 1 437 ? 14.085 -2.265 8.995 1.00 93.88 437 ALA A CA 1
ATOM 3449 C C . ALA A 1 437 ? 13.835 -3.764 9.252 1.00 93.88 437 ALA A C 1
ATOM 3451 O O . ALA A 1 437 ? 14.615 -4.424 9.945 1.00 93.88 437 ALA A O 1
ATOM 3452 N N . VAL A 1 438 ? 12.754 -4.325 8.709 1.00 93.00 438 VAL A N 1
ATOM 3453 C CA . VAL A 1 438 ? 12.370 -5.729 8.925 1.00 93.00 438 VAL A CA 1
ATOM 3454 C C . VAL A 1 438 ? 13.279 -6.697 8.134 1.00 93.00 438 VAL A C 1
ATOM 3456 O O . VAL A 1 438 ? 13.745 -6.385 7.040 1.00 93.00 438 VAL A O 1
ATOM 3459 N N . ARG A 1 439 ? 13.595 -7.878 8.705 1.00 82.06 439 ARG A N 1
ATOM 3460 C CA . ARG A 1 439 ? 14.537 -8.878 8.138 1.00 82.06 439 ARG A CA 1
ATOM 3461 C C . ARG A 1 439 ? 13.908 -10.283 8.018 1.00 82.06 439 ARG A C 1
ATOM 3463 O O . ARG A 1 439 ? 13.340 -10.737 9.007 1.00 82.06 439 ARG A O 1
ATOM 3470 N N . PRO A 1 440 ? 13.998 -11.004 6.875 1.00 81.06 440 PRO A N 1
ATOM 3471 C CA . PRO A 1 440 ? 14.531 -10.526 5.597 1.00 81.06 440 PRO A CA 1
ATOM 3472 C C . PRO A 1 440 ? 13.757 -9.293 5.124 1.00 81.06 440 PRO A C 1
ATOM 3474 O O . PRO A 1 440 ? 12.616 -9.096 5.544 1.00 81.06 440 PRO A O 1
ATOM 3477 N N . LYS A 1 441 ? 14.437 -8.432 4.362 1.00 77.69 441 LYS A N 1
ATOM 3478 C CA . LYS A 1 441 ? 13.824 -7.212 3.829 1.00 77.69 441 LYS A CA 1
ATOM 3479 C C . LYS A 1 441 ? 12.682 -7.583 2.883 1.00 77.69 441 LYS A C 1
ATOM 3481 O O . LYS A 1 441 ? 12.744 -8.654 2.277 1.00 77.69 441 LYS A O 1
ATOM 3486 N N . LEU A 1 442 ? 11.689 -6.698 2.811 1.00 72.56 442 LEU A N 1
ATOM 3487 C CA . LEU A 1 442 ? 10.609 -6.755 1.826 1.00 72.56 442 LEU A CA 1
ATOM 3488 C C . LEU A 1 442 ? 11.036 -6.242 0.442 1.00 72.56 442 LEU A C 1
ATOM 3490 O O . LEU A 1 442 ? 12.060 -5.509 0.356 1.00 72.56 442 LEU A O 1
#

Sequence (442 aa):
KQPPRTKITSTVTTLIVAGITYALIVRQITPNYVDYSPVTDTVTDFAKQSVRDAYVAERVKQLKQEANDRRASREAVAKESKVETPRESVAGAGSATTKRVSEATSVKDISGERGYDDDTWHMIQANEPKDDECHVLPLSDYWGPQKVGEGSTTVADDAECCALCKQTATCRFWRTDPSNPGSCFTGVLPTVYMPPMYGQEHNKKTTSGTLYPNTPKYAGGGSEGWETCVHTMITSNGSPYMNWQTRIFYETWKKAASEKDSILRRFTRVLHRSTEDELMKLIPTWRVDPTHKDCDVYCDYAVKDRARAIYQWSQTQDAKQCSHILMAETDYLFIRSPPPSVVLAKGFSYGFMFGYIVPSYPNAKPASLELHDEAKDGPLKDVYQTGNAPQCIHRDDLERVSEVWAQKVELGETSETVKKVFGWVRDMYAWSFAAAAVRPKL

Mean predicted aligned error: 14.48 Å

pLDDT: mean 79.31, std 20.59, range [24.0, 98.12]

Nearest PDB structures (foldseek):
  2y7a-assembly3_D  TM=6.305E-01  e=8.442E-05  Homo sapiens
  4ueg-assembly1_A-2  TM=5.665E-01  e=1.901E-02  Homo sapiens
  4pg5-assembly1_A  TM=3.692E-01  e=4.785E-01  Staphylococcus aureus M1064
  4pg4-assembly1_A  TM=3.403E-01  e=4.503E-01  Staphylococcus aureus M1064

Organism: NCBI:txid1486918

Secondary structure (DSSP, 8-state):
-PPP-----HHHHHHHHHHHHHHHHHHHH-TT----S---S-TTSTTSHHHHHHHHHHHHHHHHHHHHHHHHHHHHHHHHTTS-----------------S---------TB---B-HHHHHHHHHTSPPP-TT--EEEE----SEE-SSSPEE-SSHHHHHHHHHHSTT--EEEE-TTSTTEEEEEE-SSTTPPPPB--SSS--EEEEE------B-----TT---B-EEEEEEE---HHHHHHHHHHHHHHHHHHTSTT--EEEEEEEEESSS--GGGGTS-EEEE--S-GGGGT--SSTTTTHHHHHHHHHTSTTGGGSSEEEEE-TT---SSPPPGGG-BPTT-EEE---TT--TTSTTTHHHHHHH--HHHH--GGGS-S--SSSEEEEHHHHHHHHHHHHHHHHHHHH-HHHHHHHGGGHHHHHHHHHHHHSSS--

Foldseek 3Di:
DDDDDDPPDPVVVVVVVVVVVVVCCCVPQPVPDDDPDPDDPDPVPCVDPVVVVVVVVVVVVVVVVVVVVVVVVVVVVVVVVPDDDDDDDDDDDDDDDDDDDDPPPPLPPLQAPAAAALVLLVVQVVPDDDDDQFAKDWQAPDP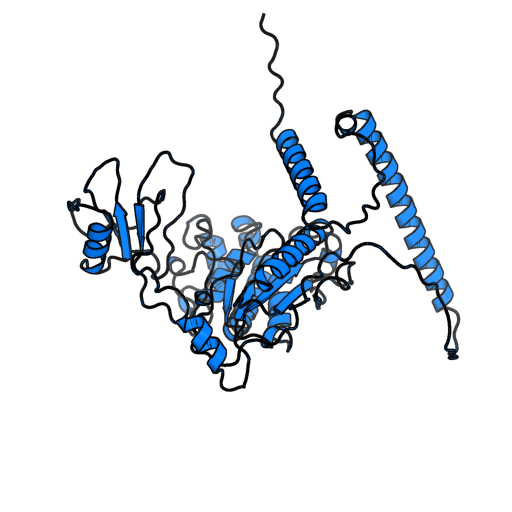ADAFDDDDFAFDQDPVRLSVVQVVGPQWFKWKDWPVDHRGITTHHDLDQDDARHHDPPDPTGMMMTGGHDPFAADNHCDVPPAHAAEAEEEEDQQDPVLVVLQVQQVSLLSVQCSDPSFRYRHYEYQHAAPDDHPCVVPGHYDYDDAPPNVPSVPDLANCLRVLVSLLVVLPDPRVRRHQKYFYAYSNDGHPHGDRSSQHHDAQDKDFDADVVLQCPDPLNVVLSVQLADCVQLNDSSNQGRGFDPRMIHGSVLSNQLSVQLNVSSVSLVVDPSSCVRCPNCSSRNSSSRSQSNGPPHD

Solvent-accessible surface area (backbone atoms only — not comparable to full-atom values): 25384 Å² total; per-residue (Å²): 140,80,83,83,82,79,78,80,54,69,67,59,58,51,52,51,52,50,50,53,52,49,53,50,42,43,67,74,73,40,80,83,68,79,75,89,65,83,86,71,88,60,85,75,54,69,72,39,66,72,49,46,54,49,50,49,53,51,49,52,51,48,54,51,49,56,52,49,54,53,48,52,49,53,55,48,53,63,55,55,76,73,64,84,84,82,92,84,89,84,87,84,85,87,83,83,93,79,88,87,83,78,90,65,82,72,74,75,83,46,53,78,46,77,44,32,54,53,71,58,44,52,52,57,58,69,69,49,78,82,79,64,69,47,49,75,37,74,45,22,62,61,90,71,62,56,71,58,84,85,82,72,53,81,32,93,49,69,67,50,31,44,52,50,24,75,73,36,86,75,38,27,29,28,35,36,40,73,94,47,76,34,37,32,47,38,11,36,54,97,46,77,85,61,76,77,51,84,34,87,87,55,102,54,64,20,36,31,21,27,44,60,72,86,77,58,63,49,84,60,74,56,99,79,80,58,23,49,24,29,27,36,34,32,67,37,60,71,43,73,71,50,46,58,30,39,54,52,26,50,56,27,40,55,57,15,34,68,40,86,90,34,43,50,20,30,49,37,36,39,32,47,27,84,64,89,57,89,51,65,86,77,42,59,59,50,75,38,72,38,88,60,66,69,48,65,82,59,48,102,56,79,62,72,50,48,41,49,44,51,26,59,45,43,74,34,75,75,50,58,55,25,50,23,32,31,35,40,60,37,88,49,75,48,90,53,51,69,64,71,82,61,48,41,28,84,54,38,64,50,55,43,79,39,86,85,54,46,48,61,40,79,80,40,29,71,34,36,61,74,65,43,53,48,89,83,43,43,56,51,81,75,45,58,34,25,41,63,51,46,26,30,33,26,36,73,55,46,40,58,28,26,50,47,17,24,53,36,38,57,53,36,74,76,31,69,58,30,45,68,63,43,48,92,52,39,61,28,52,22,30,21,42,16,44,42,56,39,83,79,54,91

Radius of gyration: 26.74 Å; Cα contacts (8 Å, |Δi|>4): 665; chains: 1; bounding box: 73×78×79 Å